Protein 9F6N (pdb70)

Secondary structure (DSSP, 8-state):
----HHHHHHT-SHHHHHHHHT--HHHHHHHHHHHHHTGGGG-HHHHHHHHHHHHHHHHHHHHHHHSSS-HHHHHHHHS-HHHHHHHHHHHHHHHHHHHHHHHHHHHHHHHHHTTT-S-HHHHHHHTTHHHHHHHHHHHHT----HHHHHHHHHHHHHHHHHHHHHH---HHHHHHHHHS---TT--HHHHHHHHHHHHHHS-TTHHHHHHHHHHHS---SS-HHHHHHHHHHHHHHHHHHHHHHHHHHHHHHHHHHHHHSS-BHHHHHHHHHHHT-STTSSS--SSSBP---HHHHHHHHHHHHHHHHHHHHHHHHHHHHHHHHHHHHHHHHHHHHHSS-----HHHHHHHHHHHHHHHHHHHHHHS-HHHHHHHHHHHHHHHHHHTHHHHHHHHHHTT-HHHHTT----HHHHHHHHHHHHHHHHHHHHHHHHHHHHH--SSHHHHHHHHHHHHHHHHHHHHHHHHHH-

Structure (mmCIF, N/CA/C/O backbone):
data_9F6N
#
_entry.id   9F6N
#
_cell.length_a   1.00
_cell.length_b   1.00
_cell.length_c   1.00
_cell.angle_alpha   90.00
_cell.angle_beta   90.00
_cell.angle_gamma   90.00
#
_symmetry.space_group_name_H-M   'P 1'
#
loop_
_entity.id
_entity.type
_entity.pdbx_description
1 polymer 'Natural resistance-associated macrophage protein 2'
2 non-polymer 'MANGANESE (II) ION'
#
loop_
_atom_site.group_PDB
_atom_site.id
_atom_site.type_symbol
_atom_site.label_atom_id
_atom_site.label_alt_id
_atom_site.label_comp_id
_atom_site.label_asym_id
_atom_site.label_entity_id
_atom_site.label_seq_id
_atom_site.pdbx_PDB_ins_code
_atom_site.Cartn_x
_atom_site.Cartn_y
_atom_site.Cartn_z
_atom_site.occupancy
_atom_site.B_iso_or_equiv
_atom_site.auth_seq_id
_atom_site.auth_comp_id
_atom_site.auth_asym_id
_atom_site.auth_atom_id
_atom_site.pdbx_PDB_model_num
ATOM 1 N N . SER A 1 93 ? 101.854 95.665 122.798 1.00 129.09 92 SER A N 1
ATOM 2 C CA . SER A 1 93 ? 103.019 94.834 122.381 1.00 129.09 92 SER A CA 1
ATOM 3 C C . SER A 1 93 ? 104.254 95.186 123.198 1.00 129.09 92 SER A C 1
ATOM 4 O O . SER A 1 93 ? 104.356 96.284 123.744 1.00 129.09 92 SER A O 1
ATOM 7 N N . CYS A 1 94 ? 105.193 94.241 123.284 1.00 129.18 93 CYS A N 1
ATOM 8 C CA . CYS A 1 94 ? 106.423 94.488 124.031 1.00 129.18 93 CYS A CA 1
ATOM 9 C C . CYS A 1 94 ? 107.284 95.532 123.332 1.00 129.18 93 CYS A C 1
ATOM 10 O O . CYS A 1 94 ? 107.747 96.493 123.956 1.00 129.18 93 CYS A O 1
ATOM 13 N N . PHE A 1 95 ? 107.502 95.362 122.030 1.00 124.75 94 PHE A N 1
ATOM 14 C CA . PHE A 1 95 ? 108.325 96.279 121.255 1.00 124.75 94 PHE A CA 1
ATOM 15 C C . PHE A 1 95 ? 108.145 95.946 119.784 1.00 124.75 94 PHE A C 1
ATOM 16 O O . PHE A 1 95 ? 108.054 94.771 119.422 1.00 124.75 94 PHE A O 1
ATOM 24 N N . SER A 1 96 ? 108.087 96.976 118.944 1.00 123.91 95 SER A N 1
ATOM 25 C CA . SER A 1 96 ? 107.910 96.762 117.516 1.00 123.91 95 SER A CA 1
ATOM 26 C C . SER A 1 96 ? 108.330 98.011 116.760 1.00 123.91 95 SER A C 1
ATOM 27 O O . SER A 1 96 ? 108.165 99.133 117.245 1.00 123.91 95 SER A O 1
ATOM 30 N N . PHE A 1 97 ? 108.869 97.797 115.559 1.00 125.20 96 PHE A N 1
ATOM 31 C CA . PHE A 1 97 ? 109.283 98.911 114.714 1.00 125.20 96 PHE A CA 1
ATOM 32 C C . PHE A 1 97 ? 108.097 99.651 114.106 1.00 125.20 96 PHE A C 1
ATOM 33 O O . PHE A 1 97 ? 108.246 100.826 113.748 1.00 125.20 96 PHE A O 1
ATOM 41 N N . ARG A 1 98 ? 106.941 98.988 113.962 1.00 127.95 97 ARG A N 1
ATOM 42 C CA . ARG A 1 98 ? 105.751 99.646 113.419 1.00 127.95 97 ARG A CA 1
ATOM 43 C C . ARG A 1 98 ? 105.315 100.809 114.299 1.00 127.95 97 ARG A C 1
ATOM 44 O O . ARG A 1 98 ? 105.034 101.906 113.804 1.00 127.95 97 ARG A O 1
ATOM 52 N N . LYS A 1 99 ? 105.266 100.586 115.611 1.00 125.60 98 LYS A N 1
ATOM 53 C CA . LYS A 1 99 ? 104.992 101.667 116.547 1.00 125.60 98 LYS A CA 1
ATOM 54 C C . LYS A 1 99 ? 106.192 102.593 116.732 1.00 125.60 98 LYS A C 1
ATOM 55 O O . LYS A 1 99 ? 106.009 103.758 117.096 1.00 125.60 98 LYS A O 1
ATOM 61 N N . LEU A 1 100 ? 107.419 102.110 116.497 1.00 118.97 99 LEU A N 1
ATOM 62 C CA . LEU A 1 100 ? 108.587 102.981 116.629 1.00 118.97 99 LEU A CA 1
ATOM 63 C C . LEU A 1 100 ? 108.608 104.056 115.554 1.00 118.97 99 LEU A C 1
ATOM 64 O O . LEU A 1 100 ? 108.959 105.208 115.830 1.00 118.97 99 LEU A O 1
ATOM 69 N N . TRP A 1 101 ? 108.252 103.697 114.320 1.00 121.46 100 TRP A N 1
ATOM 70 C CA . TRP A 1 101 ? 108.282 104.668 113.233 1.00 121.46 100 TRP A CA 1
ATOM 71 C C . TRP A 1 101 ? 107.259 105.785 113.410 1.00 121.46 100 TRP A C 1
ATOM 72 O O . TRP A 1 101 ? 107.457 106.875 112.864 1.00 121.46 100 TRP A O 1
ATOM 83 N N . ALA A 1 102 ? 106.178 105.546 114.157 1.00 120.77 101 ALA A N 1
ATOM 84 C CA . ALA A 1 102 ? 105.170 106.581 114.355 1.00 120.77 101 ALA A CA 1
ATOM 85 C C . ALA A 1 102 ? 105.706 107.754 115.165 1.00 120.77 101 ALA A C 1
ATOM 86 O O . ALA A 1 102 ? 105.357 108.906 114.884 1.00 120.77 101 ALA A O 1
ATOM 88 N N . PHE A 1 103 ? 106.551 107.489 116.161 1.00 117.66 102 PHE A N 1
ATOM 89 C CA . PHE A 1 103 ? 107.046 108.510 117.076 1.00 117.66 102 PHE A CA 1
ATOM 90 C C . PHE A 1 103 ? 108.316 109.207 116.573 1.00 117.66 102 PHE A C 1
ATOM 91 O O . PHE A 1 103 ? 108.955 109.935 117.339 1.00 117.66 102 PHE A O 1
ATOM 99 N N . THR A 1 104 ? 108.684 109.028 115.306 1.00 120.51 103 THR A N 1
ATOM 100 C CA . THR A 1 104 ? 109.918 109.606 114.798 1.00 120.51 103 THR A CA 1
ATOM 101 C C . THR A 1 104 ? 109.759 111.107 114.560 1.00 120.51 103 THR A C 1
ATOM 102 O O . THR A 1 104 ? 108.655 111.614 114.334 1.00 120.51 103 THR A O 1
ATOM 106 N N . GLY A 1 105 ? 110.896 111.812 114.614 1.00 119.99 104 GLY A N 1
ATOM 107 C CA . GLY A 1 105 ? 110.983 113.235 114.352 1.00 119.99 104 GLY A CA 1
ATOM 108 C C . GLY A 1 105 ? 111.776 114.034 115.375 1.00 119.99 104 GLY A C 1
ATOM 109 O O . GLY A 1 105 ? 112.564 114.907 115.003 1.00 119.99 104 GLY A O 1
ATOM 110 N N . PRO A 1 106 ? 111.600 113.767 116.680 1.00 111.64 105 PRO A N 1
ATOM 111 C CA . PRO A 1 106 ? 112.516 114.370 117.662 1.00 111.64 105 PRO A CA 1
ATOM 112 C C . PRO A 1 106 ? 113.925 113.795 117.629 1.00 111.64 105 PRO A C 1
ATOM 113 O O . PRO A 1 106 ? 114.879 114.471 118.036 1.00 111.64 105 PRO A O 1
ATOM 117 N N . GLY A 1 107 ? 114.062 112.554 117.149 1.00 112.23 106 GLY A N 1
ATOM 118 C CA . GLY A 1 107 ? 115.327 111.849 117.273 1.00 112.23 106 GLY A CA 1
ATOM 119 C C . GLY A 1 107 ? 116.448 112.468 116.462 1.00 112.23 106 GLY A C 1
ATOM 120 O O . GLY A 1 107 ? 117.577 112.575 116.938 1.00 112.23 106 GLY A O 1
ATOM 121 N N . PHE A 1 108 ? 116.150 112.896 115.232 1.00 116.48 107 PHE A N 1
ATOM 122 C CA . PHE A 1 108 ? 117.186 113.471 114.377 1.00 116.48 107 PHE A CA 1
ATOM 123 C C . PHE A 1 108 ? 117.685 114.798 114.935 1.00 116.48 107 PHE A C 1
ATOM 124 O O . PHE A 1 108 ? 118.895 115.073 114.945 1.00 116.48 107 PHE A O 1
ATOM 132 N N . LEU A 1 109 ? 116.763 115.632 115.414 1.00 107.26 108 LEU A N 1
ATOM 133 C CA . LEU A 1 109 ? 117.163 116.939 115.916 1.00 107.26 108 LEU A CA 1
ATOM 134 C C . LEU A 1 109 ? 117.917 116.787 117.232 1.00 107.26 108 LEU A C 1
ATOM 135 O O . LEU A 1 109 ? 118.900 117.497 117.483 1.00 107.26 108 LEU A O 1
ATOM 140 N N . MET A 1 110 ? 117.496 115.839 118.072 1.00 106.25 109 MET A N 1
ATOM 141 C CA . MET A 1 110 ? 118.264 115.556 119.281 1.00 106.25 109 MET A CA 1
ATOM 142 C C . MET A 1 110 ? 119.627 114.961 118.960 1.00 106.25 109 MET A C 1
ATOM 143 O O . MET A 1 110 ? 120.588 115.198 119.700 1.00 106.25 109 MET A O 1
ATOM 148 N N . SER A 1 111 ? 119.739 114.198 117.873 1.00 106.31 110 SER A N 1
ATOM 149 C CA . SER A 1 111 ? 121.034 113.626 117.521 1.00 106.31 110 SER A CA 1
ATOM 150 C C . SER A 1 111 ? 122.003 114.708 117.061 1.00 106.31 110 SER A C 1
ATOM 151 O O . SER A 1 111 ? 123.156 114.735 117.505 1.00 106.31 110 SER A O 1
ATOM 154 N N . ILE A 1 112 ? 121.558 115.619 116.187 1.00 104.90 111 ILE A N 1
ATOM 155 C CA . ILE A 1 112 ? 122.450 116.705 115.772 1.00 104.90 111 ILE A CA 1
ATOM 156 C C . ILE A 1 112 ? 122.718 117.692 116.902 1.00 104.90 111 ILE A C 1
ATOM 157 O O . ILE A 1 112 ? 123.727 118.402 116.850 1.00 104.90 111 ILE A O 1
ATOM 162 N N . ALA A 1 113 ? 121.829 117.794 117.901 1.00 102.12 112 ALA A N 1
ATOM 163 C CA . ALA A 1 113 ? 122.017 118.776 118.966 1.00 102.12 112 ALA A CA 1
ATOM 164 C C . ALA A 1 113 ? 123.271 118.541 119.802 1.00 102.12 112 ALA A C 1
ATOM 165 O O . ALA A 1 113 ? 123.793 119.502 120.375 1.00 102.12 112 ALA A O 1
ATOM 167 N N . TYR A 1 114 ? 123.768 117.305 119.875 1.00 101.42 113 TYR A N 1
ATOM 168 C CA . TYR A 1 114 ? 124.937 116.962 120.680 1.00 101.42 113 TYR A CA 1
ATOM 169 C C . TYR A 1 114 ? 126.266 117.061 119.927 1.00 101.42 113 TYR A C 1
ATOM 170 O O . TYR A 1 114 ? 127.307 116.765 120.523 1.00 101.42 113 TYR A O 1
ATOM 179 N N . LEU A 1 115 ? 126.267 117.498 118.660 1.00 101.12 114 LEU A N 1
ATOM 180 C CA . LEU A 1 115 ? 127.462 117.627 117.827 1.00 101.12 114 LEU A CA 1
ATOM 181 C C . LEU A 1 115 ? 127.559 119.035 117.254 1.00 101.12 114 LEU A C 1
ATOM 182 O O . LEU A 1 115 ? 127.753 119.233 116.052 1.00 101.12 114 LEU A O 1
ATOM 187 N N . ASP A 1 116 ? 127.417 120.040 118.114 1.00 104.94 115 ASP A N 1
ATOM 188 C CA . ASP A 1 116 ? 127.750 121.400 117.734 1.00 104.94 115 ASP A CA 1
ATOM 189 C C . ASP A 1 116 ? 129.269 121.517 117.603 1.00 104.94 115 ASP A C 1
ATOM 190 O O . ASP A 1 116 ? 129.995 120.609 118.017 1.00 104.94 115 ASP A O 1
ATOM 195 N N . PRO A 1 117 ? 129.784 122.606 117.012 1.00 104.40 116 PRO A N 1
ATOM 196 C CA . PRO A 1 117 ? 131.248 122.759 116.926 1.00 104.40 116 PRO A CA 1
ATOM 197 C C . PRO A 1 117 ? 131.942 122.841 118.269 1.00 104.40 116 PRO A C 1
ATOM 198 O O . PRO A 1 117 ? 133.128 122.505 118.352 1.00 104.40 116 PRO A O 1
ATOM 202 N N . GLY A 1 118 ? 131.246 123.265 119.322 1.00 106.19 117 GLY A N 1
ATOM 203 C CA . GLY A 1 118 ? 131.845 123.234 120.642 1.00 106.19 117 GLY A CA 1
ATOM 204 C C . GLY A 1 118 ? 132.099 121.826 121.139 1.00 106.19 117 GLY A C 1
ATOM 205 O O . GLY A 1 118 ? 133.099 121.571 121.811 1.00 106.19 117 GLY A O 1
ATOM 206 N N . ASN A 1 119 ? 131.196 120.894 120.823 1.00 103.29 118 ASN A N 1
ATOM 207 C CA . ASN A 1 119 ? 131.431 119.497 121.177 1.00 103.29 118 ASN A CA 1
ATOM 208 C C . ASN A 1 119 ? 132.642 118.942 120.443 1.00 103.29 118 ASN A C 1
ATOM 209 O O . ASN A 1 119 ? 133.453 118.213 121.028 1.00 103.29 118 ASN A O 1
ATOM 214 N N . ILE A 1 120 ? 132.789 119.286 119.162 1.00 102.11 119 ILE A N 1
ATOM 215 C CA . ILE A 1 120 ? 133.942 118.814 118.402 1.00 102.11 119 ILE A CA 1
ATOM 216 C C . ILE A 1 120 ? 135.217 119.452 118.937 1.00 102.11 119 ILE A C 1
ATOM 217 O O . ILE A 1 120 ? 136.271 118.816 118.961 1.00 102.11 119 ILE A O 1
ATOM 222 N N . GLU A 1 121 ? 135.147 120.710 119.380 1.00 110.56 120 GLU A N 1
ATOM 223 C CA . GLU A 1 121 ? 136.320 121.341 119.982 1.00 110.56 120 GLU A CA 1
ATOM 224 C C . GLU A 1 121 ? 136.680 120.692 121.312 1.00 110.56 120 GLU A C 1
ATOM 225 O O . GLU A 1 121 ? 137.863 120.563 121.647 1.00 110.56 120 GLU A O 1
ATOM 231 N N . SER A 1 122 ? 135.675 120.307 122.096 1.00 107.88 121 SER A N 1
ATOM 232 C CA . SER A 1 122 ? 135.942 119.634 123.361 1.00 107.88 121 SER A CA 1
ATOM 233 C C . SER A 1 122 ? 136.585 118.273 123.137 1.00 107.88 121 SER A C 1
ATOM 234 O O . SER A 1 122 ? 137.542 117.908 123.828 1.00 107.88 121 SER A O 1
ATOM 237 N N . ASP A 1 123 ? 136.078 117.513 122.167 1.00 107.01 122 ASP A N 1
ATOM 238 C CA . ASP A 1 123 ? 136.726 116.254 121.795 1.00 107.01 122 ASP A CA 1
ATOM 239 C C . ASP A 1 123 ? 138.106 116.467 121.193 1.00 107.01 122 ASP A C 1
ATOM 240 O O . ASP A 1 123 ? 139.001 115.637 121.384 1.00 107.01 122 ASP A O 1
ATOM 245 N N . LEU A 1 124 ? 138.283 117.552 120.451 1.00 109.13 123 LEU A N 1
ATOM 246 C CA . LEU A 1 124 ? 139.570 117.879 119.861 1.00 109.13 123 LEU A CA 1
ATOM 247 C C . LEU A 1 124 ? 140.617 118.138 120.934 1.00 109.13 123 LEU A C 1
ATOM 248 O O . LEU A 1 124 ? 141.738 117.626 120.862 1.00 109.13 123 LEU A O 1
ATOM 253 N N . GLN A 1 125 ? 140.261 118.928 121.946 1.00 110.90 124 GLN A N 1
ATOM 254 C CA . GLN A 1 125 ? 141.170 119.141 123.067 1.00 110.90 124 GLN A CA 1
ATOM 255 C C . GLN A 1 125 ? 141.323 117.880 123.907 1.00 110.90 124 GLN A C 1
ATOM 256 O O . GLN A 1 125 ? 142.375 117.671 124.519 1.00 110.90 124 GLN A O 1
ATOM 262 N N . SER A 1 126 ? 140.294 117.033 123.959 1.00 109.93 125 SER A N 1
ATOM 263 C CA . SER A 1 126 ? 140.414 115.765 124.669 1.00 109.93 125 SER A CA 1
ATOM 264 C C . SER A 1 126 ? 141.429 114.841 124.010 1.00 109.93 125 SER A C 1
ATOM 265 O O . SER A 1 126 ? 142.102 114.071 124.704 1.00 109.93 125 SER A O 1
ATOM 268 N N . GLY A 1 127 ? 141.552 114.899 122.688 1.00 110.24 126 GLY A N 1
ATOM 269 C CA . GLY A 1 127 ? 142.431 114.035 121.933 1.00 110.24 126 GLY A CA 1
ATOM 270 C C . GLY A 1 127 ? 143.854 114.508 121.756 1.00 110.24 126 GLY A C 1
ATOM 271 O O . GLY A 1 127 ? 144.568 113.913 120.947 1.00 110.24 126 GLY A O 1
ATOM 272 N N . ALA A 1 128 ? 144.278 115.578 122.439 1.00 109.63 127 ALA A N 1
ATOM 273 C CA . ALA A 1 128 ? 145.673 116.007 122.457 1.00 109.63 127 ALA A CA 1
ATOM 274 C C . ALA A 1 128 ? 146.207 116.267 123.853 1.00 109.63 127 ALA A C 1
ATOM 275 O O . ALA A 1 128 ? 147.390 116.010 124.094 1.00 109.63 127 ALA A O 1
ATOM 277 N N . VAL A 1 129 ? 145.387 116.754 124.774 1.00 113.12 128 VAL A N 1
ATOM 278 C CA . VAL A 1 129 ? 145.823 116.964 126.149 1.00 113.12 128 VAL A CA 1
ATOM 279 C C . VAL A 1 129 ? 146.024 115.644 126.874 1.00 113.12 128 VAL A C 1
ATOM 280 O O . VAL A 1 129 ? 147.043 115.455 127.544 1.00 113.12 128 VAL A O 1
ATOM 284 N N . ALA A 1 130 ? 145.067 114.719 126.725 1.00 113.56 129 ALA A N 1
ATOM 285 C CA . ALA A 1 130 ? 145.020 113.468 127.476 1.00 113.56 129 ALA A CA 1
ATOM 286 C C . ALA A 1 130 ? 144.972 112.218 126.612 1.00 113.56 129 ALA A C 1
ATOM 287 O O . ALA A 1 130 ? 145.312 111.141 127.111 1.00 113.56 129 ALA A O 1
ATOM 289 N N . GLY A 1 131 ? 144.563 112.317 125.353 1.00 112.77 130 GLY A N 1
ATOM 290 C CA . GLY A 1 131 ? 144.496 111.144 124.506 1.00 112.77 130 GLY A CA 1
ATOM 291 C C . GLY A 1 131 ? 143.360 110.222 124.890 1.00 112.77 130 GLY A C 1
ATOM 292 O O . GLY A 1 131 ? 142.276 110.683 125.252 1.00 112.77 130 GLY A O 1
ATOM 293 N N . PHE A 1 132 ? 143.598 108.913 124.823 1.00 111.65 131 PHE A N 1
ATOM 294 C CA . PHE A 1 132 ? 142.562 107.930 125.106 1.00 111.65 131 PHE A CA 1
ATOM 295 C C . PHE A 1 132 ? 142.211 107.815 126.583 1.00 111.65 131 PHE A C 1
ATOM 296 O O . PHE A 1 132 ? 141.146 107.277 126.901 1.00 111.65 131 PHE A O 1
ATOM 304 N N . LYS A 1 133 ? 143.068 108.292 127.490 1.00 115.54 132 LYS A N 1
ATOM 305 C CA . LYS A 1 133 ? 142.858 108.046 128.913 1.00 115.54 132 LYS A CA 1
ATOM 306 C C . LYS A 1 133 ? 141.643 108.769 129.482 1.00 115.54 132 LYS A C 1
ATOM 307 O O . LYS A 1 133 ? 141.158 108.354 130.540 1.00 115.54 132 LYS A O 1
ATOM 313 N N . LEU A 1 134 ? 141.143 109.819 128.814 1.00 113.11 133 LEU A N 1
ATOM 314 C CA . LEU A 1 134 ? 140.021 110.638 129.267 1.00 113.11 133 LEU A CA 1
ATOM 315 C C . LEU A 1 134 ? 138.869 110.544 128.257 1.00 113.11 133 LEU A C 1
ATOM 316 O O . LEU A 1 134 ? 138.181 111.518 127.941 1.00 113.11 133 LEU A O 1
ATOM 321 N N . LEU A 1 135 ? 138.624 109.320 127.783 1.00 109.05 134 LEU A N 1
ATOM 322 C CA . LEU A 1 135 ? 137.515 108.978 126.902 1.00 109.05 134 LEU A CA 1
ATOM 323 C C . LEU A 1 135 ? 136.325 108.396 127.652 1.00 109.05 134 LEU A C 1
ATOM 324 O O . LEU A 1 135 ? 135.195 108.502 127.176 1.00 109.05 134 LEU A O 1
ATOM 329 N N . TRP A 1 136 ? 136.545 107.778 128.812 1.00 110.92 135 TRP A N 1
ATOM 330 C CA . TRP A 1 136 ? 135.436 107.187 129.556 1.00 110.92 135 TRP A CA 1
ATOM 331 C C . TRP A 1 136 ? 134.471 108.245 130.081 1.00 110.92 135 TRP A C 1
ATOM 332 O O . TRP A 1 136 ? 133.264 107.984 130.184 1.00 110.92 135 TRP A O 1
ATOM 343 N N . ILE A 1 137 ? 134.966 109.446 130.391 1.00 109.52 136 ILE A N 1
ATOM 344 C CA . ILE A 1 137 ? 134.076 110.507 130.857 1.00 109.52 136 ILE A CA 1
ATOM 345 C C . ILE A 1 137 ? 133.160 110.992 129.738 1.00 109.52 136 ILE A C 1
ATOM 346 O O . ILE A 1 137 ? 132.070 111.502 130.016 1.00 109.52 136 ILE A O 1
ATOM 351 N N . LEU A 1 138 ? 133.547 110.820 128.469 1.00 105.02 137 LEU A N 1
ATOM 352 C CA . LEU A 1 138 ? 132.603 111.093 127.386 1.00 105.02 137 LEU A CA 1
ATOM 353 C C . LEU A 1 138 ? 131.418 110.136 127.445 1.00 105.02 137 LEU A C 1
ATOM 354 O O . LEU A 1 138 ? 130.267 110.555 127.277 1.00 105.02 137 LEU A O 1
ATOM 359 N N . LEU A 1 139 ? 131.681 108.850 127.700 1.00 105.87 138 LEU A N 1
ATOM 360 C CA . LEU A 1 139 ? 130.596 107.883 127.843 1.00 105.87 138 LEU A CA 1
ATOM 361 C C . LEU A 1 139 ? 129.745 108.200 129.063 1.00 105.87 138 LEU A C 1
ATOM 362 O O . LEU A 1 139 ? 128.517 108.079 129.011 1.00 105.87 138 LEU A O 1
ATOM 367 N N . LEU A 1 140 ? 130.378 108.593 130.170 1.00 105.60 139 LEU A N 1
ATOM 368 C CA . LEU A 1 140 ? 129.619 108.927 131.373 1.00 105.60 139 LEU A CA 1
ATOM 369 C C . LEU A 1 140 ? 128.741 110.156 131.152 1.00 105.60 139 LEU A C 1
ATOM 370 O O . LEU A 1 140 ? 127.577 110.182 131.572 1.00 105.60 139 LEU A O 1
ATOM 375 N N . ALA A 1 141 ? 129.281 111.177 130.482 1.00 104.41 140 ALA A N 1
ATOM 376 C CA . ALA A 1 141 ? 128.509 112.379 130.195 1.00 104.41 140 ALA A CA 1
ATOM 377 C C . ALA A 1 141 ? 127.364 112.083 129.240 1.00 104.41 140 ALA A C 1
ATOM 378 O O . ALA A 1 141 ? 126.257 112.597 129.416 1.00 104.41 140 ALA A O 1
ATOM 380 N N . THR A 1 142 ? 127.607 111.254 128.223 1.00 101.78 141 THR A N 1
ATOM 381 C CA . THR A 1 142 ? 126.538 110.889 127.301 1.00 101.78 141 THR A CA 1
ATOM 382 C C . THR A 1 142 ? 125.461 110.071 128.004 1.00 101.78 141 THR A C 1
ATOM 383 O O . THR A 1 142 ? 124.267 110.254 127.742 1.00 101.78 141 THR A O 1
ATOM 387 N N . LEU A 1 143 ? 125.858 109.176 128.911 1.00 104.10 142 LEU A N 1
ATOM 388 C CA . LEU A 1 143 ? 124.873 108.356 129.607 1.00 104.10 142 LEU A CA 1
ATOM 389 C C . LEU A 1 143 ? 124.022 109.198 130.546 1.00 104.10 142 LEU A C 1
ATOM 390 O O . LEU A 1 143 ? 122.795 109.050 130.569 1.00 104.10 142 LEU A O 1
ATOM 395 N N . VAL A 1 144 ? 124.642 110.097 131.318 1.00 104.70 143 VAL A N 1
ATOM 396 C CA . VAL A 1 144 ? 123.846 110.934 132.214 1.00 104.70 143 VAL A CA 1
ATOM 397 C C . VAL A 1 144 ? 123.028 111.948 131.417 1.00 104.70 143 VAL A C 1
ATOM 398 O O . VAL A 1 144 ? 121.916 112.309 131.823 1.00 104.70 143 VAL A O 1
ATOM 402 N N . GLY A 1 145 ? 123.531 112.396 130.263 1.00 100.75 144 GLY A N 1
ATOM 403 C CA . GLY A 1 145 ? 122.734 113.254 129.404 1.00 100.75 144 GLY A CA 1
ATOM 404 C C . GLY A 1 145 ? 121.512 112.548 128.850 1.00 100.75 144 GLY A C 1
ATOM 405 O O . GLY A 1 145 ? 120.437 113.136 128.760 1.00 100.75 144 GLY A O 1
ATOM 406 N N . LEU A 1 146 ? 121.640 111.293 128.451 1.00 104.03 145 LEU A N 1
ATOM 407 C CA . LEU A 1 146 ? 120.407 110.587 128.034 1.00 104.03 145 LEU A CA 1
ATOM 408 C C . LEU A 1 146 ? 119.519 110.489 129.270 1.00 104.03 145 LEU A C 1
ATOM 409 O O . LEU A 1 146 ? 118.362 110.915 129.201 1.00 104.03 145 LEU A O 1
ATOM 414 N N . LEU A 1 147 ? 120.048 109.990 130.379 1.00 103.78 146 LEU A N 1
ATOM 415 C CA . LEU A 1 147 ? 119.173 109.773 131.531 1.00 103.78 146 LEU A CA 1
ATOM 416 C C . LEU A 1 147 ? 118.482 111.056 131.986 1.00 103.78 146 LEU A C 1
ATOM 417 O O . LEU A 1 147 ? 117.494 110.981 132.723 1.00 103.78 146 LEU A O 1
ATOM 422 N N . LEU A 1 148 ? 119.003 112.228 131.605 1.00 104.20 147 LEU A N 1
ATOM 423 C CA . LEU A 1 148 ? 118.293 113.497 131.774 1.00 104.20 147 LEU A CA 1
ATOM 424 C C . LEU A 1 148 ? 117.344 113.785 130.610 1.00 104.20 147 LEU A C 1
ATOM 425 O O . LEU A 1 148 ? 116.277 114.387 130.813 1.00 104.20 147 LEU A O 1
ATOM 430 N N . GLN A 1 149 ? 117.681 113.326 129.405 1.00 101.45 148 GLN A N 1
ATOM 431 C CA . GLN A 1 149 ? 116.811 113.558 128.259 1.00 101.45 148 GLN A CA 1
ATOM 432 C C . GLN A 1 149 ? 115.543 112.723 128.364 1.00 101.45 148 GLN A C 1
ATOM 433 O O . GLN A 1 149 ? 114.481 113.133 127.880 1.00 101.45 148 GLN A O 1
ATOM 439 N N . ARG A 1 150 ? 115.631 111.543 128.983 1.00 104.55 149 ARG A N 1
ATOM 440 C CA . ARG A 1 150 ? 114.413 110.775 129.219 1.00 104.55 149 ARG A CA 1
ATOM 441 C C . ARG A 1 150 ? 113.504 111.487 130.210 1.00 104.55 149 ARG A C 1
ATOM 442 O O . ARG A 1 150 ? 112.279 111.410 130.084 1.00 104.55 149 ARG A O 1
ATOM 450 N N . LEU A 1 151 ? 114.076 112.174 131.202 1.00 103.73 150 LEU A N 1
ATOM 451 C CA . LEU A 1 151 ? 113.251 112.981 132.095 1.00 103.73 150 LEU A CA 1
ATOM 452 C C . LEU A 1 151 ? 112.598 114.128 131.338 1.00 103.73 150 LEU A C 1
ATOM 453 O O . LEU A 1 151 ? 111.455 114.502 131.629 1.00 103.73 150 LEU A O 1
ATOM 458 N N . ALA A 1 152 ? 113.307 114.693 130.356 1.00 104.72 151 ALA A N 1
ATOM 459 C CA . ALA A 1 152 ? 112.694 115.707 129.497 1.00 104.72 151 ALA A CA 1
ATOM 460 C C . ALA A 1 152 ? 111.522 115.138 128.707 1.00 104.72 151 ALA A C 1
ATOM 461 O O . ALA A 1 152 ? 110.472 115.781 128.590 1.00 104.72 151 ALA A O 1
ATOM 463 N N . ALA A 1 153 ? 111.682 113.928 128.167 1.00 106.54 152 ALA A N 1
ATOM 464 C CA . ALA A 1 153 ? 110.589 113.284 127.440 1.00 106.54 152 ALA A CA 1
ATOM 465 C C . ALA A 1 153 ? 109.408 112.991 128.356 1.00 106.54 152 ALA A C 1
ATOM 466 O O . ALA A 1 153 ? 108.248 113.140 127.954 1.00 106.54 152 ALA A O 1
ATOM 468 N N . ARG A 1 154 ? 109.689 112.555 129.587 1.00 106.44 153 ARG A N 1
ATOM 469 C CA . ARG A 1 154 ? 108.627 112.290 130.551 1.00 106.44 153 ARG A CA 1
ATOM 470 C C . ARG A 1 154 ? 107.870 113.561 130.902 1.00 106.44 153 ARG A C 1
ATOM 471 O O . ARG A 1 154 ? 106.640 113.541 131.029 1.00 106.44 153 ARG A O 1
ATOM 479 N N . LEU A 1 155 ? 108.585 114.676 131.065 1.00 105.10 154 LEU A N 1
ATOM 480 C CA . LEU A 1 155 ? 107.906 115.942 131.308 1.00 105.10 154 LEU A CA 1
ATOM 481 C C . LEU A 1 155 ? 107.101 116.381 130.099 1.00 105.10 154 LEU A C 1
ATOM 482 O O . LEU A 1 155 ? 106.051 117.013 130.248 1.00 105.10 154 LEU A O 1
ATOM 487 N N . GLY A 1 156 ? 107.581 116.074 128.894 1.00 105.07 155 GLY A N 1
ATOM 488 C CA . GLY A 1 156 ? 106.820 116.391 127.702 1.00 105.07 155 GLY A CA 1
ATOM 489 C C . GLY A 1 156 ? 105.548 115.591 127.532 1.00 105.07 155 GLY A C 1
ATOM 490 O O . GLY A 1 156 ? 104.536 116.150 127.100 1.00 105.07 155 GLY A O 1
ATOM 491 N N . VAL A 1 157 ? 105.568 114.302 127.867 1.00 109.57 156 VAL A N 1
ATOM 492 C CA . VAL A 1 157 ? 104.458 113.415 127.532 1.00 109.57 156 VAL A CA 1
ATOM 493 C C . VAL A 1 157 ? 103.347 113.586 128.560 1.00 109.57 156 VAL A C 1
ATOM 494 O O . VAL A 1 157 ? 102.188 113.804 128.191 1.00 109.57 156 VAL A O 1
ATOM 498 N N . VAL A 1 158 ? 103.692 113.463 129.847 1.00 109.46 157 VAL A N 1
ATOM 499 C CA . VAL A 1 158 ? 102.680 113.253 130.886 1.00 109.46 157 VAL A CA 1
ATOM 500 C C . VAL A 1 158 ? 101.840 114.512 131.067 1.00 109.46 157 VAL A C 1
ATOM 501 O O . VAL A 1 158 ? 100.633 114.436 131.326 1.00 109.46 157 VAL A O 1
ATOM 505 N N . THR A 1 159 ? 102.474 115.677 130.966 1.00 106.46 158 THR A N 1
ATOM 506 C CA . THR A 1 159 ? 101.795 116.963 130.838 1.00 106.46 158 THR A CA 1
ATOM 507 C C . THR A 1 159 ? 102.177 117.549 129.490 1.00 106.46 158 THR A C 1
ATOM 508 O O . THR A 1 159 ? 103.359 117.574 129.133 1.00 106.46 158 THR A O 1
ATOM 512 N N . GLY A 1 160 ? 101.170 117.994 128.737 1.00 108.23 159 GLY A N 1
ATOM 513 C CA . GLY A 1 160 ? 101.409 118.453 127.379 1.00 108.23 159 GLY A CA 1
ATOM 514 C C . GLY A 1 160 ? 102.281 119.690 127.286 1.00 108.23 159 GLY A C 1
ATOM 515 O O . GLY A 1 160 ? 102.929 119.912 126.262 1.00 108.23 159 GLY A O 1
ATOM 516 N N . LEU A 1 161 ? 102.327 120.496 128.345 1.00 107.81 160 LEU A N 1
ATOM 517 C CA . LEU A 1 161 ? 103.123 121.715 128.322 1.00 107.81 160 LEU A CA 1
ATOM 518 C C . LEU A 1 161 ? 104.591 121.375 128.534 1.00 107.81 160 LEU A C 1
ATOM 519 O O . LEU A 1 161 ? 104.947 120.652 129.467 1.00 107.81 160 LEU A O 1
ATOM 524 N N . HIS A 1 162 ? 105.444 121.906 127.663 1.00 107.12 161 HIS A N 1
ATOM 525 C CA . HIS A 1 162 ? 106.861 121.558 127.679 1.00 107.12 161 HIS A CA 1
ATOM 526 C C . HIS A 1 162 ? 107.554 122.301 128.823 1.00 107.12 161 HIS A C 1
ATOM 527 O O . HIS A 1 162 ? 106.914 122.985 129.626 1.00 107.12 161 HIS A O 1
ATOM 534 N N . LEU A 1 163 ? 108.882 122.151 128.912 1.00 106.01 162 LEU A N 1
ATOM 535 C CA . LEU A 1 163 ? 109.611 122.512 130.127 1.00 106.01 162 LEU A CA 1
ATOM 536 C C . LEU A 1 163 ? 109.621 124.016 130.364 1.00 106.01 162 LEU A C 1
ATOM 537 O O . LEU A 1 163 ? 109.601 124.473 131.513 1.00 106.01 162 LEU A O 1
ATOM 542 N N . ALA A 1 164 ? 109.664 124.805 129.296 1.00 107.40 163 ALA A N 1
ATOM 543 C CA . ALA A 1 164 ? 109.612 126.252 129.460 1.00 107.40 163 ALA A CA 1
ATOM 544 C C . ALA A 1 164 ? 108.253 126.701 129.987 1.00 107.40 163 ALA A C 1
ATOM 545 O O . ALA A 1 164 ? 108.175 127.608 130.822 1.00 107.40 163 ALA A O 1
ATOM 547 N N . GLU A 1 165 ? 107.170 126.063 129.535 1.00 108.84 164 GLU A N 1
ATOM 548 C CA . GLU A 1 165 ? 105.839 126.462 129.991 1.00 108.84 164 GLU A CA 1
ATOM 549 C C . GLU A 1 165 ? 105.621 126.120 131.459 1.00 108.84 164 GLU A C 1
ATOM 550 O O . GLU A 1 165 ? 105.088 126.939 132.219 1.00 108.84 164 GLU A O 1
ATOM 556 N N . VAL A 1 166 ? 106.003 124.911 131.876 1.00 107.34 165 VAL A N 1
ATOM 557 C CA . VAL A 1 166 ? 105.839 124.555 133.281 1.00 107.34 165 VAL A CA 1
ATOM 558 C C . VAL A 1 166 ? 106.798 125.368 134.140 1.00 107.34 165 VAL A C 1
ATOM 559 O O . VAL A 1 166 ? 106.487 125.679 135.294 1.00 107.34 165 VAL A O 1
ATOM 563 N N . CYS A 1 167 ? 107.963 125.741 133.602 1.00 107.82 166 CYS A N 1
ATOM 564 C CA . CYS A 1 167 ? 108.834 126.654 134.334 1.00 107.82 166 CYS A CA 1
ATOM 565 C C . CYS A 1 167 ? 108.194 128.027 134.482 1.00 107.82 166 CYS A C 1
ATOM 566 O O . CYS A 1 167 ? 108.379 128.695 135.505 1.00 107.82 166 CYS A O 1
ATOM 569 N N . HIS A 1 168 ? 107.445 128.467 133.471 1.00 109.72 167 HIS A N 1
ATOM 570 C CA . HIS A 1 168 ? 106.724 129.728 133.592 1.00 109.72 167 HIS A CA 1
ATOM 571 C C . HIS A 1 168 ? 105.631 129.636 134.645 1.00 109.72 167 HIS A C 1
ATOM 572 O O . HIS A 1 168 ? 105.419 130.579 135.416 1.00 109.72 167 HIS A O 1
ATOM 579 N N . ARG A 1 169 ? 104.927 128.512 134.692 1.00 108.52 168 ARG A N 1
ATOM 580 C CA . ARG A 1 169 ? 103.810 128.358 135.615 1.00 108.52 168 ARG A CA 1
ATOM 581 C C . ARG A 1 169 ? 104.237 128.114 137.057 1.00 108.52 168 ARG A C 1
ATOM 582 O O . ARG A 1 169 ? 103.514 128.528 137.969 1.00 108.52 168 ARG A O 1
ATOM 590 N N . GLN A 1 170 ? 105.386 127.471 137.292 1.00 109.63 169 GLN A N 1
ATOM 591 C CA . GLN A 1 170 ? 105.785 127.042 138.632 1.00 109.63 169 GLN A CA 1
ATOM 592 C C . GLN A 1 170 ? 106.524 128.130 139.407 1.00 109.63 169 GLN A C 1
ATOM 593 O O . GLN A 1 170 ? 106.053 128.554 140.466 1.00 109.63 169 GLN A O 1
ATOM 599 N N . TYR A 1 171 ? 107.669 128.592 138.903 1.00 110.31 170 TYR A N 1
ATOM 600 C CA . TYR A 1 171 ? 108.476 129.539 139.658 1.00 110.31 170 TYR A CA 1
ATOM 601 C C . TYR A 1 171 ? 107.798 130.913 139.687 1.00 110.31 170 TYR A C 1
ATOM 602 O O . TYR A 1 171 ? 106.919 131.190 138.868 1.00 110.31 170 TYR A O 1
ATOM 611 N N . PRO A 1 172 ? 108.191 131.813 140.628 1.00 112.51 171 PRO A N 1
ATOM 612 C CA . PRO A 1 172 ? 107.605 133.162 140.608 1.00 112.51 171 PRO A CA 1
ATOM 613 C C . PRO A 1 172 ? 108.066 134.007 139.432 1.00 112.51 171 PRO A C 1
ATOM 614 O O . PR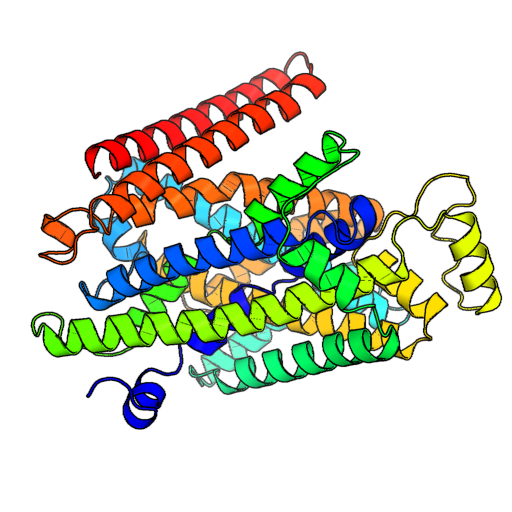O A 1 172 ? 108.817 133.546 138.567 1.00 112.51 171 PRO A O 1
ATOM 618 N N . LYS A 1 173 ? 107.617 135.263 139.409 1.00 113.58 172 LYS A N 1
ATOM 619 C CA . LYS A 1 173 ? 107.958 136.164 138.314 1.00 113.58 172 LYS A CA 1
ATOM 620 C C . LYS A 1 173 ? 109.405 136.635 138.379 1.00 113.58 172 LYS A C 1
ATOM 621 O O . LYS A 1 173 ? 110.006 136.914 137.336 1.00 113.58 172 LYS A O 1
ATOM 627 N N . VAL A 1 174 ? 109.974 136.750 139.576 1.00 115.42 173 VAL A N 1
ATOM 628 C CA . VAL A 1 174 ? 111.331 137.271 139.742 1.00 115.42 173 VAL A CA 1
ATOM 629 C C . VAL A 1 174 ? 112.334 136.283 139.145 1.00 115.42 173 VAL A C 1
ATOM 630 O O . VAL A 1 174 ? 113.017 136.645 138.178 1.00 115.42 173 VAL A O 1
ATOM 634 N N . PRO A 1 175 ? 112.476 135.047 139.648 1.00 112.66 174 PRO A N 1
ATOM 635 C CA . PRO A 1 175 ? 113.559 134.192 139.136 1.00 112.66 174 PRO A CA 1
ATOM 636 C C . PRO A 1 175 ? 113.311 133.654 137.738 1.00 112.66 174 PRO A C 1
ATOM 637 O O . PRO A 1 175 ? 114.260 133.159 137.117 1.00 112.66 174 PRO A O 1
ATOM 641 N N . ARG A 1 176 ? 112.073 133.724 137.236 1.00 111.76 175 ARG A N 1
ATOM 642 C CA . ARG A 1 176 ? 111.772 133.273 135.882 1.00 111.76 175 ARG A CA 1
ATOM 643 C C . ARG A 1 176 ? 112.551 134.070 134.846 1.00 111.76 175 ARG A C 1
ATOM 644 O O . ARG A 1 176 ? 113.159 133.491 133.940 1.00 111.76 175 ARG A O 1
ATOM 652 N N . VAL A 1 177 ? 112.553 135.397 134.973 1.00 114.14 176 VAL A N 1
ATOM 653 C CA . VAL A 1 177 ? 113.252 136.242 134.011 1.00 114.14 176 VAL A CA 1
ATOM 654 C C . VAL A 1 177 ? 114.758 136.025 134.100 1.00 114.14 176 VAL A C 1
ATOM 655 O O . VAL A 1 177 ? 115.456 136.040 133.081 1.00 114.14 176 VAL A O 1
ATOM 659 N N . ILE A 1 178 ? 115.281 135.787 135.305 1.00 113.81 177 ILE A N 1
ATOM 660 C CA . ILE A 1 178 ? 116.724 135.600 135.455 1.00 113.81 177 ILE A CA 1
ATOM 661 C C . ILE A 1 178 ? 117.144 134.264 134.850 1.00 113.81 177 ILE A C 1
ATOM 662 O O . ILE A 1 178 ? 118.163 134.181 134.153 1.00 113.81 177 ILE A O 1
ATOM 667 N N . LEU A 1 179 ? 116.376 133.200 135.109 1.00 111.70 178 LEU A N 1
ATOM 668 C CA . LEU A 1 179 ? 116.684 131.901 134.519 1.00 111.70 178 LEU A CA 1
ATOM 669 C C . LEU A 1 179 ? 116.546 131.943 133.003 1.00 111.70 178 LEU A C 1
ATOM 670 O O . LEU A 1 179 ? 117.345 131.329 132.280 1.00 111.70 178 LEU A O 1
ATOM 675 N N . TRP A 1 180 ? 115.551 132.686 132.506 1.00 113.79 179 TRP A N 1
ATOM 676 C CA . TRP A 1 180 ? 115.420 132.895 131.070 1.00 113.79 179 TRP A CA 1
ATOM 677 C C . TRP A 1 180 ? 116.630 133.618 130.509 1.00 113.79 179 TRP A C 1
ATOM 678 O O . TRP A 1 180 ? 117.130 133.257 1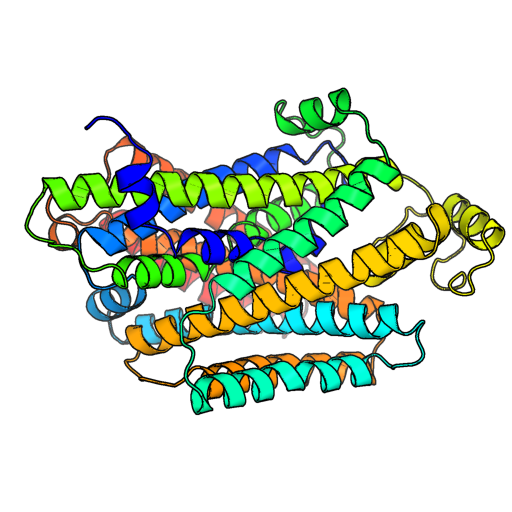29.443 1.00 113.79 179 TRP A O 1
ATOM 689 N N . LEU A 1 181 ? 117.126 134.630 131.222 1.00 115.05 180 LEU A N 1
ATOM 690 C CA . LEU A 1 181 ? 118.262 135.395 130.713 1.00 115.05 180 LEU A CA 1
ATOM 691 C C . LEU A 1 181 ? 119.528 134.551 130.700 1.00 115.05 180 LEU A C 1
ATOM 692 O O . LEU A 1 181 ? 120.347 134.667 129.783 1.00 115.05 180 LEU A O 1
ATOM 697 N N . MET A 1 182 ? 119.698 133.681 131.697 1.00 113.23 181 MET A N 1
ATOM 698 C CA . MET A 1 182 ? 120.861 132.796 131.695 1.00 113.23 181 MET A CA 1
ATOM 699 C C . MET A 1 182 ? 120.760 131.755 130.584 1.00 113.23 181 MET A C 1
ATOM 700 O O . MET A 1 182 ? 121.774 131.402 129.968 1.00 113.23 181 MET A O 1
ATOM 705 N N . VAL A 1 183 ? 119.548 131.268 130.293 1.00 108.57 182 VAL A N 1
ATOM 706 C CA . VAL A 1 183 ? 119.373 130.369 129.152 1.00 108.57 182 VAL A CA 1
ATOM 707 C C . VAL A 1 183 ? 119.676 131.099 127.847 1.00 108.57 182 VAL A C 1
ATOM 708 O O . VAL A 1 183 ? 120.260 130.524 126.920 1.00 108.57 182 VAL A O 1
ATOM 712 N N . GLU A 1 184 ? 119.259 132.362 127.746 1.00 113.32 183 GLU A N 1
ATOM 713 C CA . GLU A 1 184 ? 119.563 133.163 126.565 1.00 113.32 183 GLU A CA 1
ATOM 714 C C . GLU A 1 184 ? 121.060 133.372 126.415 1.00 113.32 183 GLU A C 1
ATOM 715 O O . GLU A 1 184 ? 121.587 133.348 125.299 1.00 113.32 183 GLU A O 1
ATOM 721 N N . LEU A 1 185 ? 121.756 133.593 127.529 1.00 112.61 184 LEU A N 1
ATOM 722 C CA . LEU A 1 185 ? 123.204 133.750 127.475 1.00 112.61 184 LEU A CA 1
ATOM 723 C C . LEU A 1 185 ? 123.871 132.455 127.037 1.00 112.61 184 LEU A C 1
ATOM 724 O O . LEU A 1 185 ? 124.846 132.479 126.282 1.00 112.61 184 LEU A O 1
ATOM 729 N N . ALA A 1 186 ? 123.344 131.313 127.485 1.00 111.25 185 ALA A N 1
ATOM 730 C CA . ALA A 1 186 ? 123.879 130.029 127.038 1.00 111.25 185 ALA A CA 1
ATOM 731 C C . ALA A 1 186 ? 123.653 129.814 125.545 1.00 111.25 185 ALA A C 1
ATOM 732 O O . ALA A 1 186 ? 124.546 129.330 124.839 1.00 111.25 185 ALA A O 1
ATOM 734 N N . ILE A 1 187 ? 122.463 130.163 125.048 1.00 109.67 186 ILE A N 1
ATOM 735 C CA . ILE A 1 187 ? 122.170 129.989 123.625 1.00 109.67 186 ILE A CA 1
ATOM 736 C C . ILE A 1 187 ? 123.032 130.936 122.797 1.00 109.67 186 ILE A C 1
ATOM 737 O O . ILE A 1 187 ? 123.513 130.578 121.715 1.00 109.67 186 ILE A O 1
ATOM 742 N N . ILE A 1 188 ? 123.237 132.158 123.292 1.00 112.20 187 ILE A N 1
ATOM 743 C CA . ILE A 1 188 ? 124.076 133.123 122.592 1.00 112.20 187 ILE A CA 1
ATOM 744 C C . ILE A 1 188 ? 125.523 132.652 122.590 1.00 112.20 187 ILE A C 1
ATOM 745 O O . ILE A 1 188 ? 126.249 132.846 121.611 1.00 112.20 187 ILE A O 1
ATOM 750 N N . GLY A 1 189 ? 125.970 132.037 123.686 1.00 114.51 188 GLY A N 1
ATOM 751 C CA . GLY A 1 189 ? 127.312 131.484 123.715 1.00 114.51 188 GLY A CA 1
ATOM 752 C C . GLY A 1 189 ? 127.482 130.335 122.743 1.00 114.51 188 GLY A C 1
ATOM 753 O O . GLY A 1 189 ? 128.516 130.219 122.080 1.00 114.51 188 GLY A O 1
ATOM 754 N N . SER A 1 190 ? 126.464 129.478 122.637 1.00 112.79 189 SER A N 1
ATOM 755 C CA . SER A 1 190 ? 126.504 128.396 121.658 1.00 112.79 189 SER A CA 1
ATOM 756 C C . SER A 1 190 ? 126.534 128.939 120.235 1.00 112.79 189 SER A C 1
ATOM 757 O O . SER A 1 190 ? 127.278 128.436 119.387 1.00 112.79 189 SER A O 1
ATOM 760 N N . ASP A 1 191 ? 125.751 129.983 119.961 1.00 112.99 190 ASP A N 1
ATOM 761 C CA . ASP A 1 191 ? 125.748 130.562 118.621 1.00 112.99 190 ASP A CA 1
ATOM 762 C C . ASP A 1 191 ? 127.051 131.297 118.322 1.00 112.99 190 ASP A C 1
ATOM 763 O O . ASP A 1 191 ? 127.510 131.304 117.178 1.00 112.99 190 ASP A O 1
ATOM 768 N N . MET A 1 192 ? 127.667 131.913 119.325 1.00 114.66 191 MET A N 1
ATOM 769 C CA . MET A 1 192 ? 128.970 132.532 119.113 1.00 114.66 191 MET A CA 1
ATOM 770 C C . MET A 1 192 ? 130.044 131.482 118.864 1.00 114.66 191 MET A C 1
ATOM 771 O O . MET A 1 192 ? 130.923 131.676 118.018 1.00 114.66 191 MET A O 1
ATOM 776 N N . GLN A 1 193 ? 129.975 130.354 119.574 1.00 112.82 192 GLN A N 1
ATOM 777 C CA . GLN A 1 193 ? 130.918 129.261 119.329 1.00 112.82 192 GLN A CA 1
ATOM 778 C C . GLN A 1 193 ? 130.710 128.682 117.934 1.00 112.82 192 GLN A C 1
ATOM 779 O O . GLN A 1 193 ? 131.676 128.322 117.244 1.00 112.82 192 GLN A O 1
ATOM 785 N N . GLU A 1 194 ? 129.450 128.630 117.492 1.00 110.56 193 GLU A N 1
ATOM 786 C CA . GLU A 1 194 ? 129.130 128.247 116.122 1.00 110.56 193 GLU A CA 1
ATOM 787 C C . GLU A 1 194 ? 129.751 129.223 115.133 1.00 110.56 193 GLU A C 1
ATOM 788 O O . GLU A 1 194 ? 130.248 128.809 114.082 1.00 110.56 193 GLU A O 1
ATOM 794 N N . VAL A 1 195 ? 129.681 130.524 115.423 1.00 111.89 194 VAL A N 1
ATOM 795 C CA . VAL A 1 195 ? 130.205 131.511 114.483 1.00 111.89 194 VAL A CA 1
ATOM 796 C C . VAL A 1 195 ? 131.721 131.403 114.393 1.00 111.89 194 VAL A C 1
ATOM 797 O O . VAL A 1 195 ? 132.294 131.545 113.308 1.00 111.89 194 VAL A O 1
ATOM 801 N N . ILE A 1 196 ? 132.390 131.139 115.522 1.00 112.33 195 ILE A N 1
ATOM 802 C CA . ILE A 1 196 ? 133.842 130.931 115.504 1.00 112.33 195 ILE A CA 1
ATOM 803 C C . ILE A 1 196 ? 134.198 129.711 114.663 1.00 112.33 195 ILE A C 1
ATOM 804 O O . ILE A 1 196 ? 135.097 129.767 113.811 1.00 112.33 195 ILE A O 1
ATOM 809 N N . GLY A 1 197 ? 133.488 128.597 114.878 1.00 111.49 196 GLY A N 1
ATOM 810 C CA . GLY A 1 197 ? 133.778 127.389 114.116 1.00 111.49 196 GLY A CA 1
ATOM 811 C C . GLY A 1 197 ? 133.508 127.545 112.631 1.00 111.49 196 GLY A C 1
ATOM 812 O O . GLY A 1 197 ? 134.322 127.140 111.794 1.00 111.49 196 GLY A O 1
ATOM 813 N N . SER A 1 198 ? 132.386 128.173 112.283 1.00 112.09 197 SER A N 1
ATOM 814 C CA . SER A 1 198 ? 132.046 128.347 110.877 1.00 112.09 197 SER A CA 1
ATOM 815 C C . SER A 1 198 ? 132.983 129.337 110.200 1.00 112.09 197 SER A C 1
ATOM 816 O O . SER A 1 198 ? 133.328 129.161 109.028 1.00 112.09 197 SER A O 1
ATOM 819 N N . ALA A 1 199 ? 133.409 130.382 110.915 1.00 111.91 198 ALA A N 1
ATOM 820 C CA . ALA A 1 199 ? 134.365 131.322 110.344 1.00 111.91 198 ALA A CA 1
ATOM 821 C C . ALA A 1 199 ? 135.708 130.655 110.093 1.00 111.91 198 ALA A C 1
ATOM 822 O O . ALA A 1 199 ? 136.340 130.896 109.057 1.00 111.91 198 ALA A O 1
ATOM 824 N N . ILE A 1 200 ? 136.152 129.805 111.027 1.00 109.76 199 ILE A N 1
ATOM 825 C CA . ILE A 1 200 ? 137.414 129.090 110.846 1.00 109.76 199 ILE A CA 1
ATOM 826 C C . ILE A 1 200 ? 137.316 128.147 109.654 1.00 109.76 199 ILE A C 1
ATOM 827 O O . ILE A 1 200 ? 138.240 128.059 108.837 1.00 109.76 199 ILE A O 1
ATOM 832 N N . ALA A 1 201 ? 136.186 127.455 109.516 1.00 112.72 200 ALA A N 1
ATOM 833 C CA . ALA A 1 201 ? 136.043 126.536 108.392 1.00 112.72 200 ALA A CA 1
ATOM 834 C C . ALA A 1 201 ? 135.935 127.274 107.062 1.00 112.72 200 ALA A C 1
ATOM 835 O O . ALA A 1 201 ? 136.447 126.793 106.047 1.00 112.72 200 ALA A O 1
ATOM 837 N N . ILE A 1 202 ? 135.270 128.432 107.035 1.00 115.33 201 ILE A N 1
ATOM 838 C CA . ILE A 1 202 ? 135.172 129.196 105.792 1.00 115.33 201 ILE A CA 1
ATOM 839 C C . ILE A 1 202 ? 136.542 129.738 105.406 1.00 115.33 201 ILE A C 1
ATOM 840 O O . ILE A 1 202 ? 136.893 129.782 104.221 1.00 115.33 201 ILE A O 1
ATOM 845 N N . ASN A 1 203 ? 137.326 130.175 106.395 1.00 114.98 202 ASN A N 1
ATOM 846 C CA . ASN A 1 203 ? 138.703 130.570 106.123 1.00 114.98 202 ASN A CA 1
ATOM 847 C C . ASN A 1 203 ? 139.527 129.402 105.605 1.00 114.98 202 ASN A C 1
ATOM 848 O O . ASN A 1 203 ? 140.373 129.584 104.723 1.00 114.98 202 ASN A O 1
ATOM 853 N N . LEU A 1 204 ? 139.270 128.197 106.117 1.00 112.61 203 LEU A N 1
ATOM 854 C CA . LEU A 1 204 ? 140.138 127.060 105.847 1.00 112.61 203 LEU A CA 1
ATOM 855 C C . LEU A 1 204 ? 139.781 126.342 104.549 1.00 112.61 203 LEU A C 1
ATOM 856 O O . LEU A 1 204 ? 140.652 125.696 103.956 1.00 112.61 203 LEU A O 1
ATOM 861 N N . LEU A 1 205 ? 138.522 126.418 104.102 1.00 114.03 204 LEU A N 1
ATOM 862 C CA . LEU A 1 205 ? 138.174 125.871 102.790 1.00 114.03 204 LEU A CA 1
ATOM 863 C C . LEU A 1 205 ? 138.902 126.604 101.678 1.00 114.03 204 LEU A C 1
ATOM 864 O O . LEU A 1 205 ? 139.438 125.980 100.756 1.00 114.03 204 LEU A O 1
ATOM 869 N N . SER A 1 206 ? 138.943 127.927 101.756 1.00 120.13 205 SER A N 1
ATOM 870 C CA . SER A 1 206 ? 139.450 128.756 100.676 1.00 120.13 205 SER A CA 1
ATOM 871 C C . SER A 1 206 ? 140.975 128.889 100.666 1.00 120.13 205 SER A C 1
ATOM 872 O O . SER A 1 206 ? 141.499 129.661 99.857 1.00 120.13 205 SER A O 1
ATOM 875 N N . VAL A 1 207 ? 141.695 128.133 101.506 1.00 118.03 206 VAL A N 1
ATOM 876 C CA . VAL A 1 207 ? 143.152 128.191 101.613 1.00 118.03 206 VAL A CA 1
ATOM 877 C C . VAL A 1 207 ? 143.584 129.594 102.030 1.00 118.03 206 VAL A C 1
ATOM 878 O O . VAL A 1 207 ? 144.575 130.131 101.526 1.00 118.03 206 VAL A O 1
ATOM 882 N N . GLY A 1 208 ? 142.828 130.207 102.938 1.00 120.63 207 GLY A N 1
ATOM 883 C CA . GLY A 1 208 ? 143.223 131.465 103.527 1.00 120.63 207 GLY A CA 1
ATOM 884 C C . GLY A 1 208 ? 142.960 132.705 102.699 1.00 120.63 207 GLY A C 1
ATOM 885 O O . GLY A 1 208 ? 143.308 133.802 103.153 1.00 120.63 207 GLY A O 1
ATOM 886 N N . ARG A 1 209 ? 142.369 132.585 101.505 1.00 124.17 208 ARG A N 1
ATOM 887 C CA . ARG A 1 209 ? 142.104 133.782 100.709 1.00 124.17 208 ARG A CA 1
ATOM 888 C C . ARG A 1 209 ? 141.015 134.621 101.365 1.00 124.17 208 ARG A C 1
ATOM 889 O O . ARG A 1 209 ? 141.108 135.852 101.418 1.00 124.17 208 ARG A O 1
ATOM 897 N N . ILE A 1 210 ? 139.975 133.967 101.876 1.00 119.16 209 ILE A N 1
ATOM 898 C CA . ILE A 1 210 ? 138.891 134.647 102.580 1.00 119.16 209 ILE A CA 1
ATOM 899 C C . ILE A 1 210 ? 139.438 134.994 103.966 1.00 119.16 209 ILE A C 1
ATOM 900 O O . ILE A 1 210 ? 139.903 134.080 104.660 1.00 119.16 209 ILE A O 1
ATOM 905 N N . PRO A 1 211 ? 139.425 136.247 104.433 1.00 119.43 210 PRO A N 1
ATOM 906 C CA . PRO A 1 211 ? 139.842 136.501 105.817 1.00 119.43 210 PRO A CA 1
ATOM 907 C C . PRO A 1 211 ? 138.826 135.969 106.817 1.00 119.43 210 PRO A C 1
ATOM 908 O O . PRO A 1 211 ? 137.750 135.482 106.468 1.00 119.43 210 PRO A O 1
ATOM 912 N N . LEU A 1 212 ? 139.203 136.070 108.094 1.00 117.80 211 LEU A N 1
ATOM 913 C CA . LEU A 1 212 ? 138.345 135.594 109.175 1.00 117.80 211 LEU A CA 1
ATOM 914 C C . LEU A 1 212 ? 137.063 136.411 109.262 1.00 117.80 211 LEU A C 1
ATOM 915 O O . LEU A 1 212 ? 135.967 135.857 109.424 1.00 117.80 211 LEU A O 1
ATOM 920 N N . TRP A 1 213 ? 137.184 137.740 109.163 1.00 119.84 212 TRP A N 1
ATOM 921 C CA . TRP A 1 213 ? 135.999 138.594 109.140 1.00 119.84 212 TRP A CA 1
ATOM 922 C C . TRP A 1 213 ? 135.132 138.311 107.922 1.00 119.84 212 TRP A C 1
ATOM 923 O O . TRP A 1 213 ? 133.906 138.447 107.994 1.00 119.84 212 TRP A O 1
ATOM 934 N N . GLY A 1 214 ? 135.746 137.905 106.808 1.00 120.55 213 GLY A N 1
ATOM 935 C CA . GLY A 1 214 ? 134.968 137.468 105.660 1.00 120.55 213 GLY A CA 1
ATOM 936 C C . GLY A 1 214 ? 134.113 136.255 105.968 1.00 120.55 213 GLY A C 1
ATOM 937 O O . GLY A 1 214 ? 132.943 136.195 105.590 1.00 120.55 213 GLY A O 1
ATOM 938 N N . GLY A 1 215 ? 134.677 135.281 106.683 1.00 115.88 214 GLY A N 1
ATOM 939 C CA . GLY A 1 215 ? 133.892 134.120 107.072 1.00 115.88 214 GLY A CA 1
ATOM 940 C C . GLY A 1 215 ? 132.796 134.462 108.063 1.00 115.88 214 GLY A C 1
ATOM 941 O O . GLY A 1 215 ? 131.686 133.919 107.990 1.00 115.88 214 GLY A O 1
ATOM 942 N N . VAL A 1 216 ? 133.088 135.371 108.997 1.00 115.69 215 VAL A N 1
ATOM 943 C CA . VAL A 1 216 ? 132.084 135.776 109.979 1.00 115.69 215 VAL A CA 1
ATOM 944 C C . VAL A 1 216 ? 130.935 136.503 109.289 1.00 115.69 215 VAL A C 1
ATOM 945 O O . VAL A 1 216 ? 129.766 136.331 109.655 1.00 115.69 215 VAL A O 1
ATOM 949 N N . LEU A 1 217 ? 131.243 137.312 108.272 1.00 119.55 216 LEU A N 1
ATOM 950 C CA . LEU A 1 217 ? 130.185 137.952 107.494 1.00 119.55 216 LEU A CA 1
ATOM 951 C C . LEU A 1 217 ? 129.444 136.942 106.624 1.00 119.55 216 LEU A C 1
ATOM 952 O O . LEU A 1 217 ? 128.238 137.082 106.397 1.00 119.55 216 LEU A O 1
ATOM 957 N N . ILE A 1 218 ? 130.146 135.921 106.123 1.00 118.55 217 ILE A N 1
ATOM 958 C CA . ILE A 1 218 ? 129.501 134.890 105.311 1.00 118.55 217 ILE A CA 1
ATOM 959 C C . ILE A 1 218 ? 128.526 134.069 106.150 1.00 118.55 217 ILE A C 1
ATOM 960 O O . ILE A 1 218 ? 127.543 133.537 105.621 1.00 118.55 217 ILE A O 1
ATOM 965 N N . THR A 1 219 ? 128.762 133.960 107.462 1.00 116.30 218 THR A N 1
ATOM 966 C CA . THR A 1 219 ? 127.821 133.238 108.323 1.00 116.30 218 THR A CA 1
ATOM 967 C C . THR A 1 219 ? 126.459 133.923 108.464 1.00 116.30 218 THR A C 1
ATOM 968 O O . THR A 1 219 ? 125.522 133.290 108.962 1.00 116.30 218 THR A O 1
ATOM 972 N N . ILE A 1 220 ? 126.321 135.191 108.060 1.00 117.70 219 ILE A N 1
ATOM 973 C CA . ILE A 1 220 ? 125.037 135.889 108.144 1.00 117.70 219 ILE A CA 1
ATOM 974 C C . ILE A 1 220 ? 123.982 135.243 107.240 1.00 117.70 219 ILE A C 1
ATOM 975 O O . ILE A 1 220 ? 122.782 135.338 107.526 1.00 117.70 219 ILE A O 1
ATOM 980 N N . ALA A 1 221 ? 124.394 134.551 106.167 1.00 121.59 220 ALA A N 1
ATOM 981 C CA . ALA A 1 221 ? 123.454 133.997 105.190 1.00 121.59 220 ALA A CA 1
ATOM 982 C C . ALA A 1 221 ? 122.515 132.931 105.759 1.00 121.59 220 ALA A C 1
ATOM 983 O O . ALA A 1 221 ? 121.491 132.637 105.128 1.00 121.59 220 ALA A O 1
ATOM 985 N N . ASP A 1 222 ? 122.834 132.344 106.918 1.00 118.21 221 ASP A N 1
ATOM 986 C CA . ASP A 1 222 ? 121.889 131.448 107.587 1.00 118.21 221 ASP A CA 1
ATOM 987 C C . ASP A 1 222 ? 120.597 132.177 107.940 1.00 118.21 221 ASP A C 1
ATOM 988 O O . ASP A 1 222 ? 119.504 131.601 107.864 1.00 118.21 221 ASP A O 1
ATOM 993 N N . THR A 1 223 ? 120.704 133.455 108.313 1.00 118.93 222 THR A N 1
ATOM 994 C CA . THR A 1 223 ? 119.522 134.252 108.619 1.00 118.93 222 THR A CA 1
ATOM 995 C C . THR A 1 223 ? 118.646 134.447 107.385 1.00 118.93 222 THR A C 1
ATOM 996 O O . THR A 1 223 ? 117.415 134.369 107.468 1.00 118.93 222 THR A O 1
ATOM 1000 N N . PHE A 1 224 ? 119.261 134.691 106.226 1.00 120.43 223 PHE A N 1
ATOM 1001 C CA . PHE A 1 224 ? 118.482 134.847 104.998 1.00 120.43 223 PHE A CA 1
ATOM 1002 C C . PHE A 1 224 ? 117.887 133.516 104.555 1.00 120.43 223 PHE A C 1
ATOM 1003 O O . PHE A 1 224 ? 116.792 133.484 103.973 1.00 120.43 223 PHE A O 1
ATOM 1011 N N . VAL A 1 225 ? 118.584 132.411 104.834 1.00 119.04 224 VAL A N 1
ATOM 1012 C CA . VAL A 1 225 ? 118.008 131.088 104.604 1.00 119.04 224 VAL A CA 1
ATOM 1013 C C . VAL A 1 225 ? 116.769 130.899 105.471 1.00 119.04 224 VAL A C 1
ATOM 1014 O O . VAL A 1 225 ? 115.752 130.358 105.018 1.00 119.04 224 VAL A O 1
ATOM 1018 N N . PHE A 1 226 ? 116.829 131.352 106.726 1.00 117.42 225 PHE A N 1
ATOM 1019 C CA . PHE A 1 226 ? 115.659 131.245 107.593 1.00 117.42 225 PHE A CA 1
ATOM 1020 C C . PHE A 1 226 ? 114.528 132.155 107.132 1.00 117.42 225 PHE A C 1
ATOM 1021 O O . PHE A 1 226 ? 113.358 131.795 107.282 1.00 117.42 225 PHE A O 1
ATOM 1029 N N . LEU A 1 227 ? 114.853 133.323 106.569 1.00 120.15 226 LEU A N 1
ATOM 1030 C CA . LEU A 1 227 ? 113.830 134.156 105.930 1.00 120.15 226 LEU A CA 1
ATOM 1031 C C . LEU A 1 227 ? 113.136 133.431 104.789 1.00 120.15 226 LEU A C 1
ATOM 1032 O O . LEU A 1 227 ? 111.908 133.476 104.673 1.00 120.15 226 LEU A O 1
ATOM 1037 N N . PHE A 1 228 ? 113.908 132.766 103.929 1.00 123.21 227 PHE A N 1
ATOM 1038 C CA . PHE A 1 228 ? 113.294 132.066 102.802 1.00 123.21 227 PHE A CA 1
ATOM 1039 C C . PHE A 1 228 ? 112.469 130.873 103.280 1.00 123.21 227 PHE A C 1
ATOM 1040 O O . PHE A 1 228 ? 111.397 130.591 102.726 1.00 123.21 227 PHE A O 1
ATOM 1048 N N . LEU A 1 229 ? 112.934 130.180 104.325 1.00 121.56 228 LEU A N 1
ATOM 1049 C CA . LEU A 1 229 ? 112.150 129.082 104.889 1.00 121.56 228 LEU A CA 1
ATOM 1050 C C . LEU A 1 229 ? 110.855 129.583 105.520 1.00 121.56 228 LEU A C 1
ATOM 1051 O O . LEU A 1 229 ? 109.806 128.944 105.381 1.00 121.56 228 LEU A O 1
ATOM 1056 N N . ASP A 1 230 ? 110.898 130.672 106.268 1.00 121.48 229 ASP A N 1
ATOM 1057 C CA . ASP A 1 230 ? 109.575 131.098 106.786 1.00 121.48 229 ASP A CA 1
ATOM 1058 C C . ASP A 1 230 ? 108.729 131.494 105.573 1.00 121.48 229 ASP A C 1
ATOM 1059 O O . ASP A 1 230 ? 107.607 130.982 105.447 1.00 121.48 229 ASP A O 1
ATOM 1064 N N . LYS A 1 231 ? 109.264 132.340 104.690 1.00 124.11 230 LYS A N 1
ATOM 1065 C CA . LYS A 1 231 ? 108.414 132.788 103.591 1.00 124.11 230 LYS A CA 1
ATOM 1066 C C . LYS A 1 231 ? 107.693 131.619 102.943 1.00 124.11 230 LYS A C 1
ATOM 1067 O O . LYS A 1 231 ? 106.463 131.634 102.815 1.00 124.11 230 LYS A O 1
ATOM 1073 N N . TYR A 1 232 ? 108.438 130.590 102.542 1.00 129.29 231 TYR A N 1
ATOM 1074 C CA . TYR A 1 232 ? 107.855 129.429 101.876 1.00 129.29 231 TYR A CA 1
ATOM 1075 C C . TYR A 1 232 ? 107.268 128.419 102.856 1.00 129.29 231 TYR A C 1
ATOM 1076 O O . TYR A 1 232 ? 106.443 127.596 102.447 1.00 129.29 231 TYR A O 1
ATOM 1085 N N . GLY A 1 233 ? 107.659 128.467 104.131 1.00 127.87 232 GLY A N 1
ATOM 1086 C CA . GLY A 1 233 ? 106.994 127.716 105.178 1.00 127.87 232 GLY A CA 1
ATOM 1087 C C . GLY A 1 233 ? 107.066 126.207 105.058 1.00 127.87 232 GLY A C 1
ATOM 1088 O O . GLY A 1 233 ? 106.029 125.539 105.110 1.00 127.87 232 GLY A O 1
ATOM 1089 N N . LEU A 1 234 ? 108.268 125.656 104.875 1.00 127.42 233 LEU A N 1
ATOM 1090 C CA . LEU A 1 234 ? 108.412 124.203 104.837 1.00 127.42 233 LEU A CA 1
ATOM 1091 C C . LEU A 1 234 ? 108.060 123.585 106.185 1.00 127.42 233 LEU A C 1
ATOM 1092 O O . LEU A 1 234 ? 107.226 122.676 106.267 1.00 127.42 233 LEU A O 1
ATOM 1097 N N . ARG A 1 235 ? 108.686 124.072 107.258 1.00 125.14 234 ARG A N 1
ATOM 1098 C CA . ARG A 1 235 ? 108.309 123.769 108.640 1.00 125.14 234 ARG A CA 1
ATOM 1099 C C . ARG A 1 235 ? 108.444 122.287 109.017 1.00 125.14 234 ARG A C 1
ATOM 1100 O O . ARG A 1 235 ? 107.866 121.865 110.025 1.00 125.14 234 ARG A O 1
ATOM 1108 N N . LYS A 1 236 ? 109.207 121.493 108.250 1.00 123.29 235 LYS A N 1
ATOM 1109 C CA . LYS A 1 236 ? 109.448 120.077 108.527 1.00 123.29 235 LYS A CA 1
ATOM 1110 C C . LYS A 1 236 ? 110.913 119.819 108.856 1.00 123.29 235 LYS A C 1
ATOM 1111 O O . LYS A 1 236 ? 111.229 119.354 109.954 1.00 123.29 235 LYS A O 1
ATOM 1117 N N . LEU A 1 237 ? 111.825 120.121 107.925 1.00 116.32 236 LEU A N 1
ATOM 1118 C CA . LEU A 1 237 ? 113.284 120.140 108.097 1.00 116.32 236 LEU A CA 1
ATOM 1119 C C . LEU A 1 237 ? 113.905 118.825 108.608 1.00 116.32 236 LEU A C 1
ATOM 1120 O O . LEU A 1 237 ? 115.078 118.799 108.996 1.00 116.32 236 LEU A O 1
ATOM 1125 N N . GLU A 1 238 ? 113.178 117.704 108.536 1.00 116.16 237 GLU A N 1
ATOM 1126 C CA . GLU A 1 238 ? 113.743 116.429 108.977 1.00 116.16 237 GLU A CA 1
ATOM 1127 C C . GLU A 1 238 ? 114.777 115.922 107.979 1.00 116.16 237 GLU A C 1
ATOM 1128 O O . GLU A 1 238 ? 115.795 115.337 108.373 1.00 116.16 237 GLU A O 1
ATOM 1134 N N . ALA A 1 239 ? 114.525 116.134 106.684 1.00 114.51 238 ALA A N 1
ATOM 1135 C CA . ALA A 1 239 ? 115.475 115.720 105.656 1.00 114.51 238 ALA A CA 1
ATOM 1136 C C . ALA A 1 239 ? 116.7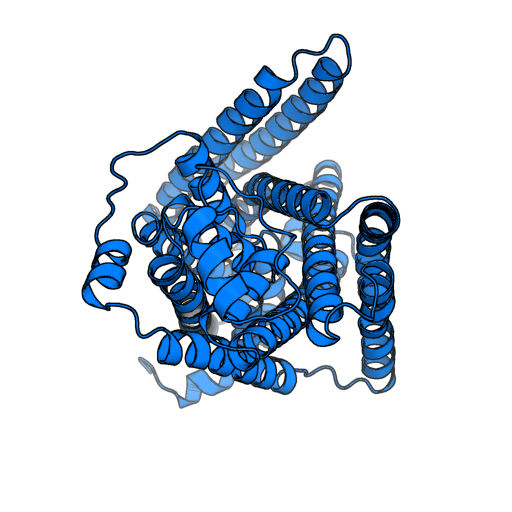88 116.479 105.776 1.00 114.51 238 ALA A C 1
ATOM 1137 O O . ALA A 1 239 ? 117.859 115.925 105.494 1.00 114.51 238 ALA A O 1
ATOM 1139 N N . PHE A 1 240 ? 116.717 117.716 106.258 1.00 109.84 239 PHE A N 1
ATOM 1140 C CA . PHE A 1 240 ? 117.994 118.437 106.446 1.00 109.84 239 PHE A CA 1
ATOM 1141 C C . PHE A 1 240 ? 118.754 117.696 107.484 1.00 109.84 239 PHE A C 1
ATOM 1142 O O . PHE A 1 240 ? 119.906 117.303 107.238 1.00 109.84 239 PHE A O 1
ATOM 1150 N N . PHE A 1 241 ? 118.113 117.432 108.612 1.00 109.66 240 PHE A N 1
ATOM 1151 C CA . PHE A 1 241 ? 118.848 116.853 109.734 1.00 109.66 240 PHE A CA 1
ATOM 1152 C C . PHE A 1 241 ? 119.434 115.502 109.347 1.00 109.66 240 PHE A C 1
ATOM 1153 O O . PHE A 1 241 ? 120.554 115.157 109.751 1.00 109.66 240 PHE A O 1
ATOM 1161 N N . GLY A 1 242 ? 118.686 114.724 108.558 1.00 111.86 241 GLY A N 1
ATOM 1162 C CA . GLY A 1 242 ? 119.202 113.446 108.091 1.00 111.86 241 GLY A CA 1
ATOM 1163 C C . GLY A 1 242 ? 120.410 113.602 107.186 1.00 111.86 241 GLY A C 1
ATOM 1164 O O . GLY A 1 242 ? 121.407 112.888 107.333 1.00 111.86 241 GLY A O 1
ATOM 1165 N N . PHE A 1 243 ? 120.342 114.552 106.247 1.00 110.40 242 PHE A N 1
ATOM 1166 C CA . PHE A 1 243 ? 121.492 114.832 105.391 1.00 110.40 242 PHE A CA 1
ATOM 1167 C C . PHE A 1 243 ? 122.669 115.362 106.201 1.00 110.40 242 PHE A C 1
ATOM 1168 O O . PHE A 1 243 ? 123.832 115.086 105.877 1.00 110.40 242 PHE A O 1
ATOM 1176 N N . LEU A 1 244 ? 122.386 116.116 107.266 1.00 104.94 243 LEU A N 1
ATOM 1177 C CA . LEU A 1 244 ? 123.450 116.631 108.119 1.00 104.94 243 LEU A CA 1
ATOM 1178 C C . LEU A 1 244 ? 124.184 115.501 108.832 1.00 104.94 243 LEU A C 1
ATOM 1179 O O . LEU A 1 244 ? 125.423 115.477 108.863 1.00 104.94 243 LEU A O 1
ATOM 1184 N N . ILE A 1 245 ? 123.436 114.556 109.413 1.00 104.14 244 ILE A N 1
ATOM 1185 C CA . ILE A 1 245 ? 124.075 113.406 110.055 1.00 104.14 244 ILE A CA 1
ATOM 1186 C C . ILE A 1 245 ? 124.808 112.562 109.026 1.00 104.14 244 ILE A C 1
ATOM 1187 O O . ILE A 1 245 ? 125.863 111.994 109.325 1.00 104.14 244 ILE A O 1
ATOM 1192 N N . THR A 1 246 ? 124.270 112.474 107.806 1.00 106.81 245 THR A N 1
ATOM 1193 C CA . THR A 1 246 ? 124.929 111.708 106.753 1.00 106.81 245 THR A CA 1
ATOM 1194 C C . THR A 1 246 ? 126.295 112.297 106.413 1.00 106.81 245 THR A C 1
ATOM 1195 O O . THR A 1 246 ? 127.307 111.585 106.429 1.00 106.81 245 THR A O 1
ATOM 1199 N N . ILE A 1 247 ? 126.353 113.610 106.163 1.00 104.40 246 ILE A N 1
ATOM 1200 C CA . ILE A 1 247 ? 127.622 114.219 105.761 1.00 104.40 246 ILE A CA 1
ATOM 1201 C C . ILE A 1 247 ? 128.617 114.218 106.918 1.00 104.40 246 ILE A C 1
ATOM 1202 O O . ILE A 1 247 ? 129.808 113.941 106.719 1.00 104.40 246 ILE A O 1
ATOM 1207 N N . MET A 1 248 ? 128.148 114.476 108.146 1.00 102.48 247 MET A N 1
ATOM 1208 C CA . MET A 1 248 ? 129.069 114.483 109.285 1.00 102.48 247 MET A CA 1
ATOM 1209 C C . MET A 1 248 ? 129.605 113.083 109.576 1.00 102.48 247 MET A C 1
ATOM 1210 O O . MET A 1 248 ? 130.806 112.911 109.858 1.00 102.48 247 MET A O 1
ATOM 1215 N N . ALA A 1 249 ? 128.740 112.069 109.471 1.00 103.65 248 ALA A N 1
ATOM 1216 C CA . ALA A 1 249 ? 129.158 110.695 109.702 1.00 103.65 248 ALA A CA 1
ATOM 1217 C C . ALA A 1 249 ? 130.165 110.242 108.657 1.00 103.65 248 ALA A C 1
ATOM 1218 O O . ALA A 1 249 ? 131.187 109.647 109.005 1.00 103.65 248 ALA A O 1
ATOM 1220 N N . LEU A 1 250 ? 129.913 110.535 107.371 1.00 106.89 249 LEU A N 1
ATOM 1221 C CA . LEU A 1 250 ? 130.872 110.122 106.345 1.00 106.89 249 LEU A CA 1
ATOM 1222 C C . LEU A 1 250 ? 132.188 110.884 106.454 1.00 106.89 249 LEU A C 1
ATOM 1223 O O . LEU A 1 250 ? 133.248 110.305 106.190 1.00 106.89 249 LEU A O 1
ATOM 1228 N N . THR A 1 251 ? 132.157 112.156 106.874 1.00 105.53 250 THR A N 1
ATOM 1229 C CA . THR A 1 251 ? 133.402 112.911 107.034 1.00 105.53 250 THR A CA 1
ATOM 1230 C C . THR A 1 251 ? 134.282 112.307 108.123 1.00 105.53 250 THR A C 1
ATOM 1231 O O . THR A 1 251 ? 135.423 111.892 107.862 1.00 105.53 250 THR A O 1
ATOM 1235 N N . PHE A 1 252 ? 133.758 112.226 109.349 1.00 104.06 251 PHE A N 1
ATOM 1236 C CA . PHE A 1 252 ? 134.587 111.706 110.433 1.00 104.06 251 PHE A CA 1
ATOM 1237 C C . PHE A 1 252 ? 134.831 110.205 110.287 1.00 104.06 251 PHE A C 1
ATOM 1238 O O . PHE A 1 252 ? 135.853 109.701 110.767 1.00 104.06 251 PHE A O 1
ATOM 1246 N N . GLY A 1 253 ? 133.961 109.484 109.575 1.00 110.30 252 GLY A N 1
ATOM 1247 C CA . GLY A 1 253 ? 134.256 108.100 109.256 1.00 110.30 252 GLY A CA 1
ATOM 1248 C C . GLY A 1 253 ? 135.414 107.957 108.290 1.00 110.30 252 GLY A C 1
ATOM 1249 O O . GLY A 1 253 ? 136.230 107.046 108.428 1.00 110.30 252 GLY A O 1
ATOM 1250 N N . TYR A 1 254 ? 135.500 108.847 107.295 1.00 112.76 253 TYR A N 1
ATOM 1251 C CA . TYR A 1 254 ? 136.638 108.811 106.383 1.00 112.76 253 TYR A CA 1
ATOM 1252 C C . TYR A 1 254 ? 137.919 109.160 107.128 1.00 112.76 253 TYR A C 1
ATOM 1253 O O . TYR A 1 254 ? 138.982 108.592 106.848 1.00 112.76 253 TYR A O 1
ATOM 1262 N N . GLU A 1 255 ? 137.824 110.077 108.099 1.00 109.13 254 GLU A N 1
ATOM 1263 C CA . GLU A 1 255 ? 138.977 110.392 108.943 1.00 109.13 254 GLU A CA 1
ATOM 1264 C C . GLU A 1 255 ? 139.430 109.170 109.742 1.00 109.13 254 GLU A C 1
ATOM 1265 O O . GLU A 1 255 ? 140.629 108.844 109.782 1.00 109.13 254 GLU A O 1
ATOM 1271 N N . TYR A 1 256 ? 138.473 108.472 110.359 1.00 110.21 255 TYR A N 1
ATOM 1272 C CA . TYR A 1 256 ? 138.774 107.281 111.148 1.00 110.21 255 TYR A CA 1
ATOM 1273 C C . TYR A 1 256 ? 139.361 106.170 110.286 1.00 110.21 255 TYR A C 1
ATOM 1274 O O . TYR A 1 256 ? 140.305 105.486 110.699 1.00 110.21 255 TYR A O 1
ATOM 1283 N N . VAL A 1 257 ? 138.811 105.969 109.089 1.00 112.21 256 VAL A N 1
ATOM 1284 C CA . VAL A 1 257 ? 139.309 104.921 108.203 1.00 112.21 256 VAL A CA 1
ATOM 1285 C C . VAL A 1 257 ? 140.703 105.265 107.693 1.00 112.21 256 VAL A C 1
ATOM 1286 O O . VAL A 1 257 ? 141.528 104.371 107.478 1.00 112.21 256 VAL A O 1
ATOM 1290 N N . THR A 1 258 ? 140.985 106.550 107.460 1.00 111.98 257 THR A N 1
ATOM 1291 C CA . THR A 1 258 ? 142.320 106.921 107.003 1.00 111.98 257 THR A CA 1
ATOM 1292 C C . THR A 1 258 ? 143.364 106.701 108.086 1.00 111.98 257 THR A C 1
ATOM 1293 O O . THR A 1 258 ? 144.411 106.097 107.826 1.00 111.98 257 THR A O 1
ATOM 1297 N N . VAL A 1 259 ? 143.105 107.185 109.303 1.00 109.29 258 VAL A N 1
ATOM 1298 C CA . VAL A 1 259 ? 144.133 107.108 110.340 1.00 109.29 258 VAL A CA 1
ATOM 1299 C C . VAL A 1 259 ? 144.330 105.667 110.807 1.00 109.29 258 VAL A C 1
ATOM 1300 O O . VAL A 1 259 ? 145.451 105.266 111.140 1.00 109.29 258 VAL A O 1
ATOM 1304 N N . LYS A 1 260 ? 143.253 104.877 110.852 1.00 113.11 259 LYS A N 1
ATOM 1305 C CA . LYS A 1 260 ? 143.252 103.477 111.280 1.00 113.11 259 LYS A CA 1
ATOM 1306 C C . LYS A 1 260 ? 143.772 103.322 112.707 1.00 113.11 259 LYS A C 1
ATOM 1307 O O . LYS A 1 260 ? 144.819 102.694 112.910 1.00 113.11 259 LYS A O 1
ATOM 1313 N N . PRO A 1 261 ? 143.089 103.860 113.713 1.00 113.29 260 PRO A N 1
ATOM 1314 C CA . PRO A 1 261 ? 143.582 103.734 115.086 1.00 113.29 260 PRO A CA 1
ATOM 1315 C C . PRO A 1 261 ? 143.294 102.360 115.673 1.00 113.29 260 PRO A C 1
ATOM 1316 O O . PRO A 1 261 ? 142.512 101.571 115.141 1.00 113.29 260 PRO A O 1
ATOM 1320 N N . SER A 1 262 ? 143.955 102.084 116.795 1.00 118.98 261 SER A N 1
ATOM 1321 C CA . SER A 1 262 ? 143.871 100.777 117.432 1.00 118.98 261 SER A CA 1
ATOM 1322 C C . SER A 1 262 ? 142.594 100.667 118.254 1.00 118.98 261 SER A C 1
ATOM 1323 O O . SER A 1 262 ? 142.320 101.515 119.108 1.00 118.98 261 SER A O 1
ATOM 1326 N N . GLN A 1 263 ? 141.818 99.610 118.001 1.00 121.89 262 GLN A N 1
ATOM 1327 C CA . GLN A 1 263 ? 140.564 99.416 118.722 1.00 121.89 262 GLN A CA 1
ATOM 1328 C C . GLN A 1 263 ? 140.784 98.929 120.153 1.00 121.89 262 GLN A C 1
ATOM 1329 O O . GLN A 1 263 ? 139.941 99.184 121.023 1.00 121.89 262 GLN A O 1
ATOM 1335 N N . SER A 1 264 ? 141.884 98.219 120.413 1.00 121.25 263 SER A N 1
ATOM 1336 C CA . SER A 1 264 ? 142.176 97.779 121.774 1.00 121.25 263 SER A CA 1
ATOM 1337 C C . SER A 1 264 ? 142.401 98.970 122.694 1.00 121.25 263 SER A C 1
ATOM 1338 O O . SER A 1 264 ? 141.846 99.034 123.797 1.00 121.25 263 SER A O 1
ATOM 1341 N N . GLN A 1 265 ? 143.177 99.949 122.229 1.00 116.92 264 GLN A N 1
ATOM 1342 C CA . GLN A 1 265 ? 143.476 101.106 123.061 1.00 116.92 264 GLN A CA 1
ATOM 1343 C C . GLN A 1 265 ? 142.243 101.978 123.265 1.00 116.92 264 GLN A C 1
ATOM 1344 O O . GLN A 1 265 ? 142.026 102.496 124.367 1.00 116.92 264 GLN A O 1
ATOM 1350 N N . VAL A 1 266 ? 141.414 102.142 122.228 1.00 115.06 265 VAL A N 1
ATOM 1351 C CA . VAL A 1 266 ? 140.236 102.993 122.380 1.00 115.06 265 VAL A CA 1
ATOM 1352 C C . VAL A 1 266 ? 139.205 102.323 123.283 1.00 115.06 265 VAL A C 1
ATOM 1353 O O . VAL A 1 266 ? 138.555 102.996 124.085 1.00 115.06 265 VAL A O 1
ATOM 1357 N N . LEU A 1 267 ? 139.057 100.994 123.204 1.00 118.94 266 LEU A N 1
ATOM 1358 C CA . LEU A 1 267 ? 138.139 100.319 124.122 1.00 118.94 266 LEU A CA 1
ATOM 1359 C C . LEU A 1 267 ? 138.672 100.350 125.552 1.00 118.94 266 LEU A C 1
ATOM 1360 O O . LEU A 1 267 ? 137.889 100.450 126.510 1.00 118.94 266 LEU A O 1
ATOM 1365 N N . LYS A 1 268 ? 140.000 100.266 125.711 1.00 116.17 267 LYS A N 1
ATOM 1366 C CA . LYS A 1 268 ? 140.613 100.404 127.028 1.00 116.17 267 LYS A CA 1
ATOM 1367 C C . LYS A 1 268 ? 140.335 101.782 127.614 1.00 116.17 267 LYS A C 1
ATOM 1368 O O . LYS A 1 268 ? 139.979 101.905 128.790 1.00 116.17 267 LYS A O 1
ATOM 1374 N N . GLY A 1 269 ? 140.485 102.831 126.807 1.00 114.00 268 GLY A N 1
ATOM 1375 C CA . GLY A 1 269 ? 140.106 104.157 127.263 1.00 114.00 268 GLY A CA 1
ATOM 1376 C C . GLY A 1 269 ? 138.619 104.292 127.523 1.00 114.00 268 GLY A C 1
ATOM 1377 O O . GLY A 1 269 ? 138.205 105.054 128.401 1.00 114.00 268 GLY A O 1
ATOM 1378 N N . MET A 1 270 ? 137.798 103.555 126.774 1.00 114.99 269 MET A N 1
ATOM 1379 C CA . MET A 1 270 ? 136.353 103.688 126.891 1.00 114.99 269 MET A CA 1
ATOM 1380 C C . MET A 1 270 ? 135.851 103.121 128.215 1.00 114.99 269 MET A C 1
ATOM 1381 O O . MET A 1 270 ? 135.269 103.850 129.026 1.00 114.99 269 MET A O 1
ATOM 1386 N N . PHE A 1 271 ? 136.091 101.825 128.461 1.00 119.83 270 PHE A N 1
ATOM 1387 C CA . PHE A 1 271 ? 135.384 101.081 129.501 1.00 119.83 270 PHE A CA 1
ATOM 1388 C C . PHE A 1 271 ? 136.155 100.890 130.804 1.00 119.83 270 PHE A C 1
ATOM 1389 O O . PHE A 1 271 ? 135.564 100.370 131.757 1.00 119.83 270 PHE A O 1
ATOM 1397 N N . VAL A 1 272 ? 137.422 101.292 130.886 1.00 118.05 271 VAL A N 1
ATOM 1398 C CA . VAL A 1 272 ? 138.245 101.183 132.086 1.00 118.05 271 VAL A CA 1
ATOM 1399 C C . VAL A 1 272 ? 138.490 102.602 132.605 1.00 118.05 271 VAL A C 1
ATOM 1400 O O . VAL A 1 272 ? 139.355 103.302 132.060 1.00 118.05 271 VAL A O 1
ATOM 1404 N N . PRO A 1 273 ? 137.758 103.085 133.639 1.00 119.30 272 PRO A N 1
ATOM 1405 C CA . PRO A 1 273 ? 138.104 104.400 134.202 1.00 119.30 272 PRO A CA 1
ATOM 1406 C C . PRO A 1 273 ? 139.474 104.422 134.860 1.00 119.30 272 PRO A C 1
ATOM 1407 O O . PRO A 1 273 ? 139.710 103.748 135.867 1.00 119.30 272 PRO A O 1
ATOM 1411 N N . SER A 1 274 ? 140.393 105.186 134.276 1.00 123.08 273 SER A N 1
ATOM 1412 C CA . SER A 1 274 ? 141.738 105.330 134.827 1.00 123.08 273 SER A CA 1
ATOM 1413 C C . SER A 1 274 ? 142.380 106.547 134.188 1.00 123.08 273 SER A C 1
ATOM 1414 O O . SER A 1 274 ? 142.464 106.618 132.957 1.00 123.08 273 SER A O 1
ATOM 1417 N N . CYS A 1 275 ? 142.820 107.496 135.014 1.00 127.95 274 CYS A N 1
ATOM 1418 C CA . CYS A 1 275 ? 143.529 108.703 134.583 1.00 127.95 274 CYS A CA 1
ATOM 1419 C C . CYS A 1 275 ? 144.827 108.786 135.383 1.00 127.95 274 CYS A C 1
ATOM 1420 O O . CYS A 1 275 ? 144.896 109.466 136.409 1.00 127.95 274 CYS A O 1
ATOM 1423 N N . SER A 1 276 ? 145.857 108.099 134.895 1.00 134.54 275 SER A N 1
ATOM 1424 C CA . SER A 1 276 ? 147.170 108.077 135.522 1.00 134.54 275 SER A CA 1
ATOM 1425 C C . SER A 1 276 ? 148.012 109.234 135.005 1.00 134.54 275 SER A C 1
ATOM 1426 O O . SER A 1 276 ? 147.850 109.685 133.868 1.00 134.54 275 SER A O 1
ATOM 1429 N N . GLY A 1 277 ? 148.922 109.705 135.852 1.00 137.53 276 GLY A N 1
ATOM 1430 C CA . GLY A 1 277 ? 149.744 110.853 135.503 1.00 137.53 276 GLY A CA 1
ATOM 1431 C C . GLY A 1 277 ? 148.934 112.114 135.301 1.00 137.53 276 GLY A C 1
ATOM 1432 O O . GLY A 1 277 ? 149.233 112.907 134.400 1.00 137.53 276 GLY A O 1
ATOM 1433 N N . CYS A 1 278 ? 147.911 112.315 136.122 1.00 132.36 277 CYS A N 1
ATOM 1434 C CA . CYS A 1 278 ? 147.007 113.438 135.946 1.00 132.36 277 CYS A CA 1
ATOM 1435 C C . CYS A 1 278 ? 147.679 114.749 136.337 1.00 132.36 277 CYS A C 1
ATOM 1436 O O . CYS A 1 278 ? 148.650 114.776 137.098 1.00 132.36 277 CYS A O 1
ATOM 1439 N N . ARG A 1 279 ? 147.147 115.839 135.789 1.00 129.14 278 ARG A N 1
ATOM 1440 C CA . ARG A 1 279 ? 147.589 117.195 136.072 1.00 129.14 278 ARG A CA 1
ATOM 1441 C C . ARG A 1 279 ? 146.327 118.049 136.111 1.00 129.14 278 ARG A C 1
ATOM 1442 O O . ARG A 1 279 ? 145.335 117.715 135.466 1.00 129.14 278 ARG A O 1
ATOM 1450 N N . THR A 1 280 ? 146.355 119.130 136.903 1.00 129.35 279 THR A N 1
ATOM 1451 C CA . THR A 1 280 ? 145.115 119.821 137.267 1.00 129.35 279 THR A CA 1
ATOM 1452 C C . THR A 1 280 ? 144.401 120.458 136.074 1.00 129.35 279 THR A C 1
ATOM 1453 O O . THR A 1 280 ? 143.159 120.393 136.021 1.00 129.35 279 THR A O 1
ATOM 1457 N N . PRO A 1 281 ? 145.085 121.064 135.099 1.00 129.18 280 PRO A N 1
ATOM 1458 C CA . PRO A 1 281 ? 144.413 121.349 133.821 1.00 129.18 280 PRO A CA 1
ATOM 1459 C C . PRO A 1 281 ? 143.849 120.131 133.084 1.00 129.18 280 PRO A C 1
ATOM 1460 O O . PRO A 1 281 ? 142.911 120.301 132.293 1.00 129.18 280 PRO A O 1
ATOM 1464 N N . GLN A 1 282 ? 144.380 118.918 133.283 1.00 122.23 281 GLN A N 1
ATOM 1465 C CA . GLN A 1 282 ? 143.768 117.755 132.635 1.00 122.23 281 GLN A CA 1
ATOM 1466 C C . GLN A 1 282 ? 142.373 117.491 133.198 1.00 122.23 281 GLN A C 1
ATOM 1467 O O . GLN A 1 282 ? 141.425 117.240 132.443 1.00 122.23 281 GLN A O 1
ATOM 1473 N N . ILE A 1 283 ? 142.212 117.610 134.519 1.00 124.52 282 ILE A N 1
ATOM 1474 C CA . ILE A 1 283 ? 140.877 117.524 135.112 1.00 124.52 282 ILE A CA 1
ATOM 1475 C C . ILE A 1 283 ? 140.063 118.777 134.785 1.00 124.52 282 ILE A C 1
ATOM 1476 O O . ILE A 1 283 ? 138.825 118.737 134.787 1.00 124.52 282 ILE A O 1
ATOM 1481 N N . GLU A 1 284 ? 140.726 119.901 134.476 1.00 127.17 283 GLU A N 1
ATOM 1482 C CA . GLU A 1 284 ? 139.974 121.058 133.991 1.00 127.17 283 GLU A CA 1
ATOM 1483 C C . GLU A 1 284 ? 139.326 120.758 132.647 1.00 127.17 283 GLU A C 1
ATOM 1484 O O . GLU A 1 284 ? 138.151 121.075 132.434 1.00 127.17 283 GLU A O 1
ATOM 1490 N N . GLN A 1 285 ? 140.054 120.095 131.750 1.00 118.03 284 GLN A N 1
ATOM 1491 C CA . GLN A 1 285 ? 139.446 119.731 130.473 1.00 118.03 284 GLN A CA 1
ATOM 1492 C C . GLN A 1 285 ? 138.458 118.576 130.665 1.00 118.03 284 GLN A C 1
ATOM 1493 O O . GLN A 1 285 ? 137.527 118.426 129.866 1.00 118.03 284 GLN A O 1
ATOM 1499 N N . ALA A 1 286 ? 138.637 117.759 131.714 1.00 116.18 285 ALA A N 1
ATOM 1500 C CA . ALA A 1 286 ? 137.624 116.760 132.064 1.00 116.18 285 ALA A CA 1
ATOM 1501 C C . ALA A 1 286 ? 136.297 117.419 132.437 1.00 116.18 285 ALA A C 1
ATOM 1502 O O . ALA A 1 286 ? 135.221 116.995 131.987 1.00 116.18 285 ALA A O 1
ATOM 1504 N N . VAL A 1 287 ? 136.354 118.465 133.258 1.00 118.89 286 VAL A N 1
ATOM 1505 C CA . VAL A 1 287 ? 135.137 119.196 133.603 1.00 118.89 286 VAL A CA 1
ATOM 1506 C C . VAL A 1 287 ? 134.614 119.936 132.374 1.00 118.89 286 VAL A C 1
ATOM 1507 O O . VAL A 1 287 ? 133.404 120.138 132.224 1.00 118.89 286 VAL A O 1
ATOM 1511 N N . GLY A 1 288 ? 135.516 120.362 131.486 1.00 114.90 287 GLY A N 1
ATOM 1512 C CA . GLY A 1 288 ? 135.085 120.989 130.249 1.00 114.90 287 GLY A CA 1
ATOM 1513 C C . GLY A 1 288 ? 134.262 120.064 129.370 1.00 114.90 287 GLY A C 1
ATOM 1514 O O . GLY A 1 288 ? 133.212 120.458 128.863 1.00 114.90 287 GLY A O 1
ATOM 1515 N N . ILE A 1 289 ? 134.715 118.821 129.194 1.00 109.69 288 ILE A N 1
ATOM 1516 C CA . ILE A 1 289 ? 133.962 117.884 128.352 1.00 109.69 288 ILE A CA 1
ATOM 1517 C C . ILE A 1 289 ? 132.661 117.483 129.046 1.00 109.69 288 ILE A C 1
ATOM 1518 O O . ILE A 1 289 ? 131.617 117.363 128.390 1.00 109.69 288 ILE A O 1
ATOM 1523 N N . VAL A 1 290 ? 132.688 117.270 130.371 1.00 112.38 289 VAL A N 1
ATOM 1524 C CA . VAL A 1 290 ? 131.441 116.875 131.038 1.00 112.38 289 VAL A CA 1
ATOM 1525 C C . VAL A 1 290 ? 130.429 118.018 131.057 1.00 112.38 289 VAL A C 1
ATOM 1526 O O . VAL A 1 290 ? 129.222 117.760 131.106 1.00 112.38 289 VAL A O 1
ATOM 1530 N N . GLY A 1 291 ? 130.885 119.275 131.017 1.00 109.66 290 GLY A N 1
ATOM 1531 C CA . GLY A 1 291 ? 129.996 120.409 130.859 1.00 109.66 290 GLY A CA 1
ATOM 1532 C C . GLY A 1 291 ? 129.567 120.706 129.442 1.00 109.66 290 GLY A C 1
ATOM 1533 O O . GLY A 1 291 ? 128.493 121.279 129.244 1.00 109.66 290 GLY A O 1
ATOM 1534 N N . ALA A 1 292 ? 130.378 120.336 128.449 1.00 105.50 291 ALA A N 1
ATOM 1535 C CA . ALA A 1 292 ? 130.087 120.623 127.053 1.00 105.50 291 ALA A CA 1
ATOM 1536 C C . ALA A 1 292 ? 129.232 119.561 126.382 1.00 105.50 291 ALA A C 1
ATOM 1537 O O . ALA A 1 292 ? 128.518 119.884 125.428 1.00 105.50 291 ALA A O 1
ATOM 1539 N N . VAL A 1 293 ? 129.298 118.307 126.833 1.00 103.23 292 VAL A N 1
ATOM 1540 C CA . VAL A 1 293 ? 128.440 117.281 126.245 1.00 103.23 292 VAL A CA 1
ATOM 1541 C C . VAL A 1 293 ? 126.983 117.545 126.603 1.00 103.23 292 VAL A C 1
ATOM 1542 O O . VAL A 1 293 ? 126.109 117.535 125.730 1.00 103.23 292 VAL A O 1
ATOM 1546 N N . ILE A 1 294 ? 126.700 117.806 127.878 1.00 105.94 293 ILE A N 1
ATOM 1547 C CA . ILE A 1 294 ? 125.340 118.108 128.335 1.00 105.94 293 ILE A CA 1
ATOM 1548 C C . ILE A 1 294 ? 125.125 119.582 128.006 1.00 105.94 293 ILE A C 1
ATOM 1549 O O . ILE A 1 294 ? 125.438 120.471 128.798 1.00 105.94 293 ILE A O 1
ATOM 1554 N N . MET A 1 295 ? 124.588 119.844 126.820 1.00 108.09 294 MET A N 1
ATOM 1555 C CA . MET A 1 295 ? 124.289 121.217 126.451 1.00 108.09 294 MET A CA 1
ATOM 1556 C C . MET A 1 295 ? 123.130 121.713 127.320 1.00 108.09 294 MET A C 1
ATOM 1557 O O . MET A 1 295 ? 122.241 120.927 127.658 1.00 108.09 294 MET A O 1
ATOM 1562 N N . PRO A 1 296 ? 123.106 122.994 127.713 1.00 106.41 295 PRO A N 1
ATOM 1563 C CA . PRO A 1 296 ? 122.077 123.402 128.682 1.00 106.41 295 PRO A CA 1
ATOM 1564 C C . PRO A 1 296 ? 120.681 123.500 128.094 1.00 106.41 295 PRO A C 1
ATOM 1565 O O . PRO A 1 296 ? 119.708 123.206 128.795 1.00 106.41 295 PRO A O 1
ATOM 1569 N N . HIS A 1 297 ? 120.557 123.891 126.831 1.00 103.50 296 HIS A N 1
ATOM 1570 C CA . HIS A 1 297 ? 119.265 124.201 126.221 1.00 103.50 296 HIS A CA 1
ATOM 1571 C C . HIS A 1 297 ? 118.620 123.020 125.502 1.00 103.50 296 HIS A C 1
ATOM 1572 O O . HIS A 1 297 ? 117.560 123.201 124.898 1.00 103.50 296 HIS A O 1
ATOM 1579 N N . ASN A 1 298 ? 119.210 121.822 125.545 1.00 104.26 297 ASN A N 1
ATOM 1580 C CA . ASN A 1 298 ? 118.599 120.685 124.861 1.00 104.26 297 ASN A CA 1
ATOM 1581 C C . ASN A 1 298 ? 117.323 120.203 125.546 1.00 104.26 297 ASN A C 1
ATOM 1582 O O . ASN A 1 298 ? 116.479 119.580 124.890 1.00 104.26 297 ASN A O 1
ATOM 1587 N N . MET A 1 299 ? 117.248 120.340 126.860 1.00 103.37 298 MET A N 1
ATOM 1588 C CA . MET A 1 299 ? 116.012 119.839 127.478 1.00 103.37 298 MET A CA 1
ATOM 1589 C C . MET A 1 299 ? 114.831 120.590 126.847 1.00 103.37 298 MET A C 1
ATOM 1590 O O . MET A 1 299 ? 114.029 119.943 126.149 1.00 103.37 298 MET A O 1
ATOM 1595 N N . TYR A 1 300 ? 114.760 121.906 127.007 1.00 103.07 299 TYR A N 1
ATOM 1596 C CA . TYR A 1 300 ? 113.601 122.668 126.549 1.00 103.07 299 TYR A CA 1
ATOM 1597 C C . TYR A 1 300 ? 113.208 122.241 125.145 1.00 103.07 299 TYR A C 1
ATOM 1598 O O . TYR A 1 300 ? 112.021 122.042 124.849 1.00 103.07 299 TYR A O 1
ATOM 1607 N N . LEU A 1 301 ? 114.209 122.045 124.286 1.00 104.13 300 LEU A N 1
ATOM 1608 C CA . LEU A 1 301 ? 113.962 121.622 122.917 1.00 104.13 300 LEU A CA 1
ATOM 1609 C C . LEU A 1 301 ? 113.337 120.236 122.862 1.00 104.13 300 LEU A C 1
ATOM 1610 O O . LEU A 1 301 ? 112.389 120.015 122.101 1.00 104.13 300 LEU A O 1
ATOM 1615 N N . HIS A 1 302 ? 113.854 119.287 123.653 1.00 104.20 301 HIS A N 1
ATOM 1616 C CA . HIS A 1 302 ? 113.312 117.933 123.593 1.00 104.20 301 HIS A CA 1
ATOM 1617 C C . HIS A 1 302 ? 111.899 117.883 124.144 1.00 104.20 301 HIS A C 1
ATOM 1618 O O . HIS A 1 302 ? 111.047 117.168 123.603 1.00 104.20 301 HIS A O 1
ATOM 1625 N N . SER A 1 303 ? 111.632 118.637 125.21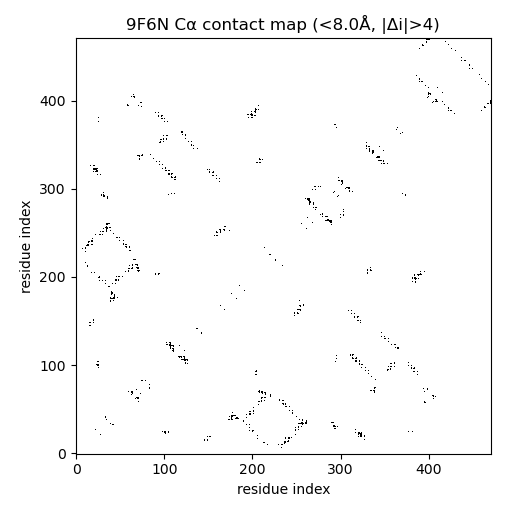5 1.00 104.45 302 SER A N 1
ATOM 1626 C CA . SER A 1 303 ? 110.281 118.682 125.762 1.00 104.45 302 SER A CA 1
ATOM 1627 C C . SER A 1 303 ? 109.301 119.284 124.763 1.00 104.45 302 SER A C 1
ATOM 1628 O O . SER A 1 303 ? 108.185 118.780 124.602 1.00 104.45 302 SER A O 1
ATOM 1631 N N . ALA A 1 304 ? 109.711 120.334 124.050 1.00 104.11 303 ALA A N 1
ATOM 1632 C CA . ALA A 1 304 ? 108.814 120.931 123.064 1.00 104.11 303 ALA A CA 1
ATOM 1633 C C . ALA A 1 304 ? 108.589 120.013 121.866 1.00 104.11 303 ALA A C 1
ATOM 1634 O O . ALA A 1 304 ? 107.464 119.909 121.356 1.00 104.11 303 ALA A O 1
ATOM 1636 N N . LEU A 1 305 ? 109.644 119.352 121.389 1.00 106.06 304 LEU A N 1
ATOM 1637 C CA . LEU A 1 305 ? 109.486 118.437 120.262 1.00 106.06 304 LEU A CA 1
ATOM 1638 C C . LEU A 1 305 ? 108.629 117.239 120.645 1.00 106.06 304 LEU A C 1
ATOM 1639 O O . LEU A 1 305 ? 107.892 116.700 119.812 1.00 106.06 304 LEU A O 1
ATOM 1644 N N . VAL A 1 306 ? 108.709 116.809 121.904 1.00 105.27 305 VAL A N 1
ATOM 1645 C CA . VAL A 1 306 ? 107.823 115.759 122.392 1.00 105.27 305 VAL A CA 1
ATOM 1646 C C . VAL A 1 306 ? 106.390 116.276 122.479 1.00 105.27 305 VAL A C 1
ATOM 1647 O O . VAL A 1 306 ? 105.433 115.539 122.217 1.00 105.27 305 VAL A O 1
ATOM 1651 N N . LYS A 1 307 ? 106.220 117.546 122.864 1.00 108.07 306 LYS A N 1
ATOM 1652 C CA . LYS A 1 307 ? 104.890 118.153 122.892 1.00 108.07 306 LYS A CA 1
ATOM 1653 C C . LYS A 1 307 ? 104.276 118.235 121.499 1.00 108.07 306 LYS A C 1
ATOM 1654 O O . LYS A 1 307 ? 103.046 118.261 121.377 1.00 108.07 306 LYS A O 1
ATOM 1660 N N . SER A 1 308 ? 105.107 118.331 120.451 1.00 113.06 307 SER A N 1
ATOM 1661 C CA . SER A 1 308 ? 104.589 118.420 119.085 1.00 113.06 307 SER A CA 1
ATOM 1662 C C . SER A 1 308 ? 103.785 117.181 118.703 1.00 113.06 307 SER A C 1
ATOM 1663 O O . SER A 1 308 ? 102.792 117.280 117.973 1.00 113.06 307 SER A O 1
ATOM 1666 N N . ARG A 1 309 ? 104.192 116.012 119.185 1.00 119.12 308 ARG A N 1
ATOM 1667 C CA . ARG A 1 309 ? 103.408 114.803 118.970 1.00 119.12 308 ARG A CA 1
ATOM 1668 C C . ARG A 1 309 ? 102.115 114.895 119.770 1.00 119.12 308 ARG A C 1
ATOM 1669 O O . ARG A 1 309 ? 102.135 115.169 120.973 1.00 119.12 308 ARG A O 1
ATOM 1677 N N . GLN A 1 310 ? 100.989 114.671 119.099 1.00 123.96 309 GLN A N 1
ATOM 1678 C CA . GLN A 1 310 ? 99.705 114.602 119.783 1.00 123.96 309 GLN A CA 1
ATOM 1679 C C . GLN A 1 310 ? 99.643 113.327 120.612 1.00 123.96 309 GLN A C 1
ATOM 1680 O O . GLN A 1 310 ? 100.109 112.270 120.176 1.00 123.96 309 GLN A O 1
ATOM 1686 N N . VAL A 1 311 ? 99.074 113.428 121.808 1.00 119.41 310 VAL A N 1
ATOM 1687 C CA . VAL A 1 311 ? 98.956 112.285 122.706 1.00 119.41 310 VAL A CA 1
ATOM 1688 C C . VAL A 1 311 ? 97.904 112.610 123.754 1.00 119.41 310 VAL A C 1
ATOM 1689 O O . VAL A 1 311 ? 97.794 113.752 124.209 1.00 119.41 310 VAL A O 1
ATOM 1693 N N . ASN A 1 312 ? 97.133 111.595 124.138 1.00 119.82 311 ASN A N 1
ATOM 1694 C CA . ASN A 1 312 ? 96.120 111.740 125.177 1.00 119.82 311 ASN A CA 1
ATOM 1695 C C . ASN A 1 312 ? 96.806 111.656 126.533 1.00 119.82 311 ASN A C 1
ATOM 1696 O O . ASN A 1 312 ? 97.309 110.597 126.919 1.00 119.82 311 ASN A O 1
ATOM 1701 N N . ARG A 1 313 ? 96.832 112.776 127.256 1.00 112.76 312 ARG A N 1
ATOM 1702 C CA . ARG A 1 313 ? 97.513 112.808 128.547 1.00 112.76 312 ARG A CA 1
ATOM 1703 C C . ARG A 1 313 ? 96.787 111.956 129.581 1.00 112.76 312 ARG A C 1
ATOM 1704 O O . ARG A 1 313 ? 97.426 111.346 130.445 1.00 112.76 312 ARG A O 1
ATOM 1712 N N . ASN A 1 314 ? 95.455 111.911 129.516 1.00 118.46 313 ASN A N 1
ATOM 1713 C CA . ASN A 1 314 ? 94.689 111.207 130.540 1.00 118.46 313 ASN A CA 1
ATOM 1714 C C . ASN A 1 314 ? 94.884 109.697 130.451 1.00 118.46 313 ASN A C 1
ATOM 1715 O O . ASN A 1 314 ? 95.013 109.022 131.479 1.00 118.46 313 ASN A O 1
ATOM 1720 N N . ASN A 1 315 ? 94.906 109.149 129.239 1.00 122.95 314 ASN A N 1
ATOM 1721 C CA . ASN A 1 315 ? 95.021 107.705 129.079 1.00 122.95 314 ASN A CA 1
ATOM 1722 C C . ASN A 1 315 ? 96.422 107.245 129.462 1.00 122.95 314 ASN A C 1
ATOM 1723 O O . ASN A 1 315 ? 97.420 107.785 128.980 1.00 122.95 314 ASN A O 1
ATOM 1728 N N . LYS A 1 316 ? 96.491 106.237 130.330 1.00 120.20 315 LYS A N 1
ATOM 1729 C CA . LYS A 1 316 ? 97.772 105.825 130.891 1.00 120.20 315 LYS A CA 1
ATOM 1730 C C . LYS A 1 316 ? 98.598 105.006 129.905 1.00 120.20 315 LYS A C 1
ATOM 1731 O O . LYS A 1 316 ? 99.826 105.147 129.859 1.00 120.20 315 LYS A O 1
ATOM 1737 N N . GLN A 1 317 ? 97.949 104.139 129.123 1.00 125.27 316 GLN A N 1
ATOM 1738 C CA . GLN A 1 317 ? 98.690 103.204 128.276 1.00 125.27 316 GLN A CA 1
ATOM 1739 C C . GLN A 1 317 ? 99.404 103.931 127.144 1.00 125.27 316 GLN A C 1
ATOM 1740 O O . GLN A 1 317 ? 100.571 103.643 126.847 1.00 125.27 316 GLN A O 1
ATOM 1746 N N . GLU A 1 318 ? 98.715 104.879 126.503 1.00 124.26 317 GLU A N 1
ATOM 1747 C CA . GLU A 1 318 ? 99.345 105.679 125.455 1.00 124.26 317 GLU A CA 1
ATOM 1748 C C . GLU A 1 318 ? 100.481 106.519 126.021 1.00 124.26 317 GLU A C 1
ATOM 1749 O O . GLU A 1 318 ? 101.519 106.689 125.368 1.00 124.26 317 GLU A O 1
ATOM 1755 N N . VAL A 1 319 ? 100.299 107.035 127.241 1.00 115.87 318 VAL A N 1
ATOM 1756 C CA . VAL A 1 319 ? 101.333 107.822 127.914 1.00 115.87 318 VAL A CA 1
ATOM 1757 C C . VAL A 1 319 ? 102.584 106.978 128.130 1.00 115.87 318 VAL A C 1
ATOM 1758 O O . VAL A 1 319 ? 103.698 107.395 127.792 1.00 115.87 318 VAL A O 1
ATOM 1762 N N . ARG A 1 320 ? 102.413 105.773 128.679 1.00 118.52 319 ARG A N 1
ATOM 1763 C CA . ARG A 1 320 ? 103.562 104.922 128.970 1.00 118.52 319 ARG A CA 1
ATOM 1764 C C . ARG A 1 320 ? 104.248 104.456 127.691 1.00 118.52 319 ARG A C 1
ATOM 1765 O O . ARG A 1 320 ? 105.485 104.426 127.620 1.00 118.52 319 ARG A O 1
ATOM 1773 N N . GLU A 1 321 ? 103.461 104.113 126.664 1.00 120.43 320 GLU A N 1
ATOM 1774 C CA . GLU A 1 321 ? 104.034 103.658 125.401 1.00 120.43 320 GLU A CA 1
ATOM 1775 C C . GLU A 1 321 ? 104.836 104.767 124.731 1.00 120.43 320 GLU A C 1
ATOM 1776 O O . GLU A 1 321 ? 105.981 104.550 124.306 1.00 120.43 320 GLU A O 1
ATOM 1782 N N . ALA A 1 322 ? 104.256 105.970 124.649 1.00 116.49 321 ALA A N 1
ATOM 1783 C CA . ALA A 1 322 ? 104.949 107.091 124.025 1.00 116.49 321 ALA A CA 1
ATOM 1784 C C . ALA A 1 322 ? 106.185 107.485 124.818 1.00 116.49 321 ALA A C 1
ATOM 1785 O O . ALA A 1 322 ? 107.223 107.811 124.232 1.00 116.49 321 ALA A O 1
ATOM 1787 N N . ASN A 1 323 ? 106.099 107.431 126.151 1.00 109.38 322 ASN A N 1
ATOM 1788 C CA . ASN A 1 323 ? 107.237 107.770 126.997 1.00 109.38 322 ASN A CA 1
ATOM 1789 C C . ASN A 1 323 ? 108.400 106.812 126.775 1.00 109.38 322 ASN A C 1
ATOM 1790 O O . ASN A 1 323 ? 109.544 107.244 126.569 1.00 109.38 322 ASN A O 1
ATOM 1795 N N . LYS A 1 324 ? 108.122 105.504 126.780 1.00 112.71 323 LYS A N 1
ATOM 1796 C CA . LYS A 1 324 ? 109.210 104.544 126.631 1.00 112.71 323 LYS A CA 1
ATOM 1797 C C . LYS A 1 324 ? 109.781 104.593 125.217 1.00 112.71 323 LYS A C 1
ATOM 1798 O O . LYS A 1 324 ? 110.996 104.460 125.034 1.00 112.71 323 LYS A O 1
ATOM 1804 N N . TYR A 1 325 ? 108.939 104.846 124.208 1.00 116.65 324 TYR A N 1
ATOM 1805 C CA . TYR A 1 325 ? 109.468 104.892 122.848 1.00 116.65 324 TYR A CA 1
ATOM 1806 C C . TYR A 1 325 ? 110.274 106.158 122.594 1.00 116.65 324 TYR A C 1
ATOM 1807 O O . TYR A 1 325 ? 111.273 106.100 121.869 1.00 116.65 324 TYR A O 1
ATOM 1816 N N . PHE A 1 326 ? 109.882 107.300 123.170 1.00 111.03 325 PHE A N 1
ATOM 1817 C CA . PHE A 1 326 ? 110.736 108.482 123.080 1.00 111.03 325 PHE A CA 1
ATOM 1818 C C . PHE A 1 326 ? 112.048 108.263 123.820 1.00 111.03 325 PHE A C 1
ATOM 1819 O O . PHE A 1 326 ? 113.090 108.781 123.403 1.00 111.03 325 PHE A O 1
ATOM 1827 N N . PHE A 1 327 ? 112.027 107.485 124.908 1.00 109.13 326 PHE A N 1
ATOM 1828 C CA . PHE A 1 327 ? 113.282 107.136 125.571 1.00 109.13 326 PHE A CA 1
ATOM 1829 C C . PHE A 1 327 ? 114.185 106.298 124.666 1.00 109.13 326 PHE A C 1
ATOM 1830 O O . PHE A 1 327 ? 115.393 106.553 124.587 1.00 109.13 326 PHE A O 1
ATOM 1838 N N . ILE A 1 328 ? 113.620 105.316 123.954 1.00 110.27 327 ILE A N 1
ATOM 1839 C CA . ILE A 1 328 ? 114.435 104.510 123.036 1.00 110.27 327 ILE A CA 1
ATOM 1840 C C . ILE A 1 328 ? 114.936 105.362 121.871 1.00 110.27 327 ILE A C 1
ATOM 1841 O O . ILE A 1 328 ? 116.061 105.173 121.385 1.00 110.27 327 ILE A O 1
ATOM 1846 N N . GLU A 1 329 ? 114.113 106.295 121.391 1.00 110.89 328 GLU A N 1
ATOM 1847 C CA . GLU A 1 329 ? 114.529 107.133 120.270 1.00 110.89 328 GLU A CA 1
ATOM 1848 C C . GLU A 1 329 ? 115.662 108.065 120.673 1.00 110.89 328 GLU A C 1
ATOM 1849 O O . GLU A 1 329 ? 116.633 108.242 119.921 1.00 110.89 328 GLU A O 1
ATOM 1855 N N . SER A 1 330 ? 115.563 108.657 121.865 1.00 109.50 329 SER A N 1
ATOM 1856 C CA . SER A 1 330 ? 116.657 109.466 122.383 1.00 109.50 329 SER A CA 1
ATOM 1857 C C . SER A 1 330 ? 117.900 108.620 122.615 1.00 109.50 329 SER A C 1
ATOM 1858 O O . SER A 1 330 ? 119.021 109.099 122.421 1.00 109.50 329 SER A O 1
ATOM 1861 N N . CYS A 1 331 ? 117.724 107.355 123.013 1.00 106.95 330 CYS A N 1
ATOM 1862 C CA . CYS A 1 331 ? 118.873 106.472 123.187 1.00 106.95 330 CYS A CA 1
ATOM 1863 C C . CYS A 1 331 ? 119.589 106.215 121.867 1.00 106.95 330 CYS A C 1
ATOM 1864 O O . CYS A 1 331 ? 120.823 106.247 121.814 1.00 106.95 330 CYS A O 1
ATOM 1867 N N . ILE A 1 332 ? 118.835 105.982 120.790 1.00 103.57 331 ILE A N 1
ATOM 1868 C CA . ILE A 1 332 ? 119.457 105.733 119.486 1.00 103.57 331 ILE A CA 1
ATOM 1869 C C . ILE A 1 332 ? 120.165 106.994 118.993 1.00 103.57 331 ILE A C 1
ATOM 1870 O O . ILE A 1 332 ? 121.288 106.934 118.467 1.00 103.57 331 ILE A O 1
ATOM 1875 N N . ALA A 1 333 ? 119.513 108.153 119.154 1.00 104.64 332 ALA A N 1
ATOM 1876 C CA . ALA A 1 333 ? 120.106 109.415 118.713 1.00 104.64 332 ALA A CA 1
ATOM 1877 C C . ALA A 1 333 ? 121.387 109.733 119.477 1.00 104.64 332 ALA A C 1
ATOM 1878 O O . ALA A 1 333 ? 122.413 110.088 118.874 1.00 104.64 332 ALA A O 1
ATOM 1880 N N . LEU A 1 334 ? 121.357 109.580 120.801 1.00 102.61 333 LEU A N 1
ATOM 1881 C CA . LEU A 1 334 ? 122.553 109.835 121.591 1.00 102.61 333 LEU A CA 1
ATOM 1882 C C . LEU A 1 334 ? 123.634 108.801 121.326 1.00 102.61 333 LEU A C 1
ATOM 1883 O O . LEU A 1 334 ? 124.818 109.127 121.417 1.00 102.61 333 LEU A O 1
ATOM 1888 N N . PHE A 1 335 ? 123.263 107.564 120.984 1.00 99.06 334 PHE A N 1
ATOM 1889 C CA . PHE A 1 335 ? 124.276 106.579 120.625 1.00 99.06 334 PHE A CA 1
ATOM 1890 C C . PHE A 1 335 ? 124.992 106.965 119.339 1.00 99.06 334 PHE A C 1
ATOM 1891 O O . PHE A 1 335 ? 126.216 106.822 119.243 1.00 99.06 334 PHE A O 1
ATOM 1899 N N . VAL A 1 336 ? 124.249 107.448 118.339 1.00 100.11 335 VAL A N 1
ATOM 1900 C CA . VAL A 1 336 ? 124.883 107.855 117.082 1.00 100.11 335 VAL A CA 1
ATOM 1901 C C . VAL A 1 336 ? 125.794 109.059 117.312 1.00 100.11 335 VAL A C 1
ATOM 1902 O O . VAL A 1 336 ? 126.923 109.119 116.789 1.00 100.11 335 VAL A O 1
ATOM 1906 N N . SER A 1 337 ? 125.330 110.023 118.115 1.00 101.61 336 SER A N 1
ATOM 1907 C CA . SER A 1 337 ? 126.164 111.183 118.426 1.00 101.61 336 SER A CA 1
ATOM 1908 C C . SER A 1 337 ? 127.404 110.779 119.217 1.00 101.61 336 SER A C 1
ATOM 1909 O O . SER A 1 337 ? 128.497 111.316 118.996 1.00 101.61 336 SER A O 1
ATOM 1912 N N . PHE A 1 338 ? 127.256 109.814 120.123 1.00 101.82 337 PHE A N 1
ATOM 1913 C CA . PHE A 1 338 ? 128.390 109.336 120.900 1.00 101.82 337 PHE A CA 1
ATOM 1914 C C . PHE A 1 338 ? 129.398 108.613 120.022 1.00 101.82 337 PHE A C 1
ATOM 1915 O O . PHE A 1 338 ? 130.605 108.706 120.256 1.00 101.82 337 PHE A O 1
ATOM 1923 N N . ILE A 1 339 ? 128.923 107.884 119.011 1.00 100.78 338 ILE A N 1
ATOM 1924 C CA . ILE A 1 339 ? 129.839 107.201 118.100 1.00 100.78 338 ILE A CA 1
ATOM 1925 C C . ILE A 1 339 ? 130.637 108.217 117.291 1.00 100.78 338 ILE A C 1
ATOM 1926 O O . ILE A 1 339 ? 131.846 108.046 117.077 1.00 100.78 338 ILE A O 1
ATOM 1931 N N . ILE A 1 340 ? 129.986 109.294 116.836 1.00 102.48 339 ILE A N 1
ATOM 1932 C CA . ILE A 1 340 ? 130.716 110.317 116.078 1.00 102.48 339 ILE A CA 1
ATOM 1933 C C . ILE A 1 340 ? 131.724 111.035 116.980 1.00 102.48 339 ILE A C 1
ATOM 1934 O O . ILE A 1 340 ? 132.856 111.342 116.563 1.00 102.48 339 ILE A O 1
ATOM 1939 N N . ASN A 1 341 ? 131.337 111.300 118.232 1.00 103.36 340 ASN A N 1
ATOM 1940 C CA . ASN A 1 341 ? 132.260 111.931 119.172 1.00 103.36 340 ASN A CA 1
ATOM 1941 C C . ASN A 1 341 ? 133.445 111.018 119.468 1.00 103.36 340 ASN A C 1
ATOM 1942 O O . ASN A 1 341 ? 134.587 111.483 119.579 1.00 103.36 340 ASN A O 1
ATOM 1947 N N . VAL A 1 342 ? 133.190 109.713 119.579 1.00 104.76 341 VAL A N 1
ATOM 1948 C CA . VAL A 1 342 ? 134.258 108.748 119.814 1.00 104.76 341 VAL A CA 1
ATOM 1949 C C . VAL A 1 342 ? 135.202 108.707 118.624 1.00 104.76 341 VAL A C 1
ATOM 1950 O O . VAL A 1 342 ? 136.411 108.533 118.796 1.00 104.76 341 VAL A O 1
ATOM 1954 N N . PHE A 1 343 ? 134.666 108.843 117.406 1.00 104.75 342 PHE A N 1
ATOM 1955 C CA . PHE A 1 343 ? 135.516 108.900 116.218 1.00 104.75 342 PHE A CA 1
ATOM 1956 C C . PHE A 1 343 ? 136.452 110.099 116.273 1.00 104.75 342 PHE A C 1
ATOM 1957 O O . PHE A 1 343 ? 137.646 109.979 115.970 1.00 104.75 342 PHE A O 1
ATOM 1965 N N . VAL A 1 344 ? 135.929 111.258 116.692 1.00 103.95 343 VAL A N 1
ATOM 1966 C CA . VAL A 1 344 ? 136.761 112.465 116.762 1.00 103.95 343 VAL A CA 1
ATOM 1967 C C . VAL A 1 344 ? 137.857 112.305 117.820 1.00 103.95 343 VAL A C 1
ATOM 1968 O O . VAL A 1 344 ? 139.034 112.635 117.578 1.00 103.95 343 VAL A O 1
ATOM 1972 N N . VAL A 1 345 ? 137.489 111.787 119.005 1.00 105.98 344 VAL A N 1
ATOM 1973 C CA . VAL A 1 345 ? 138.472 111.613 120.079 1.00 105.98 344 VAL A CA 1
ATOM 1974 C C . VAL A 1 345 ? 139.527 110.600 119.664 1.00 105.98 344 VAL A C 1
ATOM 1975 O O . VAL A 1 345 ? 140.719 110.798 119.905 1.00 105.98 344 VAL A O 1
ATOM 1979 N N . SER A 1 346 ? 139.109 109.505 119.028 1.00 110.04 345 SER A N 1
ATOM 1980 C CA . SER A 1 346 ? 140.059 108.447 118.713 1.00 110.04 345 SER A CA 1
ATOM 1981 C C . SER A 1 346 ? 141.017 108.873 117.614 1.00 110.04 345 SER A C 1
ATOM 1982 O O . SER A 1 346 ? 142.215 108.565 117.687 1.00 110.04 345 SER A O 1
ATOM 1985 N N . VAL A 1 347 ? 140.517 109.578 116.588 1.00 108.49 346 VAL A N 1
ATOM 1986 C CA . VAL A 1 347 ? 141.392 109.993 115.493 1.00 108.49 346 VAL A CA 1
ATOM 1987 C C . VAL A 1 347 ? 142.424 110.999 115.994 1.00 108.49 346 VAL A C 1
ATOM 1988 O O . VAL A 1 347 ? 143.631 110.832 115.755 1.00 108.49 346 VAL A O 1
ATOM 1992 N N . PHE A 1 348 ? 141.994 111.990 116.794 1.00 108.98 347 PHE A N 1
ATOM 1993 C CA . PHE A 1 348 ? 142.988 112.937 117.287 1.00 108.98 347 PHE A CA 1
ATOM 1994 C C . PHE A 1 348 ? 143.865 112.348 118.384 1.00 108.98 347 PHE A C 1
ATOM 1995 O O . PHE A 1 348 ? 145.014 112.775 118.523 1.00 108.98 347 PHE A O 1
ATOM 2003 N N . ALA A 1 349 ? 143.382 111.355 119.131 1.00 109.78 348 ALA A N 1
ATOM 2004 C CA . ALA A 1 349 ? 144.216 110.719 120.142 1.00 109.78 348 ALA A CA 1
ATOM 2005 C C . ALA A 1 349 ? 145.323 109.897 119.508 1.00 109.78 348 ALA A C 1
ATOM 2006 O O . ALA A 1 349 ? 146.482 109.992 119.923 1.00 109.78 348 ALA A O 1
ATOM 2008 N N . GLU A 1 350 ? 144.997 109.082 118.502 1.00 114.55 349 GLU A N 1
ATOM 2009 C CA . GLU A 1 350 ? 146.037 108.263 117.890 1.00 114.55 349 GLU A CA 1
ATOM 2010 C C . GLU A 1 350 ? 146.999 109.116 117.079 1.00 114.55 349 GLU A C 1
ATOM 2011 O O . GLU A 1 350 ? 148.203 108.837 117.052 1.00 114.55 349 GLU A O 1
ATOM 2017 N N . ALA A 1 351 ? 146.497 110.152 116.404 1.00 110.45 350 ALA A N 1
ATOM 2018 C CA . ALA A 1 351 ? 147.347 110.847 115.443 1.00 110.45 350 ALA A CA 1
ATOM 2019 C C . ALA A 1 351 ? 148.403 111.717 116.129 1.00 110.45 350 ALA A C 1
ATOM 2020 O O . ALA A 1 351 ? 149.604 111.478 115.967 1.00 110.45 350 ALA A O 1
ATOM 2022 N N . PHE A 1 352 ? 147.971 112.721 116.907 1.00 110.80 351 PHE A N 1
ATOM 2023 C CA . PHE A 1 352 ? 148.824 113.801 117.420 1.00 110.80 351 PHE A CA 1
ATOM 2024 C C . PHE A 1 352 ? 148.829 113.941 118.942 1.00 110.80 351 PHE A C 1
ATOM 2025 O O . PHE A 1 352 ? 148.956 115.057 119.458 1.00 110.80 351 PHE A O 1
ATOM 2033 N N . PHE A 1 353 ? 148.751 112.829 119.669 1.00 108.59 352 PHE A N 1
ATOM 2034 C CA . PHE A 1 353 ? 148.936 112.820 121.117 1.00 108.59 352 PHE A CA 1
ATOM 2035 C C . PHE A 1 353 ? 150.428 112.749 121.413 1.00 108.59 352 PHE A C 1
ATOM 2036 O O . PHE A 1 353 ? 151.097 111.786 121.023 1.00 108.59 352 PHE A O 1
ATOM 2044 N N . GLY A 1 354 ? 150.945 113.764 122.097 1.00 112.47 353 GLY A N 1
ATOM 2045 C CA . GLY A 1 354 ? 152.323 113.751 122.541 1.00 112.47 353 GLY A CA 1
ATOM 2046 C C . GLY A 1 354 ? 153.363 114.108 121.502 1.00 112.47 353 GLY A C 1
ATOM 2047 O O . GLY A 1 354 ? 154.558 114.013 121.803 1.00 112.47 353 GLY A O 1
ATOM 2048 N N . LYS A 1 355 ? 152.962 114.516 120.299 1.00 112.56 354 LYS A N 1
ATOM 2049 C CA . LYS A 1 355 ? 153.917 114.887 119.260 1.00 112.56 354 LYS A CA 1
ATOM 2050 C C . LYS A 1 355 ? 154.408 116.309 119.500 1.00 112.56 354 LYS A C 1
ATOM 2051 O O . LYS A 1 355 ? 153.610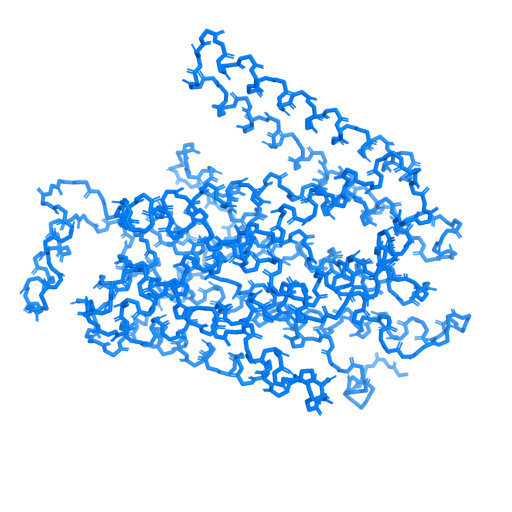 117.252 119.512 1.00 112.56 354 LYS A O 1
ATOM 2057 N N . THR A 1 356 ? 155.716 116.464 119.690 1.00 122.70 355 THR A N 1
ATOM 2058 C CA . THR A 1 356 ? 156.278 117.790 119.914 1.00 122.70 355 THR A CA 1
ATOM 2059 C C . THR A 1 356 ? 156.228 118.614 118.628 1.00 122.70 355 THR A C 1
ATOM 2060 O O . THR A 1 356 ? 155.935 118.111 117.541 1.00 122.70 355 THR A O 1
ATOM 2064 N N . ASN A 1 357 ? 156.528 119.908 118.770 1.00 121.43 356 ASN A N 1
ATOM 2065 C CA . ASN A 1 357 ? 156.418 120.826 117.641 1.00 121.43 356 ASN A CA 1
ATOM 2066 C C . ASN A 1 357 ? 157.445 120.533 116.552 1.00 121.43 356 ASN A C 1
ATOM 2067 O O . ASN A 1 357 ? 157.170 120.777 115.372 1.00 121.43 356 ASN A O 1
ATOM 2072 N N . GLU A 1 358 ? 158.626 120.022 116.921 1.00 123.92 357 GLU A N 1
ATOM 2073 C CA . GLU A 1 358 ? 159.680 119.775 115.935 1.00 123.92 357 GLU A CA 1
ATOM 2074 C C . GLU A 1 358 ? 159.270 118.702 114.934 1.00 123.92 357 GLU A C 1
ATOM 2075 O O . GLU A 1 358 ? 159.522 118.836 113.730 1.00 123.92 357 GLU A O 1
ATOM 2081 N N . GLN A 1 359 ? 158.635 117.630 115.420 1.00 122.70 358 GLN A N 1
ATOM 2082 C CA . GLN A 1 359 ? 158.232 116.531 114.546 1.00 122.70 358 GLN A CA 1
ATOM 2083 C C . GLN A 1 359 ? 157.189 116.989 113.537 1.00 122.70 358 GLN A C 1
ATOM 2084 O O . GLN A 1 359 ? 157.305 116.713 112.337 1.00 122.70 358 GLN A O 1
ATOM 2090 N N . VAL A 1 360 ? 156.163 117.697 114.013 1.00 121.59 359 VAL A N 1
ATOM 2091 C CA . VAL A 1 360 ? 155.110 118.164 113.115 1.00 121.59 359 VAL A CA 1
ATOM 2092 C C . VAL A 1 360 ? 155.649 119.214 112.153 1.00 121.59 359 VAL A C 1
ATOM 2093 O O . VAL A 1 360 ? 155.236 119.262 110.992 1.00 121.59 359 VAL A O 1
ATOM 2097 N N . VAL A 1 361 ? 156.578 120.061 112.607 1.00 124.08 360 VAL A N 1
ATOM 2098 C CA . VAL A 1 361 ? 157.135 121.087 111.726 1.00 124.08 360 VAL A CA 1
ATOM 2099 C C . VAL A 1 361 ? 157.954 120.436 110.617 1.00 124.08 360 VAL A C 1
ATOM 2100 O O . VAL A 1 361 ? 157.835 120.804 109.443 1.00 124.08 360 VAL A O 1
ATOM 2104 N N . GLU A 1 362 ? 158.772 119.440 110.970 1.00 129.15 361 GLU A N 1
ATOM 2105 C CA . GLU A 1 362 ? 159.574 118.750 109.965 1.00 129.15 361 GLU A CA 1
ATOM 2106 C C . GLU A 1 362 ? 158.699 117.974 108.987 1.00 129.15 361 GLU A C 1
ATOM 2107 O O . GLU A 1 362 ? 158.929 118.018 107.772 1.00 129.15 361 GLU A O 1
ATOM 2113 N N . VAL A 1 363 ? 157.673 117.283 109.493 1.00 126.30 362 VAL A N 1
ATOM 2114 C CA . VAL A 1 363 ? 156.799 116.495 108.626 1.00 126.30 362 VAL A CA 1
ATOM 2115 C C . VAL A 1 363 ? 155.995 117.413 107.711 1.00 126.30 362 VAL A C 1
ATOM 2116 O O . VAL A 1 363 ? 155.824 117.134 106.517 1.00 126.30 362 VAL A O 1
ATOM 2120 N N . CYS A 1 364 ? 155.505 118.530 108.249 1.00 129.73 363 CYS A N 1
ATOM 2121 C CA . CYS A 1 364 ? 154.660 119.414 107.464 1.00 129.73 363 CYS A CA 1
ATOM 2122 C C . CYS A 1 364 ? 155.486 120.198 106.450 1.00 129.73 363 CYS A C 1
ATOM 2123 O O . CYS A 1 364 ? 154.979 120.547 105.379 1.00 129.73 363 CYS A O 1
ATOM 2126 N N . THR A 1 365 ? 156.756 120.479 106.766 1.00 130.98 364 THR A N 1
ATOM 2127 C CA . THR A 1 365 ? 157.660 121.051 105.774 1.00 130.98 364 THR A CA 1
ATOM 2128 C C . THR A 1 365 ? 157.986 120.035 104.686 1.00 130.98 364 THR A C 1
ATOM 2129 O O . THR A 1 365 ? 158.124 120.397 103.512 1.00 130.98 364 THR A O 1
ATOM 2133 N N . ASN A 1 366 ? 158.136 118.760 105.061 1.00 129.83 365 ASN A N 1
ATOM 2134 C CA . ASN A 1 366 ? 158.335 117.715 104.060 1.00 129.83 365 ASN A CA 1
ATOM 2135 C C . ASN A 1 366 ? 157.128 117.578 103.146 1.00 129.83 365 ASN A C 1
ATOM 2136 O O . ASN A 1 366 ? 157.292 117.281 101.958 1.00 129.83 365 ASN A O 1
ATOM 2141 N N . THR A 1 367 ? 155.924 117.786 103.671 1.00 132.97 366 THR A N 1
ATOM 2142 C CA . THR A 1 367 ? 154.720 117.836 102.854 1.00 132.97 366 THR A CA 1
ATOM 2143 C C . THR A 1 367 ? 154.693 119.046 101.924 1.00 132.97 366 THR A C 1
ATOM 2144 O O . THR A 1 367 ? 154.081 118.969 100.852 1.00 132.97 366 THR A O 1
ATOM 2148 N N . SER A 1 368 ? 155.346 120.147 102.304 1.00 136.12 367 SER A N 1
ATOM 2149 C CA . SER A 1 368 ? 155.531 121.364 101.516 1.00 136.12 367 SER A CA 1
ATOM 2150 C C . SER A 1 368 ? 154.262 122.198 101.366 1.00 136.12 367 SER A C 1
ATOM 2151 O O . SER A 1 368 ? 154.216 123.057 100.478 1.00 136.12 367 SER A O 1
ATOM 2154 N N . SER A 1 369 ? 153.239 121.984 102.189 1.00 132.55 368 SER A N 1
ATOM 2155 C CA . SER A 1 369 ? 152.101 122.892 102.189 1.00 132.55 368 SER A CA 1
ATOM 2156 C C . SER A 1 369 ? 152.549 124.252 102.729 1.00 132.55 368 SER A C 1
ATOM 2157 O O . SER A 1 369 ? 153.481 124.310 103.540 1.00 132.55 368 SER A O 1
ATOM 2160 N N . PRO A 1 370 ? 151.935 125.367 102.302 1.00 134.19 369 PRO A N 1
ATOM 2161 C CA . PRO A 1 370 ? 152.426 126.672 102.779 1.00 134.19 369 PRO A CA 1
ATOM 2162 C C . PRO A 1 370 ? 152.175 126.927 104.251 1.00 134.19 369 PRO A C 1
ATOM 2163 O O . PRO A 1 370 ? 152.890 127.739 104.849 1.00 134.19 369 PRO A O 1
ATOM 2167 N N . HIS A 1 371 ? 151.194 126.262 104.857 1.00 126.86 370 HIS A N 1
ATOM 2168 C CA . HIS A 1 371 ? 150.904 126.485 106.265 1.00 126.86 370 HIS A CA 1
ATOM 2169 C C . HIS A 1 371 ? 151.938 125.773 107.126 1.00 126.86 370 HIS A C 1
ATOM 2170 O O . HIS A 1 371 ? 151.678 124.660 107.596 1.00 126.86 370 HIS A O 1
ATOM 2177 N N . ALA A 1 372 ? 153.103 126.393 107.327 1.00 125.79 371 ALA A N 1
ATOM 2178 C CA . ALA A 1 372 ? 154.200 125.849 108.127 1.00 125.79 371 ALA A CA 1
ATOM 2179 C C . ALA A 1 372 ? 154.687 126.802 109.202 1.00 125.79 371 ALA A C 1
ATOM 2180 O O . ALA A 1 372 ? 155.169 126.351 110.244 1.00 125.79 371 ALA A O 1
ATOM 2182 N N . GLY A 1 373 ? 154.562 128.112 108.987 1.00 124.24 372 GLY A N 1
ATOM 2183 C CA . GLY A 1 373 ? 155.046 129.066 109.970 1.00 124.24 372 GLY A CA 1
ATOM 2184 C C . GLY A 1 373 ? 154.138 129.251 111.175 1.00 124.24 372 GLY A C 1
ATOM 2185 O O . GLY A 1 373 ? 154.484 129.993 112.097 1.00 124.24 372 GLY A O 1
ATOM 2186 N N . LEU A 1 374 ? 152.967 128.600 111.189 1.00 123.58 373 LEU A N 1
ATOM 2187 C CA . LEU A 1 374 ? 152.045 128.785 112.306 1.00 123.58 373 LEU A CA 1
ATOM 2188 C C . LEU A 1 374 ? 152.592 128.163 113.583 1.00 123.58 373 LEU A C 1
ATOM 2189 O O . LEU A 1 374 ? 152.618 128.813 114.634 1.00 123.58 373 LEU A O 1
ATOM 2194 N N . PHE A 1 375 ? 153.042 126.913 113.509 1.00 121.58 374 PHE A N 1
ATOM 2195 C CA . PHE A 1 375 ? 153.582 126.231 114.679 1.00 121.58 374 PHE A CA 1
ATOM 2196 C C . PHE A 1 375 ? 154.978 126.785 114.971 1.00 121.58 374 PHE A C 1
ATOM 2197 O O . PHE A 1 375 ? 155.730 127.036 114.023 1.00 121.58 374 PHE A O 1
ATOM 2205 N N . PRO A 1 376 ? 155.382 126.981 116.238 1.00 121.04 375 PRO A N 1
ATOM 2206 C CA . PRO A 1 376 ? 156.772 127.381 116.494 1.00 121.04 375 PRO A CA 1
ATOM 2207 C C . PRO A 1 376 ? 157.702 126.181 116.399 1.00 121.04 375 PRO A C 1
ATOM 2208 O O . PRO A 1 376 ? 157.274 125.047 116.177 1.00 121.04 375 PRO A O 1
ATOM 2212 N N . LYS A 1 377 ? 158.999 126.458 116.563 1.00 124.29 376 LYS A N 1
ATOM 2213 C CA . LYS A 1 377 ? 160.062 125.452 116.602 1.00 124.29 376 LYS A CA 1
ATOM 2214 C C . LYS A 1 377 ? 160.656 125.472 118.006 1.00 124.29 376 LYS A C 1
ATOM 2215 O O . LYS A 1 377 ? 161.550 126.270 118.300 1.00 124.29 376 LYS A O 1
ATOM 2221 N N . ASP A 1 378 ? 160.147 124.603 118.875 1.00 126.33 377 ASP A N 1
ATOM 2222 C CA . ASP A 1 378 ? 160.627 124.501 120.250 1.00 126.33 377 ASP A CA 1
ATOM 2223 C C . ASP A 1 378 ? 160.165 123.165 120.819 1.00 126.33 377 ASP A C 1
ATOM 2224 O O . ASP A 1 378 ? 159.364 122.452 120.212 1.00 126.33 377 ASP A O 1
ATOM 2229 N N . ASN A 1 379 ? 160.659 122.851 122.017 1.00 124.01 378 ASN A N 1
ATOM 2230 C CA . ASN A 1 379 ? 160.457 121.533 122.618 1.00 124.01 378 ASN A CA 1
ATOM 2231 C C . ASN A 1 379 ? 159.050 121.315 123.178 1.00 124.01 378 ASN A C 1
ATOM 2232 O O . ASN A 1 379 ? 158.779 120.213 123.667 1.00 124.01 378 ASN A O 1
ATOM 2237 N N . SER A 1 380 ? 158.157 122.302 123.129 1.00 121.89 379 SER A N 1
ATOM 2238 C CA . SER A 1 380 ? 156.837 122.167 123.721 1.00 121.89 379 SER A CA 1
ATOM 2239 C C . SER A 1 380 ? 155.988 121.185 122.918 1.00 121.89 379 SER A C 1
ATOM 2240 O O . SER A 1 380 ? 156.328 120.785 121.801 1.00 121.89 379 SER A O 1
ATOM 2243 N N . THR A 1 381 ? 154.861 120.799 123.506 1.00 119.02 380 THR A N 1
ATOM 2244 C CA . THR A 1 381 ? 153.919 119.876 122.894 1.00 119.02 380 THR A CA 1
ATOM 2245 C C . THR A 1 381 ? 152.984 120.623 121.953 1.00 119.02 380 THR A C 1
ATOM 2246 O O . THR A 1 381 ? 152.807 121.839 122.057 1.00 119.02 380 THR A O 1
ATOM 2250 N N . LEU A 1 382 ? 152.383 119.876 121.031 1.00 115.08 381 LEU A N 1
ATOM 2251 C CA . LEU A 1 382 ? 151.482 120.468 120.052 1.00 115.08 381 LEU A CA 1
ATOM 2252 C C . LEU A 1 382 ? 150.202 120.944 120.724 1.00 115.08 381 LEU A C 1
ATOM 2253 O O . LEU A 1 382 ? 149.585 120.201 121.493 1.00 115.08 381 LEU A O 1
ATOM 2258 N N . ALA A 1 383 ? 149.819 122.188 120.431 1.00 111.86 382 ALA A N 1
ATOM 2259 C CA . ALA A 1 383 ? 148.547 122.770 120.848 1.00 111.86 382 ALA A CA 1
ATOM 2260 C C . ALA A 1 383 ? 147.624 122.802 119.639 1.00 111.86 382 ALA A C 1
ATOM 2261 O O . ALA A 1 383 ? 147.982 123.373 118.603 1.00 111.86 382 ALA A O 1
ATOM 2263 N N . VAL A 1 384 ? 146.436 122.212 119.784 1.00 112.01 383 VAL A N 1
ATOM 2264 C CA . VAL A 1 384 ? 145.507 121.967 118.682 1.00 112.01 383 VAL A CA 1
ATOM 2265 C C . VAL A 1 384 ? 144.257 122.811 118.885 1.00 112.01 383 VAL A C 1
ATOM 2266 O O . VAL A 1 384 ? 143.703 122.868 119.988 1.00 112.01 383 VAL A O 1
ATOM 2270 N N . ASP A 1 385 ? 143.831 123.477 117.816 1.00 115.77 384 ASP A N 1
ATOM 2271 C CA . ASP A 1 385 ? 142.600 124.247 117.726 1.00 115.77 384 ASP A CA 1
ATOM 2272 C C . ASP A 1 385 ? 141.772 123.651 116.593 1.00 115.77 384 ASP A C 1
ATOM 2273 O O . ASP A 1 385 ? 142.197 122.698 115.935 1.00 115.77 384 ASP A O 1
ATOM 2278 N N . ILE A 1 386 ? 140.581 124.215 116.369 1.00 109.91 385 ILE A N 1
ATOM 2279 C CA . ILE A 1 386 ? 139.766 123.807 115.224 1.00 109.91 385 ILE A CA 1
ATOM 2280 C C . ILE A 1 386 ? 140.498 124.141 113.933 1.00 109.91 385 ILE A C 1
ATOM 2281 O O . ILE A 1 386 ? 140.430 123.386 112.956 1.00 109.91 385 ILE A O 1
ATOM 2286 N N . TYR A 1 387 ? 141.210 125.268 113.909 1.00 114.22 386 TYR A N 1
ATOM 2287 C CA . TYR A 1 387 ? 142.058 125.613 112.776 1.00 114.22 386 TYR A CA 1
ATOM 2288 C C . TYR A 1 387 ? 143.312 124.747 112.754 1.00 114.22 386 TYR A C 1
ATOM 2289 O O . TYR A 1 387 ? 143.565 124.028 111.779 1.00 114.22 386 TYR A O 1
ATOM 2298 N N . LYS A 1 388 ? 144.093 124.795 113.841 1.00 119.23 387 LYS A N 1
ATOM 2299 C CA . LYS A 1 388 ? 145.405 124.146 113.867 1.00 119.23 387 LYS A CA 1
ATOM 2300 C C . LYS A 1 388 ? 145.279 122.632 113.781 1.00 119.23 387 LYS A C 1
ATOM 2301 O O . LYS A 1 388 ? 146.163 121.964 113.231 1.00 119.23 387 LYS A O 1
ATOM 2307 N N . GLY A 1 389 ? 144.178 122.081 114.299 1.00 113.74 388 GLY A N 1
ATOM 2308 C CA . GLY A 1 389 ? 143.889 120.672 114.082 1.00 113.74 388 GLY A CA 1
ATOM 2309 C C . GLY A 1 389 ? 143.730 120.338 112.611 1.00 113.74 388 GLY A C 1
ATOM 2310 O O . GLY A 1 389 ? 144.266 119.339 112.121 1.00 113.74 388 GLY A O 1
ATOM 2311 N N . GLY A 1 390 ? 143.016 121.195 111.878 1.00 113.84 389 GLY A N 1
ATOM 2312 C CA . GLY A 1 390 ? 142.884 120.997 110.444 1.00 113.84 389 GLY A CA 1
ATOM 2313 C C . GLY A 1 390 ? 144.204 121.130 109.709 1.00 113.84 389 GLY A C 1
ATOM 2314 O O . GLY A 1 390 ? 144.475 120.383 108.767 1.00 113.84 389 GLY A O 1
ATOM 2315 N N . VAL A 1 391 ? 145.054 122.061 110.147 1.00 116.17 390 VAL A N 1
ATOM 2316 C CA . VAL A 1 391 ? 146.350 122.237 109.481 1.00 116.17 390 VAL A CA 1
ATOM 2317 C C . VAL A 1 391 ? 147.249 121.023 109.698 1.00 116.17 390 VAL A C 1
ATOM 2318 O O . VAL A 1 391 ? 147.909 120.561 108.760 1.00 116.17 390 VAL A O 1
ATOM 2322 N N . VAL A 1 392 ? 147.333 120.520 110.934 1.00 114.07 391 VAL A N 1
ATOM 2323 C CA . VAL A 1 392 ? 148.198 119.363 111.172 1.00 114.07 391 VAL A CA 1
ATOM 2324 C C . VAL A 1 392 ? 147.637 118.128 110.473 1.00 114.07 391 VAL A C 1
ATOM 2325 O O . VAL A 1 392 ? 148.395 117.311 109.934 1.00 114.07 391 VAL A O 1
ATOM 2329 N N . LEU A 1 393 ? 146.306 117.996 110.434 1.00 111.73 392 LEU A N 1
ATOM 2330 C CA . LEU A 1 393 ? 145.680 116.898 109.700 1.00 111.73 392 LEU A CA 1
ATOM 2331 C C . LEU A 1 393 ? 145.991 116.982 108.209 1.00 111.73 392 LEU A C 1
ATOM 2332 O O . LEU A 1 393 ? 146.287 115.967 107.566 1.00 111.73 392 LEU A O 1
ATOM 2337 N N . GLY A 1 394 ? 145.946 118.190 107.647 1.00 116.57 393 GLY A N 1
ATOM 2338 C CA . GLY A 1 394 ? 146.272 118.354 106.241 1.00 116.57 393 GLY A CA 1
ATOM 2339 C C . GLY A 1 394 ? 147.728 118.068 105.937 1.00 116.57 393 GLY A C 1
ATOM 2340 O O . GLY A 1 394 ? 148.044 117.384 104.960 1.00 116.57 393 GLY A O 1
ATOM 2341 N N . CYS A 1 395 ? 148.635 118.581 106.771 1.00 123.05 394 CYS A N 1
ATOM 2342 C CA . CYS A 1 395 ? 150.053 118.347 106.531 1.00 123.05 394 CYS A CA 1
ATOM 2343 C C . CYS A 1 395 ? 150.447 116.892 106.754 1.00 123.05 394 CYS A C 1
ATOM 2344 O O . CYS A 1 395 ? 151.438 116.448 106.165 1.00 123.05 394 CYS A O 1
ATOM 2347 N N . TYR A 1 396 ? 149.698 116.139 107.566 1.00 115.67 395 TYR A N 1
ATOM 2348 C CA . TYR A 1 396 ? 150.000 114.723 107.767 1.00 115.67 395 TYR A CA 1
ATOM 2349 C C . TYR A 1 396 ? 149.400 113.836 106.679 1.00 115.67 395 TYR A C 1
ATOM 2350 O O . TYR A 1 396 ? 150.117 113.010 106.105 1.00 115.67 395 TYR A O 1
ATOM 2359 N N . PHE A 1 397 ? 148.105 114.010 106.372 1.00 114.09 396 PHE A N 1
ATOM 2360 C CA . PHE A 1 397 ? 147.344 113.091 105.523 1.00 114.09 396 PHE A CA 1
ATOM 2361 C C . PHE A 1 397 ? 146.785 113.755 104.267 1.00 114.09 396 PHE A C 1
ATOM 2362 O O . PHE A 1 397 ? 145.772 113.293 103.732 1.00 114.09 396 PHE A O 1
ATOM 2370 N N . GLY A 1 398 ? 147.417 114.818 103.776 1.00 117.42 397 GLY A N 1
ATOM 2371 C CA . GLY A 1 398 ? 147.053 115.405 102.507 1.00 117.42 397 GLY A CA 1
ATOM 2372 C C . GLY A 1 398 ? 145.874 116.357 102.607 1.00 117.42 397 GLY A C 1
ATOM 2373 O O . GLY A 1 398 ? 145.173 116.380 103.622 1.00 117.42 397 GLY A O 1
ATOM 2374 N N . PRO A 1 399 ? 145.620 117.160 101.561 1.00 114.67 398 PRO A N 1
ATOM 2375 C CA . PRO A 1 399 ? 144.549 118.171 101.669 1.00 114.67 398 PRO A CA 1
ATOM 2376 C C . PRO A 1 399 ? 143.142 117.600 101.766 1.00 114.67 398 PRO A C 1
ATOM 2377 O O . PRO A 1 399 ? 142.231 118.324 102.197 1.00 114.67 398 PRO A O 1
ATOM 2381 N N . ALA A 1 400 ? 142.931 116.345 101.356 1.00 113.44 399 ALA A N 1
ATOM 2382 C CA . ALA A 1 400 ? 141.589 115.773 101.365 1.00 113.44 399 ALA A CA 1
ATOM 2383 C C . ALA A 1 400 ? 141.056 115.641 102.785 1.00 113.44 399 ALA A C 1
ATOM 2384 O O . ALA A 1 400 ? 139.896 115.972 103.058 1.00 113.44 399 ALA A O 1
ATOM 2386 N N . ALA A 1 401 ? 141.904 115.177 103.707 1.00 113.28 400 ALA A N 1
ATOM 2387 C CA . ALA A 1 401 ? 141.498 115.071 105.104 1.00 113.28 400 ALA A CA 1
ATOM 2388 C C . ALA A 1 401 ? 141.213 116.444 105.697 1.00 113.28 400 ALA A C 1
ATOM 2389 O O . ALA A 1 401 ? 140.289 116.599 106.502 1.00 113.28 400 ALA A O 1
ATOM 2391 N N . LEU A 1 402 ? 141.977 117.456 105.281 1.00 111.30 401 LEU A N 1
ATOM 2392 C CA . LEU A 1 402 ? 141.758 118.813 105.769 1.00 111.30 401 LEU A CA 1
ATOM 2393 C C . LEU A 1 402 ? 140.407 119.354 105.323 1.00 111.30 401 LEU A C 1
ATOM 2394 O O . LEU A 1 402 ? 139.648 119.904 106.132 1.00 111.30 401 LEU A O 1
ATOM 2399 N N . TYR A 1 403 ? 140.093 119.218 104.034 1.00 112.63 402 TYR A N 1
ATOM 2400 C CA . TYR A 1 403 ? 138.816 119.727 103.543 1.00 112.63 402 TYR A CA 1
ATOM 2401 C C . TYR A 1 403 ? 137.648 118.930 104.111 1.00 112.63 402 TYR A C 1
ATOM 2402 O O . TYR A 1 403 ? 136.578 119.495 104.367 1.00 112.63 402 TYR A O 1
ATOM 2411 N N . ILE A 1 404 ? 137.838 117.627 104.343 1.00 109.96 403 ILE A N 1
ATOM 2412 C CA . ILE A 1 404 ? 136.781 116.831 104.969 1.00 109.96 403 ILE A CA 1
ATOM 2413 C C . ILE A 1 404 ? 136.555 117.289 106.408 1.00 109.96 403 ILE A C 1
ATOM 2414 O O . ILE A 1 404 ? 135.410 117.380 106.866 1.00 109.96 403 ILE A O 1
ATOM 2419 N N . TRP A 1 405 ? 137.633 117.583 107.139 1.00 105.63 404 TRP A N 1
ATOM 2420 C CA . TRP A 1 405 ? 137.491 118.078 108.507 1.00 105.63 404 TRP A CA 1
ATOM 2421 C C . TRP A 1 405 ? 136.786 119.426 108.536 1.00 105.63 404 TRP A C 1
ATOM 2422 O O . TRP A 1 405 ? 135.909 119.668 109.379 1.00 105.63 404 TRP A O 1
ATOM 2433 N N . ALA A 1 406 ? 137.128 120.303 107.597 1.00 109.68 405 ALA A N 1
ATOM 2434 C CA . ALA A 1 406 ? 136.516 121.624 107.585 1.00 109.68 405 ALA A CA 1
ATOM 2435 C C . ALA A 1 406 ? 135.041 121.558 107.196 1.00 109.68 405 ALA A C 1
ATOM 2436 O O . ALA A 1 406 ? 134.209 122.249 107.798 1.00 109.68 405 ALA A O 1
ATOM 2438 N N . VAL A 1 407 ? 134.683 120.724 106.213 1.00 107.53 406 VAL A N 1
ATOM 2439 C CA . VAL A 1 407 ? 133.276 120.622 105.828 1.00 107.53 406 VAL A CA 1
ATOM 2440 C C . VAL A 1 407 ? 132.473 119.930 106.926 1.00 107.53 406 VAL A C 1
ATOM 2441 O O . VAL A 1 407 ? 131.285 120.221 107.123 1.00 107.53 406 VAL A O 1
ATOM 2445 N N . GLY A 1 408 ? 133.106 119.014 107.667 1.00 105.73 407 GLY A N 1
ATOM 2446 C CA . GLY A 1 408 ? 132.453 118.454 108.839 1.00 105.73 407 GLY A CA 1
ATOM 2447 C C . GLY A 1 408 ? 132.169 119.499 109.899 1.00 105.73 407 GLY A C 1
ATOM 2448 O O . GLY A 1 408 ? 131.098 119.495 110.515 1.00 105.73 407 GLY A O 1
ATOM 2449 N N . ILE A 1 409 ? 133.116 120.418 110.115 1.00 104.86 408 ILE A N 1
ATOM 2450 C CA . ILE A 1 409 ? 132.878 121.495 111.074 1.00 104.86 408 ILE A CA 1
ATOM 2451 C C . ILE A 1 409 ? 131.766 122.410 110.566 1.00 104.86 408 ILE A C 1
ATOM 2452 O O . ILE A 1 409 ? 130.980 122.943 111.357 1.00 104.86 408 ILE A O 1
ATOM 2457 N N . LEU A 1 410 ? 131.694 122.622 109.246 1.00 107.97 409 LEU A N 1
ATOM 2458 C CA . LEU A 1 410 ? 130.619 123.440 108.681 1.00 107.97 409 LEU A CA 1
ATOM 2459 C C . LEU A 1 410 ? 129.255 122.808 108.920 1.00 107.97 409 LEU A C 1
ATOM 2460 O O . LEU A 1 410 ? 128.294 123.498 109.282 1.00 107.97 409 LEU A O 1
ATOM 2465 N N . ALA A 1 411 ? 129.153 121.495 108.706 1.00 103.69 410 ALA A N 1
ATOM 2466 C CA . ALA A 1 411 ? 127.892 120.803 108.949 1.00 103.69 410 ALA A CA 1
ATOM 2467 C C . ALA A 1 411 ? 127.521 120.840 110.426 1.00 103.69 410 ALA A C 1
ATOM 2468 O O . ALA A 1 411 ? 126.347 121.030 110.772 1.00 103.69 410 ALA A O 1
ATOM 2470 N N . ALA A 1 412 ? 128.512 120.680 111.310 1.00 102.55 411 ALA A N 1
ATOM 2471 C CA . ALA A 1 412 ? 128.252 120.786 112.743 1.00 102.55 411 ALA A CA 1
ATOM 2472 C C . ALA A 1 412 ? 127.779 122.184 113.117 1.00 102.55 411 ALA A C 1
ATOM 2473 O O . ALA A 1 412 ? 126.886 122.342 113.958 1.00 102.55 411 ALA A O 1
ATOM 2475 N N . GLY A 1 413 ? 128.347 123.208 112.482 1.00 105.89 412 GLY A N 1
ATOM 2476 C CA . GLY A 1 413 ? 127.900 124.562 112.749 1.00 105.89 412 GLY A CA 1
ATOM 2477 C C . GLY A 1 413 ? 126.481 124.813 112.276 1.00 105.89 412 GLY A C 1
ATOM 2478 O O . GLY A 1 413 ? 125.708 125.508 112.940 1.00 105.89 412 GLY A O 1
ATOM 2479 N N . GLN A 1 414 ? 126.122 124.251 111.121 1.00 105.41 413 GLN A N 1
ATOM 2480 C CA . GLN A 1 414 ? 124.743 124.351 110.645 1.00 105.41 413 GLN A CA 1
ATOM 2481 C C . GLN A 1 414 ? 123.785 123.666 111.613 1.00 105.41 413 GLN A C 1
ATOM 2482 O O . GLN A 1 414 ? 122.682 124.170 111.879 1.00 105.41 413 GLN A O 1
ATOM 2488 N N . SER A 1 415 ? 124.210 122.525 112.166 1.00 102.35 414 SER A N 1
ATOM 2489 C CA . SER A 1 415 ? 123.419 121.835 113.183 1.00 102.35 414 SER A CA 1
ATOM 2490 C C . SER A 1 415 ? 123.220 122.692 114.419 1.00 102.35 414 SER A C 1
ATOM 2491 O O . SER A 1 415 ? 122.107 122.770 114.956 1.00 102.35 414 SER A O 1
ATOM 2494 N N . SER A 1 416 ? 124.292 123.321 114.897 1.00 104.18 415 SER A N 1
ATOM 2495 C CA . SER A 1 416 ? 124.186 124.144 116.095 1.00 104.18 415 SER A CA 1
ATOM 2496 C C . SER A 1 416 ? 123.311 125.360 115.847 1.00 104.18 415 SER A C 1
ATOM 2497 O O . SER A 1 416 ? 122.567 125.780 116.737 1.00 104.18 415 SER A O 1
ATOM 2500 N N . THR A 1 417 ? 123.366 125.920 114.635 1.00 107.29 416 THR A N 1
ATOM 2501 C CA . THR A 1 417 ? 122.499 127.044 114.294 1.00 107.29 416 THR A CA 1
ATOM 2502 C C . THR A 1 417 ? 121.031 126.637 114.327 1.00 107.29 416 THR A C 1
ATOM 2503 O O . THR A 1 417 ? 120.205 127.328 114.934 1.00 107.29 416 THR A O 1
ATOM 2507 N N . MET A 1 418 ? 120.691 125.510 113.691 1.00 106.83 417 MET A N 1
ATOM 2508 C CA . MET A 1 418 ? 119.283 125.109 113.624 1.00 106.83 417 MET A CA 1
ATOM 2509 C C . MET A 1 418 ? 118.753 124.722 115.002 1.00 106.83 417 MET A C 1
ATOM 2510 O O . MET A 1 418 ? 117.630 125.092 115.378 1.00 106.83 417 MET A O 1
ATOM 2515 N N . THR A 1 419 ? 119.565 124.001 115.781 1.00 103.31 418 THR A N 1
ATOM 2516 C CA . THR A 1 419 ? 119.168 123.637 117.138 1.00 103.31 418 THR A CA 1
ATOM 2517 C C . THR A 1 419 ? 119.029 124.875 118.019 1.00 103.31 418 THR A C 1
ATOM 2518 O O . THR A 1 419 ? 118.114 124.950 118.850 1.00 103.31 418 THR A O 1
ATOM 2522 N N . GLY A 1 420 ? 119.916 125.858 117.843 1.00 107.58 419 GLY A N 1
ATOM 2523 C CA . GLY A 1 420 ? 119.808 127.087 118.607 1.00 107.58 419 GLY A CA 1
ATOM 2524 C C . GLY A 1 420 ? 118.547 127.864 118.290 1.00 107.58 419 GLY A C 1
ATOM 2525 O O . GLY A 1 420 ? 117.878 128.360 119.198 1.00 107.58 419 GLY A O 1
ATOM 2526 N N . THR A 1 421 ? 118.190 127.950 117.001 1.00 110.04 420 THR A N 1
ATOM 2527 C CA . THR A 1 421 ? 116.954 128.640 116.621 1.00 110.04 420 THR A CA 1
ATOM 2528 C C . THR A 1 421 ? 115.729 127.940 117.189 1.00 110.04 420 THR A C 1
ATOM 2529 O O . THR A 1 421 ? 114.830 128.602 117.720 1.00 110.04 420 THR A O 1
ATOM 2533 N N . TYR A 1 422 ? 115.684 126.607 117.105 1.00 107.42 421 TYR A N 1
ATOM 2534 C CA . TYR A 1 422 ? 114.501 125.887 117.577 1.00 107.42 421 TYR A CA 1
ATOM 2535 C C . TYR A 1 422 ? 114.353 125.993 119.091 1.00 107.42 421 TYR A C 1
ATOM 2536 O O . TYR A 1 422 ? 113.265 126.315 119.600 1.00 107.42 421 TYR A O 1
ATOM 2545 N N . SER A 1 423 ? 115.445 125.749 119.826 1.00 105.88 422 SER A N 1
ATOM 2546 C CA . SER A 1 423 ? 115.391 125.816 121.283 1.00 105.88 422 SER A CA 1
ATOM 2547 C C . SER A 1 423 ? 115.098 127.229 121.754 1.00 105.88 422 SER A C 1
ATOM 2548 O O . SER A 1 423 ? 114.338 127.428 122.706 1.00 105.88 422 SER A O 1
ATOM 2551 N N . GLY A 1 424 ? 115.666 128.226 121.079 1.00 109.46 423 GLY A N 1
ATOM 2552 C CA . GLY A 1 424 ? 115.380 129.598 121.436 1.00 109.46 423 GLY A CA 1
ATOM 2553 C C . GLY A 1 424 ? 113.941 129.995 121.167 1.00 109.46 423 GLY A C 1
ATOM 2554 O O . GLY A 1 424 ? 113.345 130.754 121.940 1.00 109.46 423 GLY A O 1
ATOM 2555 N N . GLN A 1 425 ? 113.367 129.494 120.067 1.00 110.07 424 GLN A N 1
ATOM 2556 C CA . GLN A 1 425 ? 111.973 129.782 119.752 1.00 110.07 424 GLN A CA 1
ATOM 2557 C C . GLN A 1 425 ? 111.050 129.217 120.821 1.00 110.07 424 GLN A C 1
ATOM 2558 O O . GLN A 1 425 ? 110.149 129.910 121.308 1.00 110.07 424 GLN A O 1
ATOM 2564 N N . PHE A 1 426 ? 111.287 127.968 121.230 1.00 107.48 425 PHE A N 1
ATOM 2565 C CA . PHE A 1 426 ? 110.444 127.383 122.271 1.00 107.48 425 PHE A CA 1
ATOM 2566 C C . PHE A 1 426 ? 110.690 128.039 123.627 1.00 107.48 425 PHE A C 1
ATOM 2567 O O . PHE A 1 426 ? 109.766 128.144 124.446 1.00 107.48 425 PHE A O 1
ATOM 2575 N N . VAL A 1 427 ? 111.920 128.500 123.880 1.00 108.49 426 VAL A N 1
ATOM 2576 C CA . VAL A 1 427 ? 112.219 129.186 125.136 1.00 108.49 426 VAL A CA 1
ATOM 2577 C C . VAL A 1 427 ? 111.448 130.499 125.216 1.00 108.49 426 VAL A C 1
ATOM 2578 O O . VAL A 1 427 ? 110.855 130.825 126.251 1.00 108.49 426 VAL A O 1
ATOM 2582 N N . MET A 1 428 ? 111.440 131.271 124.127 1.00 113.43 427 MET A N 1
ATOM 2583 C CA . MET A 1 428 ? 110.694 132.529 124.148 1.00 113.43 427 MET A CA 1
ATOM 2584 C C . MET A 1 428 ? 109.192 132.282 124.151 1.00 113.43 427 MET A C 1
ATOM 2585 O O . MET A 1 428 ? 108.433 133.077 124.717 1.00 113.43 427 MET A O 1
ATOM 2590 N N . GLU A 1 429 ? 108.739 131.198 123.516 1.00 112.38 428 GLU A N 1
ATOM 2591 C CA . GLU A 1 429 ? 107.317 130.875 123.547 1.00 112.38 428 GLU A CA 1
ATOM 2592 C C . GLU A 1 429 ? 106.858 130.513 124.954 1.00 112.38 428 GLU A C 1
ATOM 2593 O O . GLU A 1 429 ? 105.735 130.851 125.341 1.00 112.38 428 GLU A O 1
ATOM 2599 N N . GLY A 1 430 ? 107.706 129.836 125.727 1.00 108.59 429 GLY A N 1
ATOM 2600 C CA . GLY A 1 430 ? 107.311 129.337 127.030 1.00 108.59 429 GLY A CA 1
ATOM 2601 C C . GLY A 1 430 ? 107.553 130.263 128.205 1.00 108.59 429 GLY A C 1
ATOM 2602 O O . GLY A 1 430 ? 106.676 130.404 129.062 1.00 108.59 429 GLY A O 1
ATOM 2603 N N . PHE A 1 431 ? 108.726 130.895 128.273 1.00 108.94 430 PHE A N 1
ATOM 2604 C CA . PHE A 1 431 ? 109.115 131.593 129.498 1.00 108.94 430 PHE A CA 1
ATOM 2605 C C . PHE A 1 431 ? 108.318 132.876 129.691 1.00 108.94 430 PHE A C 1
ATOM 2606 O O . PHE A 1 431 ? 107.590 133.019 130.680 1.00 108.94 430 PHE A O 1
ATOM 2614 N N . LEU A 1 432 ? 108.446 133.819 128.753 1.00 111.91 431 LEU A N 1
ATOM 2615 C CA . LEU A 1 432 ? 107.774 135.117 128.804 1.00 111.91 431 LEU A CA 1
ATOM 2616 C C . LEU A 1 432 ? 106.636 135.254 127.790 1.00 111.91 431 LEU A C 1
ATOM 2617 O O . LEU A 1 432 ? 106.024 136.324 127.716 1.00 111.91 431 LEU A O 1
ATOM 2622 N N . ASN A 1 433 ? 106.310 134.195 127.039 1.00 110.77 432 ASN A N 1
ATOM 2623 C CA . ASN A 1 433 ? 105.110 134.147 126.204 1.00 110.77 432 ASN A CA 1
ATOM 2624 C C . ASN A 1 433 ? 105.158 135.193 125.085 1.00 110.77 432 ASN A C 1
ATOM 2625 O O . ASN A 1 433 ? 104.326 136.099 125.003 1.00 110.77 432 ASN A O 1
ATOM 2630 N N . LEU A 1 434 ? 106.173 135.050 124.232 1.00 113.38 433 LEU A N 1
ATOM 2631 C CA . LEU A 1 434 ? 106.302 135.787 122.979 1.00 113.38 433 LEU A CA 1
ATOM 2632 C C . LEU A 1 434 ? 106.366 134.783 121.839 1.00 113.38 433 LEU A C 1
ATOM 2633 O O . LEU A 1 434 ? 107.213 133.884 121.850 1.00 113.38 433 LEU A O 1
ATOM 2638 N N . LYS A 1 435 ? 105.474 134.940 120.861 1.00 117.84 434 LYS A N 1
ATOM 2639 C CA . LYS A 1 435 ? 105.386 134.032 119.715 1.00 117.84 434 LYS A CA 1
ATOM 2640 C C . LYS A 1 435 ? 106.267 134.535 118.569 1.00 117.84 434 LYS A C 1
ATOM 2641 O O . LYS A 1 435 ? 105.815 134.791 117.455 1.00 117.84 434 LYS A O 1
ATOM 2647 N N . TRP A 1 436 ? 107.556 134.668 118.866 1.00 111.46 435 TRP A N 1
ATOM 2648 C CA . TRP A 1 436 ? 108.512 135.144 117.876 1.00 111.46 435 TRP A CA 1
ATOM 2649 C C . TRP A 1 436 ? 108.775 134.067 116.835 1.00 111.46 435 TRP A C 1
ATOM 2650 O O . TRP A 1 436 ? 108.876 132.880 117.156 1.00 111.46 435 TRP A O 1
ATOM 2661 N N . SER A 1 437 ? 108.888 134.494 115.583 1.00 117.40 436 SER A N 1
ATOM 2662 C CA . SER A 1 437 ? 109.204 133.577 114.504 1.00 117.40 436 SER A CA 1
ATOM 2663 C C . SER A 1 437 ? 110.672 133.173 114.573 1.00 117.40 436 SER A C 1
ATOM 2664 O O . SER A 1 437 ? 111.468 133.743 115.323 1.00 117.40 436 SER A O 1
ATOM 2667 N N . ARG A 1 438 ? 111.023 132.164 113.772 1.00 117.53 437 ARG A N 1
ATOM 2668 C CA . ARG A 1 438 ? 112.395 131.665 113.752 1.00 117.53 437 ARG A CA 1
ATOM 2669 C C . ARG A 1 438 ? 113.363 132.716 113.229 1.00 117.53 437 ARG A C 1
ATOM 2670 O O . ARG A 1 438 ? 114.523 132.771 113.657 1.00 117.53 437 ARG A O 1
ATOM 2678 N N . PHE A 1 439 ? 112.905 133.559 112.301 1.00 117.18 438 PHE A N 1
ATOM 2679 C CA . PHE A 1 439 ? 113.788 134.561 111.719 1.00 117.18 438 PHE A CA 1
ATOM 2680 C C . PHE A 1 439 ? 114.191 135.612 112.745 1.00 117.18 438 PHE A C 1
ATOM 2681 O O . PHE A 1 439 ? 115.350 136.026 112.788 1.00 117.18 438 PHE A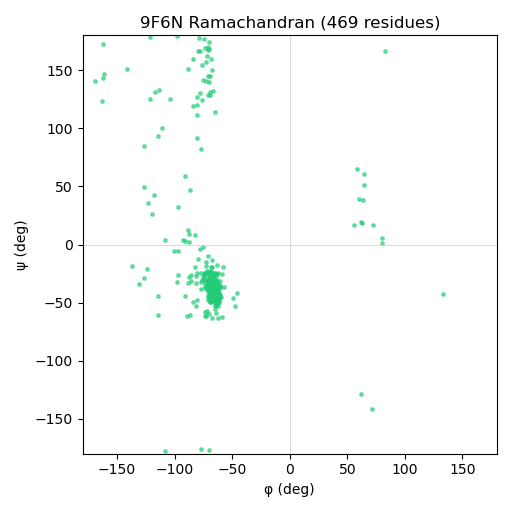 O 1
ATOM 2689 N N . ALA A 1 440 ? 113.246 136.070 113.570 1.00 116.20 439 ALA A N 1
ATOM 2690 C CA . ALA A 1 440 ? 113.577 137.072 114.581 1.00 116.20 439 ALA A CA 1
ATOM 2691 C C . ALA A 1 440 ? 114.557 136.510 115.602 1.00 116.20 439 ALA A C 1
ATOM 2692 O O . ALA A 1 440 ? 115.511 137.191 116.011 1.00 116.20 439 ALA A O 1
ATOM 2694 N N . ARG A 1 441 ? 114.371 135.244 115.973 1.00 113.53 440 ARG A N 1
ATOM 2695 C CA . ARG A 1 441 ? 115.278 134.607 116.915 1.00 113.53 440 ARG A CA 1
ATOM 2696 C C . ARG A 1 441 ? 116.673 134.435 116.319 1.00 113.53 440 ARG A C 1
ATOM 2697 O O . ARG A 1 441 ? 117.673 134.670 117.011 1.00 113.53 440 ARG A O 1
ATOM 2705 N N . VAL A 1 442 ? 116.771 134.023 115.047 1.00 114.83 441 VAL A N 1
ATOM 2706 C CA . VAL A 1 442 ? 118.101 133.819 114.472 1.00 114.83 441 VAL A CA 1
ATOM 2707 C C . VAL A 1 442 ? 118.796 135.157 114.256 1.00 114.83 441 VAL A C 1
ATOM 2708 O O . VAL A 1 442 ? 120.020 135.239 114.370 1.00 114.83 441 VAL A O 1
ATOM 2712 N N . VAL A 1 443 ? 118.036 136.225 113.965 1.00 115.85 442 VAL A N 1
ATOM 2713 C CA . VAL A 1 443 ? 118.644 137.558 113.890 1.00 115.85 442 VAL A CA 1
ATOM 2714 C C . VAL A 1 443 ? 119.209 137.960 115.243 1.00 115.85 442 VAL A C 1
ATOM 2715 O O . VAL A 1 443 ? 120.339 138.453 115.322 1.00 115.85 442 VAL A O 1
ATOM 2719 N N . LEU A 1 444 ? 118.449 137.729 116.323 1.00 112.27 443 LEU A N 1
ATOM 2720 C CA . LEU A 1 444 ? 118.921 138.093 117.661 1.00 112.27 443 LEU A CA 1
ATOM 2721 C C . LEU A 1 444 ? 120.182 137.320 118.042 1.00 112.27 443 LEU A C 1
ATOM 2722 O O . LEU A 1 444 ? 121.217 137.920 118.387 1.00 112.27 443 LEU A O 1
ATOM 2727 N N . THR A 1 445 ? 120.126 135.988 117.928 1.00 113.12 444 THR A N 1
ATOM 2728 C CA . THR A 1 445 ? 121.257 135.155 118.325 1.00 113.12 444 THR A CA 1
ATOM 2729 C C . THR A 1 445 ? 122.466 135.395 117.435 1.00 113.12 444 THR A C 1
ATOM 2730 O O . THR A 1 445 ? 123.583 135.549 117.937 1.00 113.12 444 THR A O 1
ATOM 2734 N N . ARG A 1 446 ? 122.262 135.478 116.119 1.00 112.06 445 ARG A N 1
ATOM 2735 C CA . ARG A 1 446 ? 123.384 135.648 115.211 1.00 112.06 445 ARG A CA 1
ATOM 2736 C C . ARG A 1 446 ? 124.006 137.030 115.337 1.00 112.06 445 ARG A C 1
ATOM 2737 O O . ARG A 1 446 ? 125.225 137.159 115.231 1.00 112.06 445 ARG A O 1
ATOM 2745 N N . SER A 1 447 ? 123.205 138.075 115.578 1.00 110.88 446 SER A N 1
ATOM 2746 C CA . SER A 1 447 ? 123.769 139.416 115.708 1.00 110.88 446 SER A CA 1
ATOM 2747 C C . SER A 1 447 ? 124.607 139.540 116.974 1.00 110.88 446 SER A C 1
ATOM 2748 O O . SER A 1 447 ? 125.757 140.016 116.933 1.00 110.88 446 SER A O 1
ATOM 2751 N N . ILE A 1 448 ? 124.053 139.095 118.113 1.00 110.79 447 ILE A N 1
ATOM 2752 C CA . ILE A 1 448 ? 124.811 139.166 119.362 1.00 110.79 447 ILE A CA 1
ATOM 2753 C C . ILE A 1 448 ? 125.998 138.204 119.307 1.00 110.79 447 ILE A C 1
ATOM 2754 O O . ILE A 1 448 ? 127.017 138.434 119.970 1.00 110.79 447 ILE A O 1
ATOM 2759 N N . ALA A 1 449 ? 125.900 137.125 118.528 1.00 112.73 448 ALA A N 1
ATOM 2760 C CA . ALA A 1 449 ? 127.047 136.256 118.314 1.00 112.73 448 ALA A CA 1
ATOM 2761 C C . ALA A 1 449 ? 128.134 136.946 117.500 1.00 112.73 448 ALA A C 1
ATOM 2762 O O . ALA A 1 449 ? 129.307 136.926 117.883 1.00 112.73 448 ALA A O 1
ATOM 2764 N N . ILE A 1 450 ? 127.767 137.570 116.376 1.00 114.21 449 ILE A N 1
ATOM 2765 C CA . ILE A 1 450 ? 128.782 138.038 115.436 1.00 114.21 449 ILE A CA 1
ATOM 2766 C C . ILE A 1 450 ? 129.465 139.317 115.878 1.00 114.21 449 ILE A C 1
ATOM 2767 O O . ILE A 1 450 ? 130.573 139.574 115.403 1.00 114.21 449 ILE A O 1
ATOM 2772 N N . ILE A 1 451 ? 128.835 140.140 116.718 1.00 114.94 450 ILE A N 1
ATOM 2773 C CA . ILE A 1 451 ? 129.437 141.435 117.059 1.00 114.94 450 ILE A CA 1
ATOM 2774 C C . ILE A 1 451 ? 130.753 141.254 117.830 1.00 114.94 450 ILE A C 1
ATOM 2775 O O . ILE A 1 451 ? 131.789 141.758 117.350 1.00 114.94 450 ILE A O 1
ATOM 2780 N N . PRO A 1 452 ? 130.811 140.526 118.960 1.00 115.58 451 PRO A N 1
ATOM 2781 C CA . PRO A 1 452 ? 132.130 140.291 119.579 1.00 115.58 451 PRO A CA 1
ATOM 2782 C C . PRO A 1 452 ? 133.062 139.448 118.730 1.00 115.58 451 PRO A C 1
ATOM 2783 O O . PRO A 1 452 ? 134.274 139.695 118.727 1.00 115.58 451 PRO A O 1
ATOM 2787 N N . THR A 1 453 ? 132.531 138.475 117.988 1.00 115.42 452 THR A N 1
ATOM 2788 C CA . THR A 1 453 ? 133.396 137.621 117.185 1.00 115.42 452 THR A CA 1
ATOM 2789 C C . THR A 1 453 ? 133.963 138.372 115.989 1.00 115.42 452 THR A C 1
ATOM 2790 O O . THR A 1 453 ? 135.125 138.170 115.631 1.00 115.42 452 THR A O 1
ATOM 2794 N N . LEU A 1 454 ? 133.167 139.242 115.360 1.00 116.90 453 LEU A N 1
ATOM 2795 C CA . LEU A 1 454 ? 133.703 140.069 114.280 1.00 116.90 453 LEU A CA 1
ATOM 2796 C C . LEU A 1 454 ? 134.751 141.036 114.808 1.00 116.90 453 LEU A C 1
ATOM 2797 O O . LEU A 1 454 ? 135.767 141.272 114.141 1.00 116.90 453 LEU A O 1
ATOM 2802 N N . LEU A 1 455 ? 134.527 141.594 116.008 1.00 119.92 454 LEU A N 1
ATOM 2803 C CA . LEU A 1 455 ? 135.537 142.465 116.618 1.00 119.92 454 LEU A CA 1
ATOM 2804 C C . LEU A 1 455 ? 136.846 141.718 116.869 1.00 119.92 454 LEU A C 1
ATOM 2805 O O . LEU A 1 455 ? 137.926 142.184 116.477 1.00 119.92 454 LEU A O 1
ATOM 2810 N N . VAL A 1 456 ? 136.761 140.532 117.478 1.00 118.65 455 VAL A N 1
ATOM 2811 C CA . VAL A 1 456 ? 137.961 139.771 117.817 1.00 118.65 455 VAL A CA 1
ATOM 2812 C C . VAL A 1 456 ? 138.655 139.273 116.555 1.00 118.65 455 VAL A C 1
ATOM 2813 O O . VAL A 1 456 ? 139.889 139.233 116.488 1.00 118.65 455 VAL A O 1
ATOM 2817 N N . ALA A 1 457 ? 137.885 138.883 115.538 1.00 116.62 456 ALA A N 1
ATOM 2818 C CA . ALA A 1 457 ? 138.486 138.392 114.306 1.00 116.62 456 ALA A CA 1
ATOM 2819 C C . ALA A 1 457 ? 139.186 139.508 113.547 1.00 116.62 456 ALA A C 1
ATOM 2820 O O . ALA A 1 457 ? 140.340 139.351 113.135 1.00 116.62 456 ALA A O 1
ATOM 2822 N N . VAL A 1 458 ? 138.515 140.646 113.358 1.00 119.25 457 VAL A N 1
ATOM 2823 C CA . VAL A 1 458 ? 139.108 141.708 112.557 1.00 119.25 457 VAL A CA 1
ATOM 2824 C C . VAL A 1 458 ? 140.259 142.397 113.283 1.00 119.25 457 VAL A C 1
ATOM 2825 O O . VAL A 1 458 ? 141.155 142.926 112.614 1.00 119.25 457 VAL A O 1
ATOM 2829 N N . PHE A 1 459 ? 140.273 142.396 114.623 1.00 121.73 458 PHE A N 1
ATOM 2830 C CA . PHE A 1 459 ? 141.398 142.924 115.396 1.00 121.73 458 PHE A CA 1
ATOM 2831 C C . PHE A 1 459 ? 142.453 141.863 115.689 1.00 121.73 458 PHE A C 1
ATOM 2832 O O . PHE A 1 459 ? 143.598 141.997 115.248 1.00 121.73 458 PHE A O 1
ATOM 2840 N N . GLN A 1 460 ? 142.086 140.806 116.406 1.00 124.37 459 GLN A N 1
ATOM 2841 C CA . GLN A 1 460 ? 143.012 139.822 116.956 1.00 124.37 459 GLN A CA 1
ATOM 2842 C C . GLN A 1 460 ? 143.076 138.602 116.034 1.00 124.37 459 GLN A C 1
ATOM 2843 O O . GLN A 1 460 ? 142.396 138.541 115.006 1.00 124.37 459 GLN A O 1
ATOM 2849 N N . ASP A 1 461 ? 143.899 137.622 116.424 1.00 122.10 460 ASP A N 1
ATOM 2850 C CA . ASP A 1 461 ? 144.301 136.505 115.575 1.00 122.10 460 ASP A CA 1
ATOM 2851 C C . ASP A 1 461 ? 143.618 135.214 116.048 1.00 122.10 460 ASP A C 1
ATOM 2852 O O . ASP A 1 461 ? 142.813 135.215 116.982 1.00 122.10 460 ASP A O 1
ATOM 2857 N N . VAL A 1 462 ? 143.947 134.105 115.373 1.00 118.57 461 VAL A N 1
ATOM 2858 C CA . VAL A 1 462 ? 143.248 132.832 115.562 1.00 118.57 461 VAL A CA 1
ATOM 2859 C C . VAL A 1 462 ? 143.441 132.291 116.975 1.00 118.57 461 VAL A C 1
ATOM 2860 O O . VAL A 1 462 ? 142.552 131.622 117.519 1.00 118.57 461 VAL A O 1
ATOM 2864 N N . GLU A 1 463 ? 144.615 132.524 117.572 1.00 123.48 462 GLU A N 1
ATOM 2865 C CA . GLU A 1 463 ? 144.878 132.021 118.918 1.00 123.48 462 GLU A CA 1
ATOM 2866 C C . GLU A 1 463 ? 143.951 132.668 119.939 1.00 123.48 462 GLU A C 1
ATOM 2867 O O . GLU A 1 463 ? 143.428 131.993 120.834 1.00 123.48 462 GLU A O 1
ATOM 2873 N N . HIS A 1 464 ? 143.712 133.972 119.804 1.00 121.77 463 HIS A N 1
ATOM 2874 C CA . HIS A 1 464 ? 142.752 134.631 120.680 1.00 121.77 463 HIS A CA 1
ATOM 2875 C C . HIS A 1 464 ? 141.329 134.160 120.404 1.00 121.77 463 HIS A C 1
ATOM 2876 O O . HIS A 1 464 ? 140.508 134.113 121.328 1.00 121.77 463 HIS A O 1
ATOM 2883 N N . LEU A 1 465 ? 141.019 133.797 119.154 1.00 116.73 464 LEU A N 1
ATOM 2884 C CA . LEU A 1 465 ? 139.707 133.221 118.861 1.00 116.73 464 LEU A CA 1
ATOM 2885 C C . LEU A 1 465 ? 139.522 131.885 119.568 1.00 116.73 464 LEU A C 1
ATOM 2886 O O . LEU A 1 465 ? 138.458 131.621 120.139 1.00 116.73 464 LEU A O 1
ATOM 2891 N N . THR A 1 466 ? 140.548 131.033 119.559 1.00 116.23 465 THR A N 1
ATOM 2892 C CA . THR A 1 466 ? 140.434 129.770 120.283 1.00 116.23 465 THR A CA 1
ATOM 2893 C C . THR A 1 466 ? 140.414 129.988 121.791 1.00 116.23 465 THR A C 1
ATOM 2894 O O . THR A 1 466 ? 139.797 129.201 122.518 1.00 116.23 465 THR A O 1
ATOM 2898 N N . GLY A 1 467 ? 141.092 131.026 122.284 1.00 118.64 466 GLY A N 1
ATOM 2899 C CA . GLY A 1 467 ? 140.969 131.365 123.694 1.00 118.64 466 GLY A CA 1
ATOM 2900 C C . GLY A 1 467 ? 139.555 131.774 124.059 1.00 118.64 466 GLY A C 1
ATOM 2901 O O . GLY A 1 467 ? 139.031 131.385 125.109 1.00 118.64 466 GLY A O 1
ATOM 2902 N N . MET A 1 468 ? 138.911 132.551 123.184 1.00 118.83 467 MET A N 1
ATOM 2903 C CA . MET A 1 468 ? 137.500 132.868 123.367 1.00 118.83 467 MET A CA 1
ATOM 2904 C C . MET A 1 468 ? 136.644 131.610 123.304 1.00 118.83 467 MET A C 1
ATOM 2905 O O . MET A 1 468 ? 135.647 131.497 124.021 1.00 118.83 467 MET A O 1
ATOM 2910 N N . ASN A 1 469 ? 137.022 130.657 122.447 1.00 116.16 468 ASN A N 1
ATOM 2911 C CA . ASN A 1 469 ? 136.310 129.383 122.373 1.00 116.16 468 ASN A CA 1
ATOM 2912 C C . ASN A 1 469 ? 136.413 128.613 123.686 1.00 116.16 468 ASN A C 1
ATOM 2913 O O . ASN A 1 469 ? 135.431 128.022 124.149 1.00 116.16 468 ASN A O 1
ATOM 2918 N N . ASP A 1 470 ? 137.598 128.609 124.296 1.00 118.40 469 ASP A N 1
ATOM 2919 C CA . ASP A 1 470 ? 137.761 127.976 125.602 1.00 118.40 469 ASP A CA 1
ATOM 2920 C C . ASP A 1 470 ? 136.941 128.700 126.665 1.00 118.40 469 ASP A C 1
ATOM 2921 O O . ASP A 1 470 ? 136.395 128.069 127.582 1.00 118.40 469 ASP A O 1
ATOM 2926 N N . PHE A 1 471 ? 136.855 130.030 126.5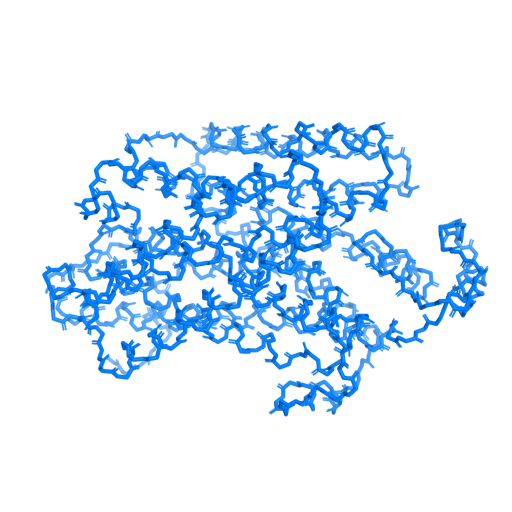62 1.00 119.72 470 PHE A N 1
ATOM 2927 C CA . PHE A 1 471 ? 136.022 130.786 127.492 1.00 119.72 470 PHE A CA 1
ATOM 2928 C C . PHE A 1 471 ? 134.550 130.424 127.317 1.00 119.72 470 PHE A C 1
ATOM 2929 O O . PHE A 1 471 ? 133.809 130.322 128.298 1.00 119.72 470 PHE A O 1
ATOM 2937 N N . LEU A 1 472 ? 134.104 130.225 126.079 1.00 116.77 471 LEU A N 1
ATOM 2938 C CA . LEU A 1 472 ? 132.719 129.809 125.876 1.00 116.77 471 LEU A CA 1
ATOM 2939 C C . LEU A 1 472 ? 132.501 128.389 126.384 1.00 116.77 471 LEU A C 1
ATOM 2940 O O . LEU A 1 472 ? 131.410 128.057 126.857 1.00 116.77 471 LEU A O 1
ATOM 2945 N N . ASN A 1 473 ? 133.530 127.542 126.304 1.00 114.60 472 ASN A N 1
ATOM 2946 C CA . ASN A 1 473 ? 133.410 126.189 126.841 1.00 114.60 472 ASN A CA 1
ATOM 2947 C C . ASN A 1 473 ? 133.249 126.201 128.357 1.00 114.60 472 ASN A C 1
ATOM 2948 O O . ASN A 1 473 ? 132.377 125.508 128.901 1.00 114.60 472 ASN A O 1
ATOM 2953 N N . VAL A 1 474 ? 134.074 126.985 129.061 1.00 117.08 473 VAL A N 1
ATOM 2954 C CA . VAL A 1 474 ? 133.931 127.046 130.517 1.00 117.08 473 VAL A CA 1
ATOM 2955 C C . VAL A 1 474 ? 132.637 127.765 130.888 1.00 117.08 473 VAL A C 1
ATOM 2956 O O . VAL A 1 474 ? 132.037 127.482 131.930 1.00 117.08 473 VAL A O 1
ATOM 2960 N N . LEU A 1 475 ? 132.170 128.686 130.034 1.00 117.57 474 LEU A N 1
ATOM 2961 C CA . L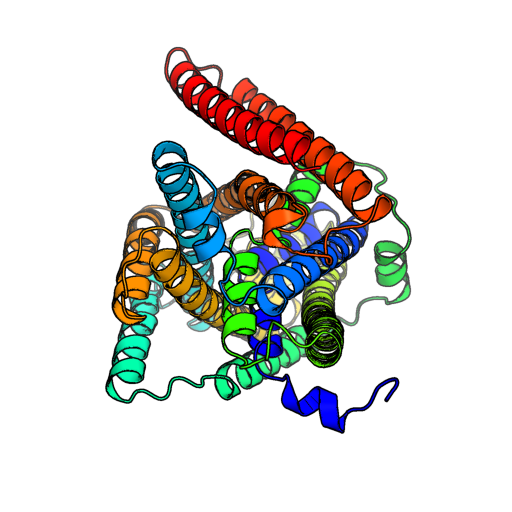EU A 1 475 ? 130.854 129.285 130.240 1.00 117.57 474 LEU A CA 1
ATOM 2962 C C . LEU A 1 475 ? 129.749 128.241 130.142 1.00 117.57 474 LEU A C 1
ATOM 2963 O O . LEU A 1 475 ? 128.808 128.256 130.937 1.00 117.57 474 LEU A O 1
ATOM 2968 N N . GLN A 1 476 ? 129.835 127.338 129.165 1.00 116.25 475 GLN A N 1
ATOM 2969 C CA . GLN A 1 476 ? 128.810 126.306 129.027 1.00 116.25 475 GLN A CA 1
ATOM 2970 C C . GLN A 1 476 ? 128.848 125.336 130.203 1.00 116.25 475 GLN A C 1
ATOM 2971 O O . GLN A 1 476 ? 127.796 124.900 130.696 1.00 116.25 475 GLN A O 1
ATOM 2977 N N . SER A 1 477 ? 130.051 125.004 130.676 1.00 116.86 476 SER A N 1
ATOM 2978 C CA . SER A 1 477 ? 130.174 124.232 131.912 1.00 116.86 476 SER A CA 1
ATOM 2979 C C . SER A 1 477 ? 129.595 124.987 133.107 1.00 116.86 476 SER A C 1
ATOM 2980 O O . SER A 1 477 ? 129.069 124.373 134.042 1.00 116.86 476 SER A O 1
ATOM 2983 N N . LEU A 1 478 ? 129.699 126.317 133.098 1.00 117.19 477 LEU A N 1
ATOM 2984 C CA . LEU A 1 478 ? 129.117 127.125 134.171 1.00 117.19 477 LEU A CA 1
ATOM 2985 C C . LEU A 1 478 ? 127.590 127.113 134.095 1.00 117.19 477 LEU A C 1
ATOM 2986 O O . LEU A 1 478 ? 126.911 127.120 135.127 1.00 117.19 477 LEU A O 1
ATOM 2991 N N . GLN A 1 479 ? 127.040 127.123 132.875 1.00 112.82 478 GLN A N 1
ATOM 2992 C CA . GLN A 1 479 ? 125.595 127.123 132.645 1.00 112.82 478 GLN A CA 1
ATOM 2993 C C . GLN A 1 479 ? 124.941 125.751 132.779 1.00 112.82 478 GLN A C 1
ATOM 2994 O O . GLN A 1 479 ? 123.707 125.687 132.759 1.00 112.82 478 GLN A O 1
ATOM 3000 N N . LEU A 1 480 ? 125.726 124.668 132.836 1.00 111.82 479 LEU A N 1
ATOM 3001 C CA . LEU A 1 480 ? 125.203 123.311 133.041 1.00 111.82 479 LEU A CA 1
ATOM 3002 C C . LEU A 1 480 ? 124.225 123.154 134.210 1.00 111.82 479 LEU A C 1
ATOM 3003 O O . LEU A 1 480 ? 123.203 122.469 134.026 1.00 111.82 479 LEU A O 1
ATOM 3008 N N . PRO A 1 481 ? 124.481 123.685 135.419 1.00 112.73 480 PRO A N 1
ATOM 3009 C CA . PRO A 1 481 ? 123.500 123.513 136.511 1.00 112.73 480 PRO A CA 1
ATOM 3010 C C . PRO A 1 481 ? 122.116 124.097 136.256 1.00 112.73 480 PRO A C 1
ATOM 3011 O O . PRO A 1 481 ? 121.132 123.517 136.729 1.00 112.73 480 PRO A O 1
ATOM 3015 N N . PHE A 1 482 ? 121.987 125.189 135.497 1.00 112.26 481 PHE A N 1
ATOM 3016 C CA . PHE A 1 482 ? 120.662 125.734 135.207 1.00 112.26 481 PHE A CA 1
ATOM 3017 C C . PHE A 1 482 ? 119.843 124.873 134.253 1.00 112.26 481 PHE A C 1
ATOM 3018 O O . PHE A 1 482 ? 118.659 125.170 134.069 1.00 112.26 481 PHE A O 1
ATOM 3026 N N . ALA A 1 483 ? 120.437 123.859 133.618 1.00 111.13 482 ALA A N 1
ATOM 3027 C CA . ALA A 1 483 ? 119.707 122.788 132.952 1.00 111.13 482 ALA A CA 1
ATOM 3028 C C . ALA A 1 483 ? 119.583 121.535 133.795 1.00 111.13 482 ALA A C 1
ATOM 3029 O O . ALA A 1 483 ? 118.588 120.821 133.666 1.00 111.13 482 ALA A O 1
ATOM 3031 N N . LEU A 1 484 ? 120.571 121.243 134.643 1.00 111.57 483 LEU A N 1
ATOM 3032 C CA . LEU A 1 484 ? 120.481 120.047 135.474 1.00 111.57 483 LEU A CA 1
ATOM 3033 C C . LEU A 1 484 ? 119.388 120.176 136.530 1.00 111.57 483 LEU A C 1
ATOM 3034 O O . LEU A 1 484 ? 118.594 119.249 136.718 1.00 111.57 483 LEU A O 1
ATOM 3039 N N . ILE A 1 485 ? 119.329 121.304 137.230 1.00 111.98 484 ILE A N 1
ATOM 3040 C CA . ILE A 1 485 ? 118.429 121.436 138.379 1.00 111.98 484 ILE A CA 1
ATOM 3041 C C . ILE A 1 485 ? 116.959 121.534 137.977 1.00 111.98 484 ILE A C 1
ATOM 3042 O O . ILE A 1 485 ? 116.172 120.732 138.498 1.00 111.98 484 ILE A O 1
ATOM 3047 N N . PRO A 1 486 ? 116.519 122.497 137.136 1.00 109.02 485 PRO A N 1
ATOM 3048 C CA . PRO A 1 486 ? 115.070 122.784 137.075 1.00 109.02 485 PRO A CA 1
ATOM 3049 C C . PRO A 1 486 ? 114.235 121.668 136.481 1.00 109.02 485 PRO A C 1
ATOM 3050 O O . PRO A 1 486 ? 113.081 121.479 136.887 1.00 109.02 485 PRO A O 1
ATOM 3054 N N . ILE A 1 487 ? 114.809 120.902 135.554 1.00 105.16 486 ILE A N 1
ATOM 3055 C CA . ILE A 1 487 ? 114.126 119.728 135.024 1.00 105.16 486 ILE A CA 1
ATOM 3056 C C . ILE A 1 487 ? 113.889 118.708 136.135 1.00 105.16 486 ILE A C 1
ATOM 3057 O O . ILE A 1 487 ? 112.784 118.169 136.270 1.00 105.16 486 ILE A O 1
ATOM 3062 N N . LEU A 1 488 ? 114.898 118.474 136.976 1.00 108.91 487 LEU A N 1
ATOM 3063 C CA . LEU A 1 488 ? 114.751 117.557 138.097 1.00 108.91 487 LEU A CA 1
ATOM 3064 C C . LEU A 1 488 ? 113.763 118.093 139.120 1.00 108.91 487 LEU A C 1
ATOM 3065 O O . LEU A 1 488 ? 113.054 117.321 139.776 1.00 108.91 487 LEU A O 1
ATOM 3070 N N . THR A 1 489 ? 113.723 119.416 139.285 1.00 109.83 488 THR A N 1
ATOM 3071 C CA . THR A 1 489 ? 112.786 120.022 140.220 1.00 109.83 488 THR A CA 1
ATOM 3072 C C . THR A 1 489 ? 111.354 119.805 139.751 1.00 109.83 488 THR A C 1
ATOM 3073 O O . THR A 1 489 ? 110.487 119.423 140.546 1.00 109.83 488 THR A O 1
ATOM 3077 N N . PHE A 1 490 ? 111.097 120.016 138.456 1.00 109.80 489 PHE A N 1
ATOM 3078 C CA . PHE A 1 490 ? 109.724 120.016 137.963 1.00 109.80 489 PHE A CA 1
ATOM 3079 C C . PHE A 1 490 ? 109.199 118.606 137.739 1.00 109.80 489 PHE A C 1
ATOM 3080 O O . PHE A 1 490 ? 108.110 118.285 138.227 1.00 109.80 489 PHE A O 1
ATOM 3088 N N . THR A 1 491 ? 109.962 117.718 137.060 1.00 108.06 490 THR A N 1
ATOM 3089 C CA . THR A 1 491 ? 109.454 116.356 136.823 1.00 108.06 490 THR A CA 1
ATOM 3090 C C . THR A 1 491 ? 109.760 115.383 137.968 1.00 108.06 490 THR A C 1
ATOM 3091 O O . THR A 1 491 ? 110.178 114.247 137.735 1.00 108.06 490 THR A O 1
ATOM 3095 N N . SER A 1 492 ? 109.516 115.804 139.210 1.00 108.84 491 SER A N 1
ATOM 3096 C CA . SER A 1 492 ? 109.404 114.924 140.365 1.00 108.84 491 SER A CA 1
ATOM 3097 C C . SER A 1 492 ? 108.251 115.279 141.294 1.00 108.84 491 SER A C 1
ATOM 3098 O O . SER A 1 492 ? 107.860 114.428 142.100 1.00 108.84 491 SER A O 1
ATOM 3101 N N . LEU A 1 493 ? 107.705 116.493 141.223 1.00 109.96 492 LEU A N 1
ATOM 3102 C CA . LEU A 1 493 ? 106.582 116.869 142.065 1.00 109.96 492 LEU A CA 1
ATOM 3103 C C . LEU A 1 493 ? 105.345 116.069 141.688 1.00 109.96 492 LEU A C 1
ATOM 3104 O O . LEU A 1 493 ? 104.988 115.962 140.514 1.00 109.96 492 LEU A O 1
ATOM 3109 N N . ARG A 1 494 ? 104.690 115.514 142.693 1.00 114.05 493 ARG A N 1
ATOM 3110 C CA . ARG A 1 494 ? 103.450 114.765 142.491 1.00 114.05 493 ARG A CA 1
ATOM 3111 C C . ARG A 1 494 ? 102.309 115.601 141.902 1.00 114.05 493 ARG A C 1
ATOM 3112 O O . ARG A 1 494 ? 101.577 115.067 141.059 1.00 114.05 493 ARG A O 1
ATOM 3120 N N . PRO A 1 495 ? 102.062 116.855 142.336 1.00 112.38 494 PRO A N 1
ATOM 3121 C CA . PRO A 1 495 ? 100.968 117.627 141.711 1.00 112.38 494 PRO A CA 1
ATOM 3122 C C . PRO A 1 495 ? 101.112 117.880 140.218 1.00 112.38 494 PRO A C 1
ATOM 3123 O O . PRO A 1 495 ? 100.096 117.865 139.513 1.00 112.38 494 PRO A O 1
ATOM 3127 N N . VAL A 1 496 ? 102.329 118.092 139.712 1.00 108.37 495 VAL A N 1
ATOM 3128 C CA . VAL A 1 496 ? 102.532 118.478 138.316 1.00 108.37 495 VAL A CA 1
ATOM 3129 C C . VAL A 1 496 ? 102.658 117.250 137.416 1.00 108.37 495 VAL A C 1
ATOM 3130 O O . VAL A 1 496 ? 102.229 117.289 136.257 1.00 108.37 495 VAL A O 1
ATOM 3134 N N . MET A 1 497 ? 103.227 116.157 137.935 1.00 110.34 496 MET A N 1
ATOM 3135 C CA . MET A 1 497 ? 103.449 114.929 137.179 1.00 110.34 496 MET A CA 1
ATOM 3136 C C . MET A 1 497 ? 102.365 113.874 137.387 1.00 110.34 496 MET A C 1
ATOM 3137 O O . MET A 1 497 ? 102.406 112.842 136.710 1.00 110.34 496 MET A O 1
ATOM 3142 N N . SER A 1 498 ? 101.404 114.098 138.288 1.00 117.12 497 SER A N 1
ATOM 3143 C CA . SER A 1 498 ? 100.374 113.110 138.645 1.00 117.12 497 SER A CA 1
ATOM 3144 C C . SER A 1 498 ? 101.103 111.906 139.247 1.00 117.12 497 SER A C 1
ATOM 3145 O O . SER A 1 498 ? 101.929 112.109 140.152 1.00 117.12 497 SER A O 1
ATOM 3148 N N . ASP A 1 499 ? 100.867 110.672 138.788 1.00 117.11 498 ASP A N 1
ATOM 3149 C CA . ASP A 1 499 ? 101.467 109.484 139.387 1.00 117.11 498 ASP A CA 1
ATOM 3150 C C . ASP A 1 499 ? 102.842 109.136 138.821 1.00 117.11 498 ASP A C 1
ATOM 3151 O O . ASP A 1 499 ? 103.419 108.130 139.248 1.00 117.11 498 ASP A O 1
ATOM 3156 N N . PHE A 1 500 ? 103.389 109.934 137.895 1.00 113.12 499 PHE A N 1
ATOM 3157 C CA . PHE A 1 500 ? 104.632 109.627 137.195 1.00 113.12 499 PHE A CA 1
ATOM 3158 C C . PHE A 1 500 ? 105.836 110.324 137.830 1.00 113.12 499 PHE A C 1
ATOM 3159 O O . PHE A 1 500 ? 106.791 110.688 137.136 1.00 113.12 499 PHE A O 1
ATOM 3167 N N . ALA A 1 501 ? 105.815 110.511 139.145 1.00 111.84 500 ALA A N 1
ATOM 3168 C CA . ALA A 1 501 ? 106.965 111.077 139.828 1.00 111.84 500 ALA A CA 1
ATOM 3169 C C . ALA A 1 501 ? 108.129 110.093 139.805 1.00 111.84 500 ALA A C 1
ATOM 3170 O O . ALA A 1 501 ? 107.959 108.888 139.604 1.00 111.84 500 ALA A O 1
ATOM 3172 N N . ASN A 1 502 ? 109.329 110.624 140.007 1.00 111.53 501 ASN A N 1
ATOM 3173 C CA . ASN A 1 502 ? 110.523 109.795 139.987 1.00 111.53 501 ASN A CA 1
ATOM 3174 C C . ASN A 1 502 ? 110.582 108.899 141.220 1.00 111.53 501 ASN A C 1
ATOM 3175 O O . ASN A 1 502 ? 110.166 109.281 142.317 1.00 111.53 501 ASN A O 1
ATOM 3180 N N . GLY A 1 503 ? 111.116 107.693 141.030 1.00 116.86 502 GLY A N 1
ATOM 3181 C CA . GLY A 1 503 ? 111.328 106.773 142.126 1.00 116.86 502 GLY A CA 1
ATOM 3182 C C . GLY A 1 503 ? 112.502 107.190 142.990 1.00 116.86 502 GLY A C 1
ATOM 3183 O O . GLY A 1 503 ? 113.208 108.154 142.700 1.00 116.86 502 GLY A O 1
ATOM 3184 N N . LEU A 1 504 ? 112.709 106.423 144.068 1.00 116.33 503 LEU A N 1
ATOM 3185 C CA . LEU A 1 504 ? 113.679 106.789 145.102 1.00 116.33 503 LEU A CA 1
ATOM 3186 C C . LEU A 1 504 ? 115.103 106.821 144.556 1.00 116.33 503 LEU A C 1
ATOM 3187 O O . LEU A 1 504 ? 115.875 107.744 144.849 1.00 116.33 503 LEU A O 1
ATOM 3192 N N . GLY A 1 505 ? 115.461 105.820 143.749 1.00 119.41 504 GLY A N 1
ATOM 3193 C CA . GLY A 1 505 ? 116.795 105.786 143.172 1.00 119.41 504 GLY A CA 1
ATOM 3194 C C . GLY A 1 505 ? 117.041 106.925 142.203 1.00 119.41 504 GLY A C 1
ATOM 3195 O O . GLY A 1 505 ? 118.130 107.502 142.178 1.00 119.41 504 GLY A O 1
ATOM 3196 N N . TRP A 1 506 ? 116.027 107.271 141.405 1.00 111.64 505 TRP A N 1
ATOM 3197 C CA . TRP A 1 506 ? 116.146 108.395 140.480 1.00 111.64 505 TRP A CA 1
ATOM 3198 C C . TRP A 1 506 ? 116.358 109.703 141.230 1.00 111.64 505 TRP A C 1
ATOM 3199 O O . TRP A 1 506 ? 117.232 110.503 140.875 1.00 111.64 505 TRP A O 1
ATOM 3210 N N . ARG A 1 507 ? 115.587 109.916 142.301 1.00 113.57 506 ARG A N 1
ATOM 3211 C CA . ARG A 1 507 ? 115.703 111.154 143.064 1.00 113.57 506 ARG A CA 1
ATOM 3212 C C . ARG A 1 507 ? 117.047 111.255 143.774 1.00 113.57 506 ARG A C 1
ATOM 3213 O O . ARG A 1 507 ? 117.689 112.311 143.729 1.00 113.57 506 ARG A O 1
ATOM 3221 N N . ILE A 1 508 ? 117.505 110.170 144.412 1.00 118.19 507 ILE A N 1
ATOM 3222 C CA . ILE A 1 508 ? 118.771 110.235 145.146 1.00 118.19 507 ILE A CA 1
ATOM 3223 C C . ILE A 1 508 ? 119.955 110.342 144.181 1.00 118.19 507 ILE A C 1
ATOM 3224 O O . ILE A 1 508 ? 120.949 111.025 144.474 1.00 118.19 507 ILE A O 1
ATOM 3229 N N . ALA A 1 509 ? 119.869 109.693 143.009 1.00 116.35 508 ALA A N 1
ATOM 3230 C CA . ALA A 1 509 ? 120.911 109.847 141.998 1.00 116.35 508 ALA A CA 1
ATOM 3231 C C . ALA A 1 509 ? 120.956 111.275 141.477 1.00 116.35 508 ALA A C 1
ATOM 3232 O O . ALA A 1 509 ? 122.040 111.833 141.270 1.00 116.35 508 ALA A O 1
ATOM 3234 N N . GLY A 1 510 ? 119.788 111.886 141.273 1.00 114.20 509 GLY A N 1
ATOM 3235 C CA . GLY A 1 510 ? 119.762 113.290 140.912 1.00 114.20 509 GLY A CA 1
ATOM 3236 C C . GLY A 1 510 ? 120.330 114.179 142.001 1.00 114.20 509 GLY A C 1
ATOM 3237 O O . GLY A 1 510 ? 120.982 115.183 141.713 1.00 114.20 509 GLY A O 1
ATOM 3238 N N . GLY A 1 511 ? 120.107 113.805 143.265 1.00 115.86 510 GLY A N 1
ATOM 3239 C CA . GLY A 1 511 ? 120.652 114.578 144.372 1.00 115.86 510 GLY A CA 1
ATOM 3240 C C . GLY A 1 511 ? 122.170 114.570 144.410 1.00 115.86 510 GLY A C 1
ATOM 3241 O O . GLY A 1 511 ? 122.808 115.622 144.540 1.00 115.86 510 GLY A O 1
ATOM 3242 N N . ILE A 1 512 ? 122.773 113.386 144.277 1.00 115.84 511 ILE A N 1
ATOM 3243 C CA . ILE A 1 512 ? 124.236 113.325 144.266 1.00 115.84 511 ILE A CA 1
ATOM 3244 C C . ILE A 1 512 ? 124.790 113.974 142.997 1.00 115.84 511 ILE A C 1
ATOM 3245 O O . ILE A 1 512 ? 125.869 114.580 143.020 1.00 115.84 511 ILE A O 1
ATOM 3250 N N . LEU A 1 513 ? 124.048 113.894 141.883 1.00 113.66 512 LEU A N 1
ATOM 3251 C CA . LEU A 1 513 ? 124.498 114.531 140.648 1.00 113.66 512 LEU A CA 1
ATOM 3252 C C . LEU A 1 513 ? 124.516 116.054 140.777 1.00 113.66 512 LEU A C 1
ATOM 3253 O O . LEU A 1 513 ? 125.491 116.704 140.372 1.00 113.66 512 LEU A O 1
ATOM 3258 N N . VAL A 1 514 ? 123.465 116.644 141.357 1.00 113.73 513 VAL A N 1
ATOM 3259 C CA . VAL A 1 514 ? 123.471 118.096 141.530 1.00 113.73 513 VAL A CA 1
ATOM 3260 C C . VAL A 1 514 ? 124.534 118.502 142.542 1.00 113.73 513 VAL A C 1
ATOM 3261 O O . VAL A 1 514 ? 125.203 119.524 142.363 1.00 113.73 513 VAL A O 1
ATOM 3265 N N . LEU A 1 515 ? 124.731 117.699 143.598 1.00 117.07 514 LEU A N 1
ATOM 3266 C CA . LEU A 1 515 ? 125.733 118.053 144.605 1.00 117.07 514 LEU A CA 1
ATOM 3267 C C . LEU A 1 515 ? 127.145 118.047 144.025 1.00 117.07 514 LEU A C 1
ATOM 3268 O O . LEU A 1 515 ? 127.903 119.006 144.231 1.00 117.07 514 LEU A O 1
ATOM 3273 N N . ILE A 1 516 ? 127.490 117.018 143.240 1.00 116.94 515 ILE A N 1
ATOM 3274 C CA . ILE A 1 516 ? 128.836 116.955 142.673 1.00 116.94 515 ILE A CA 1
ATOM 3275 C C . ILE A 1 516 ? 129.022 118.062 141.632 1.00 116.94 515 ILE A C 1
ATOM 3276 O O . ILE A 1 516 ? 130.086 118.693 141.570 1.00 116.94 515 ILE A O 1
ATOM 3281 N N . ILE A 1 517 ? 127.971 118.369 140.854 1.00 116.31 516 ILE A N 1
ATOM 3282 C CA . ILE A 1 517 ? 128.109 119.390 139.812 1.00 116.31 516 ILE A CA 1
ATOM 3283 C C . ILE A 1 517 ? 128.285 120.788 140.415 1.00 116.31 516 ILE A C 1
ATOM 3284 O O . ILE A 1 517 ? 129.204 121.521 140.025 1.00 116.31 516 ILE A O 1
ATOM 3289 N N . CYS A 1 518 ? 127.431 121.188 141.370 1.00 120.88 517 CYS A N 1
ATOM 3290 C CA . CYS A 1 518 ? 127.598 122.529 141.942 1.00 120.88 517 CYS A CA 1
ATOM 3291 C C . CYS A 1 518 ? 128.842 122.637 142.820 1.00 120.88 517 CYS A C 1
ATOM 3292 O O . CYS A 1 518 ? 129.433 123.720 142.911 1.00 120.88 517 CYS A O 1
ATOM 3295 N N . SER A 1 519 ? 129.275 121.546 143.467 1.00 123.38 518 SER A N 1
ATOM 3296 C CA . SER A 1 519 ? 130.537 121.622 144.203 1.00 123.38 518 SER A CA 1
ATOM 3297 C C . SER A 1 519 ? 131.716 121.800 143.254 1.00 123.38 518 SER A C 1
ATOM 3298 O O . SER A 1 519 ? 132.649 122.564 143.550 1.00 123.38 518 SER A O 1
ATOM 3301 N N . ILE A 1 520 ? 131.678 121.118 142.100 1.00 121.86 519 ILE A N 1
ATOM 3302 C CA . ILE A 1 520 ? 132.705 121.303 141.074 1.00 121.86 519 ILE A CA 1
ATOM 3303 C C . ILE A 1 520 ? 132.693 122.746 140.584 1.00 121.86 519 ILE A C 1
ATOM 3304 O O . ILE A 1 520 ? 133.749 123.364 140.413 1.00 121.86 519 ILE A O 1
ATOM 3309 N N . ASN A 1 521 ? 131.500 123.305 140.368 1.00 123.25 520 ASN A N 1
ATOM 3310 C CA . ASN A 1 521 ? 131.406 124.672 139.859 1.00 123.25 520 ASN A CA 1
ATOM 3311 C C . ASN A 1 521 ? 131.914 125.689 140.877 1.00 123.25 520 ASN A C 1
ATOM 3312 O O . ASN A 1 521 ? 132.589 126.656 140.506 1.00 123.25 520 ASN A O 1
ATOM 3317 N N . MET A 1 522 ? 131.603 125.492 142.162 1.00 130.79 521 MET A N 1
ATOM 3318 C CA . MET A 1 522 ? 132.095 126.403 143.194 1.00 130.79 521 MET A CA 1
ATOM 3319 C C . MET A 1 522 ? 133.612 126.346 143.308 1.00 130.79 521 MET A C 1
ATOM 3320 O O . MET A 1 522 ? 134.280 127.390 143.371 1.00 130.79 521 MET A O 1
ATOM 3325 N N . TYR A 1 523 ? 134.173 125.130 143.329 1.00 134.34 522 TYR A N 1
ATOM 3326 C CA . TYR A 1 523 ? 135.625 124.988 143.385 1.00 134.34 522 TYR A CA 1
ATOM 3327 C C . TYR A 1 523 ? 136.284 125.597 142.153 1.00 134.34 522 TYR A C 1
ATOM 3328 O O . TYR A 1 523 ? 137.339 126.234 142.255 1.00 134.34 522 TYR A O 1
ATOM 3337 N N . PHE A 1 524 ? 135.638 125.482 140.995 1.00 131.69 523 PHE A N 1
ATOM 3338 C CA . PHE A 1 524 ? 136.274 125.965 139.779 1.00 131.69 523 PHE A CA 1
ATOM 3339 C C . PHE A 1 524 ? 136.177 127.483 139.706 1.00 131.69 523 PHE A C 1
ATOM 3340 O O . PHE A 1 524 ? 137.098 128.134 139.199 1.00 131.69 523 PHE A O 1
ATOM 3348 N N . VAL A 1 525 ? 135.098 128.070 140.240 1.00 133.41 524 VAL A N 1
ATOM 3349 C CA . VAL A 1 525 ? 134.979 129.524 140.214 1.00 133.41 524 VAL A CA 1
ATOM 3350 C C . VAL A 1 525 ? 135.981 130.155 141.179 1.00 133.41 524 VAL A C 1
ATOM 3351 O O . VAL A 1 525 ? 136.605 131.171 140.847 1.00 133.41 524 VAL A O 1
ATOM 3355 N N . VAL A 1 526 ? 136.197 129.550 142.362 1.00 139.90 525 VAL A N 1
ATOM 3356 C CA . VAL A 1 526 ? 137.224 130.119 143.249 1.00 139.90 525 VAL A CA 1
ATOM 3357 C C . VAL A 1 526 ? 138.624 129.864 142.684 1.00 139.90 525 VAL A C 1
ATOM 3358 O O . VAL A 1 526 ? 139.539 130.669 142.911 1.00 139.90 525 VAL A O 1
ATOM 3362 N N . VAL A 1 527 ? 138.821 128.769 141.939 1.00 141.38 526 VAL A N 1
ATOM 3363 C CA . VAL A 1 527 ? 140.114 128.534 141.293 1.00 141.38 526 VAL A CA 1
ATOM 3364 C C . VAL A 1 527 ? 140.375 129.597 140.229 1.00 141.38 526 VAL A C 1
ATOM 3365 O O . VAL A 1 527 ? 141.506 130.068 140.064 1.00 141.38 526 VAL A O 1
ATOM 3369 N N . TYR A 1 528 ? 139.303 130.053 139.585 1.00 140.18 527 TYR A N 1
ATOM 3370 C CA . TYR A 1 528 ? 139.466 131.077 138.522 1.00 140.18 527 TYR A CA 1
ATOM 3371 C C . TYR A 1 528 ? 139.607 132.440 139.164 1.00 140.18 527 TYR A C 1
ATOM 3372 O O . TYR A 1 528 ? 140.173 133.354 138.544 1.00 140.18 527 TYR A O 1
ATOM 3381 N N . VAL A 1 529 ? 139.084 132.585 140.377 1.00 145.32 528 VAL A N 1
ATOM 3382 C CA . VAL A 1 529 ? 139.141 133.877 141.053 1.00 145.32 528 VAL A CA 1
ATOM 3383 C C . VAL A 1 529 ? 140.499 134.094 141.721 1.00 145.32 528 VAL A C 1
ATOM 3384 O O . VAL A 1 529 ? 140.956 135.237 141.842 1.00 145.32 528 VAL A O 1
ATOM 3388 N N . ARG A 1 530 ? 141.146 133.026 142.209 1.00 148.61 529 ARG A N 1
ATOM 3389 C CA . ARG A 1 530 ? 142.387 133.225 142.963 1.00 148.61 529 ARG A CA 1
ATOM 3390 C C . ARG A 1 530 ? 143.530 133.726 142.085 1.00 148.61 529 ARG A C 1
ATOM 3391 O O . ARG A 1 530 ? 144.418 134.425 142.585 1.00 148.61 529 ARG A O 1
ATOM 3399 N N . ASP A 1 531 ? 143.532 133.381 140.797 1.00 151.99 530 ASP A N 1
ATOM 3400 C CA . ASP A 1 531 ? 144.528 133.933 139.883 1.00 151.99 530 ASP A CA 1
ATOM 3401 C C . ASP A 1 531 ? 144.379 135.443 139.715 1.00 151.99 530 ASP A C 1
ATOM 3402 O O . ASP A 1 531 ? 145.386 136.144 139.554 1.00 151.99 530 ASP A O 1
ATOM 3407 N N . LEU A 1 532 ? 143.143 135.953 139.754 1.00 152.03 531 LEU A N 1
ATOM 3408 C CA . LEU A 1 532 ? 142.823 137.339 139.402 1.00 152.03 531 LEU A CA 1
ATOM 3409 C C . LEU A 1 532 ? 143.524 138.335 140.328 1.00 152.03 531 LEU A C 1
ATOM 3410 O O . LEU A 1 532 ? 144.369 139.109 139.867 1.00 152.03 531 LEU A O 1
ATOM 3415 N N . GLY A 1 533 ? 143.202 138.315 141.622 1.00 152.96 532 GLY A N 1
ATOM 3416 C CA . GLY A 1 533 ? 143.971 139.036 142.631 1.00 152.96 532 GLY A CA 1
ATOM 3417 C C . GLY A 1 533 ? 144.032 140.544 142.487 1.00 152.96 532 GLY A C 1
ATOM 3418 O O . GLY A 1 533 ? 144.913 141.174 143.083 1.00 152.96 532 GLY A O 1
ATOM 3419 N N . HIS A 1 534 ? 143.115 141.147 141.734 1.00 152.61 533 HIS A N 1
ATOM 3420 C CA . HIS A 1 534 ? 143.135 142.583 141.497 1.00 152.61 533 HIS A CA 1
ATOM 3421 C C . HIS A 1 534 ? 142.543 143.332 142.690 1.00 152.61 533 HIS A C 1
ATOM 3422 O O . HIS A 1 534 ? 141.924 142.749 143.581 1.00 152.61 533 HIS A O 1
ATOM 3429 N N . VAL A 1 535 ? 142.762 144.648 142.711 1.00 151.64 534 VAL A N 1
ATOM 3430 C CA . VAL A 1 535 ? 142.227 145.467 143.793 1.00 151.64 534 VAL A CA 1
ATOM 3431 C C . VAL A 1 535 ? 140.714 145.590 143.671 1.00 151.64 534 VAL A C 1
ATOM 3432 O O . VAL A 1 535 ? 139.984 145.385 144.648 1.00 151.64 534 VAL A O 1
ATOM 3436 N N . ALA A 1 536 ? 140.222 145.897 142.466 1.00 152.65 535 ALA A N 1
ATOM 3437 C CA . ALA A 1 536 ? 138.826 146.239 142.195 1.00 152.65 535 ALA A CA 1
ATOM 3438 C C . ALA A 1 536 ? 138.108 145.224 141.324 1.00 152.65 535 ALA A C 1
ATOM 3439 O O . ALA A 1 536 ? 136.970 144.858 141.626 1.00 152.65 535 ALA A O 1
ATOM 3441 N N . LEU A 1 537 ? 138.741 144.753 140.249 1.00 150.72 536 LEU A N 1
ATOM 3442 C CA . LEU A 1 537 ? 138.074 143.820 139.344 1.00 150.72 536 LEU A CA 1
ATOM 3443 C C . LEU A 1 537 ? 137.890 142.451 140.011 1.00 150.72 536 LEU A C 1
ATOM 3444 O O . LEU A 1 537 ? 136.984 141.689 139.644 1.00 150.72 536 LEU A O 1
ATOM 3449 N N . TYR A 1 538 ? 138.724 142.139 141.011 1.00 149.47 537 TYR A N 1
ATOM 3450 C CA . TYR A 1 538 ? 138.448 141.034 141.924 1.00 149.47 537 TYR A CA 1
ATOM 3451 C C . TYR A 1 538 ? 137.104 141.210 142.621 1.00 149.47 537 TYR A C 1
ATOM 3452 O O . TYR A 1 538 ? 136.389 140.231 142.853 1.00 149.47 537 TYR A O 1
ATOM 3461 N N . VAL A 1 539 ? 136.743 142.450 142.965 1.00 147.48 538 VAL A N 1
ATOM 3462 C CA . VAL A 1 539 ? 135.513 142.675 143.723 1.00 147.48 538 VAL A CA 1
ATOM 3463 C C . VAL A 1 539 ? 134.292 142.401 142.853 1.00 147.48 538 VAL A C 1
ATOM 3464 O O . VAL A 1 539 ? 133.346 141.739 143.293 1.00 147.48 538 VAL A O 1
ATOM 3468 N N . VAL A 1 540 ? 134.287 142.892 141.608 1.00 146.06 539 VAL A N 1
ATOM 3469 C CA . VAL A 1 540 ? 133.134 142.635 140.745 1.00 146.06 539 VAL A CA 1
ATOM 3470 C C . VAL A 1 540 ? 133.105 141.168 140.327 1.00 146.06 539 VAL A C 1
ATOM 3471 O O . VAL A 1 540 ? 132.022 140.599 140.121 1.00 146.06 539 VAL A O 1
ATOM 3475 N N . ALA A 1 541 ? 134.277 140.526 140.210 1.00 144.62 540 ALA A N 1
ATOM 3476 C CA . ALA A 1 541 ? 134.304 139.080 139.995 1.00 144.62 540 ALA A CA 1
ATOM 3477 C C . ALA A 1 541 ? 133.670 138.336 141.165 1.00 144.62 540 ALA A C 1
ATOM 3478 O O . ALA A 1 541 ? 132.900 137.388 140.967 1.00 144.62 540 ALA A O 1
ATOM 3480 N N . ALA A 1 542 ? 133.962 138.771 142.392 1.00 141.80 541 ALA A N 1
ATOM 3481 C CA . ALA A 1 542 ? 133.347 138.162 143.565 1.00 141.80 541 ALA A CA 1
ATOM 3482 C C . ALA A 1 542 ? 131.848 138.431 143.607 1.00 141.80 541 ALA A C 1
ATOM 3483 O O . ALA A 1 542 ? 131.076 137.590 144.077 1.00 141.80 541 ALA A O 1
ATOM 3485 N N . VAL A 1 543 ? 131.423 139.606 143.136 1.00 137.74 542 VAL A N 1
ATOM 3486 C CA . VAL A 1 543 ? 129.997 139.934 143.092 1.00 137.74 542 VAL A CA 1
ATOM 3487 C C . VAL A 1 543 ? 129.274 138.995 142.132 1.00 137.74 542 VAL A C 1
ATOM 3488 O O . VAL A 1 543 ? 128.192 138.472 142.439 1.00 137.74 542 VAL A O 1
ATOM 3492 N N . VAL A 1 544 ? 129.869 138.765 140.958 1.00 135.04 543 VAL A N 1
ATOM 3493 C CA . VAL A 1 544 ? 129.282 137.843 139.984 1.00 135.04 543 VAL A CA 1
ATOM 3494 C C . VAL A 1 544 ? 129.253 136.429 140.556 1.00 135.04 543 VAL A C 1
ATOM 3495 O O . VAL A 1 544 ? 128.258 135.705 140.409 1.00 135.04 543 VAL A O 1
ATOM 3499 N N . SER A 1 545 ? 130.332 136.028 141.236 1.00 133.75 544 SER A N 1
ATOM 3500 C CA . SER A 1 545 ? 130.411 134.681 141.790 1.00 133.75 544 SER A CA 1
ATOM 3501 C C . SER A 1 545 ? 129.376 134.458 142.887 1.00 133.75 544 SER A C 1
ATOM 3502 O O . SER A 1 545 ? 128.701 133.423 142.902 1.00 133.75 544 SER A O 1
ATOM 3505 N N . VAL A 1 546 ? 129.230 135.413 143.809 1.00 132.82 545 VAL A N 1
ATOM 3506 C CA . VAL A 1 546 ? 128.284 135.225 144.905 1.00 132.82 545 VAL A CA 1
ATOM 3507 C C . VAL A 1 546 ? 126.851 135.311 144.394 1.00 132.82 545 VAL A C 1
ATOM 3508 O O . VAL A 1 546 ? 125.967 134.619 144.907 1.00 132.82 545 VAL A O 1
ATOM 3512 N N . ALA A 1 547 ? 126.593 136.139 143.373 1.00 128.40 546 ALA A N 1
ATOM 3513 C CA . ALA A 1 547 ? 125.253 136.182 142.790 1.00 128.40 546 ALA A CA 1
ATOM 3514 C C . ALA A 1 547 ? 124.897 134.856 142.124 1.00 128.40 546 ALA A C 1
ATOM 3515 O O . ALA A 1 547 ? 123.795 134.321 142.319 1.00 128.40 546 ALA A O 1
ATOM 3517 N N . TYR A 1 548 ? 125.835 134.304 141.346 1.00 123.04 547 TYR A N 1
ATOM 3518 C CA . TYR A 1 548 ? 125.607 133.018 140.695 1.00 123.04 547 TYR A CA 1
ATOM 3519 C C . TYR A 1 548 ? 125.440 131.897 141.715 1.00 123.04 547 TYR A C 1
ATOM 3520 O O . TYR A 1 548 ? 124.568 131.035 141.557 1.00 123.04 547 TYR A O 1
ATOM 3529 N N . LEU A 1 549 ? 126.257 131.899 142.772 1.00 125.68 548 LEU A N 1
ATOM 3530 C CA . LEU A 1 549 ? 126.135 130.855 143.786 1.00 125.68 548 LEU A CA 1
ATOM 3531 C C . LEU A 1 549 ? 124.840 130.992 144.571 1.00 125.68 548 LEU A C 1
ATOM 3532 O O . LEU A 1 549 ? 124.244 129.984 144.959 1.00 125.68 548 LEU A O 1
ATOM 3537 N N . GLY A 1 550 ? 124.387 132.223 144.816 1.00 122.87 549 GLY A N 1
ATOM 3538 C CA . GLY A 1 550 ? 123.101 132.408 145.464 1.00 122.87 549 GLY A CA 1
ATOM 3539 C C . GLY A 1 550 ? 121.955 131.890 144.620 1.00 122.87 549 GLY A C 1
ATOM 3540 O O . GLY A 1 550 ? 121.034 131.248 145.135 1.00 122.87 549 GLY A O 1
ATOM 3541 N N . PHE A 1 551 ? 122.003 132.142 143.310 1.00 116.69 550 PHE A N 1
ATOM 3542 C CA . PHE A 1 551 ? 120.944 131.645 142.437 1.00 116.69 550 PHE A CA 1
ATOM 3543 C C . PHE A 1 551 ? 120.971 130.119 142.350 1.00 116.69 550 PHE A C 1
ATOM 3544 O O . PHE A 1 551 ? 119.911 129.473 142.366 1.00 116.69 550 PHE A O 1
ATOM 3552 N N . VAL A 1 552 ? 122.164 129.524 142.256 1.00 116.21 551 VAL A N 1
ATOM 3553 C CA . VAL A 1 552 ? 122.248 128.066 142.196 1.00 116.21 551 VAL A CA 1
ATOM 3554 C C . VAL A 1 552 ? 121.802 127.457 143.519 1.00 116.21 551 VAL A C 1
ATOM 3555 O O . VAL A 1 552 ? 121.175 126.394 143.540 1.00 116.21 551 VAL A O 1
ATOM 3559 N N . PHE A 1 553 ? 122.107 128.117 144.639 1.00 118.63 552 PHE A N 1
ATOM 3560 C CA . PHE A 1 553 ? 121.637 127.640 145.933 1.00 118.63 552 PHE A CA 1
ATOM 3561 C C . PHE A 1 553 ? 120.124 127.738 146.038 1.00 118.63 552 PHE A C 1
ATOM 3562 O O . PHE A 1 553 ? 119.495 126.866 146.643 1.00 118.63 552 PHE A O 1
ATOM 3570 N N . TYR A 1 554 ? 119.520 128.788 145.471 1.00 114.65 553 TYR A N 1
ATOM 3571 C CA . TYR A 1 554 ? 118.065 128.901 145.521 1.00 114.65 553 TYR A CA 1
ATOM 3572 C C . TYR A 1 554 ? 117.435 127.780 144.695 1.00 114.65 553 TYR A C 1
ATOM 3573 O O . TYR A 1 554 ? 116.457 127.157 145.130 1.00 114.65 553 TYR A O 1
ATOM 3582 N N . LEU A 1 555 ? 117.972 127.521 143.500 1.00 114.14 554 LEU A N 1
ATOM 3583 C CA . LEU A 1 555 ? 117.417 126.450 142.676 1.00 114.14 554 LEU A CA 1
ATOM 3584 C C . LEU A 1 555 ? 117.627 125.087 143.324 1.00 114.14 554 LEU A C 1
ATOM 3585 O O . LEU A 1 555 ? 116.734 124.233 143.288 1.00 114.14 554 LEU A O 1
ATOM 3590 N N . GLY A 1 556 ? 118.790 124.868 143.937 1.00 117.15 555 GLY A N 1
ATOM 3591 C CA . GLY A 1 556 ? 119.020 123.617 144.637 1.00 117.15 555 GLY A CA 1
ATOM 3592 C C . GLY A 1 556 ? 118.124 123.457 145.848 1.00 117.15 555 GLY A C 1
ATOM 3593 O O . GLY A 1 556 ? 117.695 122.349 146.168 1.00 117.15 555 GLY A O 1
ATOM 3594 N N . TRP A 1 557 ? 117.831 124.559 146.538 1.00 119.78 556 TRP A N 1
ATOM 3595 C CA . TRP A 1 557 ? 116.924 124.504 147.677 1.00 119.78 556 TRP A CA 1
ATOM 3596 C C . TRP A 1 557 ? 115.510 124.166 147.225 1.00 119.78 556 TRP A C 1
ATOM 3597 O O . TRP A 1 557 ? 114.813 123.373 147.872 1.00 119.78 556 TRP A O 1
ATOM 3608 N N . GLN A 1 558 ? 115.082 124.744 146.097 1.00 117.31 557 GLN A N 1
ATOM 3609 C CA . GLN A 1 558 ? 113.790 124.384 145.520 1.00 117.31 557 GLN A CA 1
ATOM 3610 C C . GLN A 1 558 ? 113.761 122.919 145.102 1.00 117.31 557 GLN A C 1
ATOM 3611 O O . GLN A 1 558 ? 112.745 122.236 145.272 1.00 117.31 557 GLN A O 1
ATOM 3617 N N . CYS A 1 559 ? 114.872 122.419 144.556 1.00 115.02 558 CYS A N 1
ATOM 3618 C CA . CYS A 1 559 ? 114.938 121.015 144.156 1.00 115.02 558 CYS A CA 1
ATOM 3619 C C . CYS A 1 559 ? 114.879 120.091 145.364 1.00 115.02 558 CYS A C 1
ATOM 3620 O O . CYS A 1 559 ? 114.178 119.074 145.341 1.00 115.02 558 CYS A O 1
ATOM 3623 N N . LEU A 1 560 ? 115.606 120.429 146.429 1.00 116.49 559 LEU A N 1
ATOM 3624 C CA . LEU A 1 560 ? 115.597 119.597 147.629 1.00 116.49 559 LEU A CA 1
ATOM 3625 C C . LEU A 1 560 ? 114.234 119.628 148.306 1.00 116.49 559 LEU A C 1
ATOM 3626 O O . LEU A 1 560 ? 113.828 118.648 148.943 1.00 116.49 559 LEU A O 1
ATOM 3631 N N . ILE A 1 561 ? 113.514 120.746 148.192 1.00 117.68 560 ILE A N 1
ATOM 3632 C CA . ILE A 1 561 ? 112.108 120.747 148.587 1.00 117.68 560 ILE A CA 1
ATOM 3633 C C . ILE A 1 561 ? 111.322 119.794 147.695 1.00 117.68 560 ILE A C 1
ATOM 3634 O O . ILE A 1 561 ? 110.473 119.033 148.173 1.00 117.68 560 ILE A O 1
ATOM 3639 N N . ALA A 1 562 ? 111.588 119.826 146.387 1.00 113.48 561 ALA A N 1
ATOM 3640 C CA . ALA A 1 562 ? 110.841 118.982 145.460 1.00 113.48 561 ALA A CA 1
ATOM 3641 C C . ALA A 1 562 ? 111.167 117.509 145.662 1.00 113.48 561 ALA A C 1
ATOM 3642 O O . ALA A 1 562 ? 110.265 116.665 145.688 1.00 113.48 561 ALA A O 1
ATOM 3644 N N . LEU A 1 563 ? 112.444 117.180 145.817 1.00 111.25 562 LEU A N 1
ATOM 3645 C CA . LEU A 1 563 ? 112.848 115.798 146.021 1.00 111.25 562 LEU A CA 1
ATOM 3646 C C . LEU A 1 563 ? 112.472 115.339 147.422 1.00 111.25 562 LEU A C 1
ATOM 3647 O O . LEU A 1 563 ? 111.972 114.231 147.606 1.00 111.25 562 LEU A O 1
#

GO terms:
  GO:1903561 extracellular vesicle (C, IDA)
  GO:0005381 iron ion transmembrane transporter activity (F, IDA)
  GO:0005384 manganese ion transmembrane transporter activity (F, IDA)
  GO:0005769 early endosome (C, IDA)
  GO:0005886 plasma membrane (C, IDA)
  GO:0070574 cadmium ion transmembrane transport (P, IDA)
  GO:0046870 cadmium ion binding (F, IDA)
  GO:0046915 transition metal ion transmembrane transporter activity (F, IDA)
  GO:0031901 early endosome membrane (C, EXP)
  GO:0031902 late endosome membrane (C, EXP)
  GO:0005741 mitochondrial outer membrane (C, EXP)
  GO:0005765 lysosomal membrane (C, EXP)
  GO:0005886 plasma membrane (C, EXP)
  GO:0016324 apical plasma membrane (C, EXP)
  GO:0005886 plasma membrane (C, IMP)
  GO:0015093 ferrous iron transmembrane transporter activity (F, IMP)
  GO:0005515 protein binding (F, IPI)
  GO:0005739 mitochondrion (C, HTP)
  GO:0005381 iron ion transmembrane transporter activity (F, TAS)
  GO:0005886 plasma membrane (C, TAS)

Foldseek 3Di:
DPDDVVVLVVLDQLLLLLLLQLQFLLLLQLLLCLQAVAFLQLQQLLVVLLVVLLVLLLLLLLLCQLDLQHLLQVLQVPDDPVVLVVLLVLVVVLLLLSLLLLLLLQLLLVCLLVVNPQASLSSSVVVCVVLVVLVVCVVVVPVRCSVVSVVLLVLLCVLLVVLCVVLVFDPVSNVCSHPPNDRPPDDPVSVVSSLLNSLSSNFQLVSRLSSNSSSVDDFDSVDDVRSVVSSVSSSVSNVVSSVSSSVSSSSSNNSSNRPFHFDFLQVLLVQLVVLVDPPRVPGDDDGHGDDDGLNNVLSSQCSNRNCVSSNSSSVSNNSSSVSSLVSSLSSSQSNCCRRVNDNDRSSVSSCVSSVSSSPVVSVCRVPHHSVVSVVSSVVSSVSSLLSNLSRLQSSLLQQAACVSSPPRHDDPVSLVVSVVVLVVSVVVNLVVLVVVLVVVPDPPVSVVSVVVSVVSNVSSVVSSVSSVVSD

Radius of gyration: 22.11 Å; Cα contacts (8 Å, |Δi|>4): 630; chains: 1; bounding box: 66×52×48 Å

Solvent-accessible surface area: 20584 Å² total; per-residue (Å²): 135,109,82,35,156,195,101,30,168,56,18,43,29,11,9,59,4,0,7,0,2,1,0,2,2,0,1,0,5,7,0,0,50,0,0,15,53,4,0,8,86,4,0,58,22,0,56,95,0,12,97,29,0,19,58,7,0,40,9,0,0,23,0,2,0,15,12,18,49,2,2,0,38,1,0,67,152,77,19,73,150,114,6,19,59,77,0,48,94,55,8,8,78,7,1,23,6,5,6,24,2,5,0,0,0,10,0,4,1,32,16,4,65,24,74,38,202,62,58,24,114,9,0,0,77,98,11,53,54,13,10,121,71,0,58,132,24,39,158,186,30,112,158,162,18,69,76,72,7,22,121,3,27,69,48,0,37,121,8,2,15,89,2,49,99,51,19,153,17,54,140,88,86,7,91,118,6,16,129,62,86,54,41,91,75,77,129,105,70,20,76,60,26,10,10,10,1,25,0,0,1,6,1,7,2,0,1,4,0,4,0,4,21,2,75,74,97,152,44,79,134,146,61,90,118,76,1,112,67,0,16,98,6,2,64,47,14,1,51,95,5,2,115,53,1,14,55,5,3,9,54,0,0,0,1,0,2,78,5,2,83,54,58,35,6,68,91,0,19,115,50,1,81,127,65,89,40,114,32,32,75,57,15,76,150,91,135,64,95,16,70,3,14,4,22,20,0,0,4,0,1,7,2,54,77,23,88,50,2,19,88,49,1,1,44,0,1,46,12,0,0,57,0,8,0,3,2,5,0,23,0,0,41,36,0,6,64,2,0,57,114,79,180,93,52,5,62,32,0,0,55,59,1,6,47,79,0,20,107,53,0,39,81,31,8,77,163,87,78,26,77,104,0,15,41,28,2,80,119,6,15,32,33,10,4,57,6,4,0,8,5,4,0,2,0,4,5,1,0,5,49,142,129,24,0,71,114,32,17,7,34,137,47,101,45,123,46,8,9,117,36,4,112,104,10,21,61,55,7,91,148,34,20,76,57,94,24,202,127,78,59,109,139,62,84,89,83,86,22,40,89,108,19,104,65,31,18,37,26,4,122,69,1,13,154,50,0,102,113,16,48

InterPro domains:
  IPR001046 NRAMP family [MF_00221] (55-499)
  IPR001046 NRAMP family [PF01566] (77-496)
  IPR001046 NRAMP family [PR00447] (149-175)
  IPR001046 NRAMP family [PR00447] (179-198)
  IPR001046 NRAMP family [PR00447] (204-225)
  IPR001046 NRAMP family [PR00447] (256-279)
  IPR001046 NRAMP family [PR00447] (383-402)
  IPR001046 NRAMP family [PR00447] (411-428)
  IPR001046 NRAMP family [PR00447] (443-462)
  IPR001046 NRAMP family [PTHR11706] (62-527)
  IPR001046 NRAMP family [TIGR01197] (68-467)

Sequence (471 aa):
SCFSFRKLWAFTGPGFLMSIAYLDPGNIESDLQSGAVAGFKLLWILLLATLVGLLLQRLAARLGVVTGLHLAEVCHRQYPKVPRVILWLMVELAIIGSDMQEVIGSAIAINLLSVGRIPLWGGVLITIADTFVFLFLDKYGLRKLEAFFGFLITIMALTFGYEYVTVKPSQSQVLKGMFVPSCSGCRTPQIEQAVGIVGAVIMPHNMYLHSALVKSRQVNRNNKQEVREANKYFFIESCIALFVSFIINVFVVSVFAEAFFGKTNEQVVEVCTNTSSPHAGLFPKDNSTLAVDIYKGGVVLGCYFGPAALYIWAVGILAAGQSSTMTGTYSGQFVMEGFLNLKWSRFARVVLTRSIAIIPTLLVAVFQDVEHLTGMNDFLNVLQSLQLPFALIPILTFTSLRPVMSDFANGLGWRIAGGILVLIICSINMYFVVVYVRDLGHVALYVVAAVVSVAYLGFVFYLGWQCLIAL

B-factor: mean 115.53, std 9.69, range [99.06, 152.96]

Organism: Homo sapiens (NCBI:txid9606)

Nearest PDB structures (foldseek):
  9f6o-assembly1_A  TM=9.964E-01  e=2.089E-57  Homo sapiens
  9f6q-assembly1_A  TM=9.800E-01  e=5.158E-42  Homo sapiens
  5m8j-assembly1_A  TM=8.380E-01  e=1.648E-21  Eremococcus coleocola ACS-139-V-Col8
  5m8a-assembly1_A  TM=8.381E-01  e=2.443E-21  Eremococcus coleocola ACS-139-V-Col8
  6tl2-assembly1_A  TM=8.236E-01  e=1.161E-21  Eremococcus coleocola ACS-139-V-Col8